Protein AF-0000000076614955 (afdb_homodimer)

Organism: NCBI:txid5963

Foldseek 3Di:
DQAEEEEEEQFVVLVVLCCVQCQVVQVVLRYHYHYDDDDDDFDDDALVVRLVVVVVVVCVVDQGKYKYKFKFKAFVVVVGPPGSVLVVVCVVQNLVRVLVVCVVPPRQKIKMKMKMWMDHPPDDIDIFMFMFIFGFAPFDADPPDRNQRGTDTPPGPHGNRRDDSVVCLCGHGSNRRVVVVSVVCVVPVPVRD/DQAEEEEEEQFPVLVVLCCVQCQVLQVVLRYHYHYDDDDDDFDDDALVVRLVVVVVVVCVVDQGKYKYKFKFKAFVVVVGPPGSVLVVVCVVQNLVRVLVVCVVPPRQKIKMKMKMWMDHPPDDIDIFMFMFIFGFAPFDADPPHRNQRGTDTPPGPHGNRRDDSVVCLCGHGSNRRVVVVSVVCVVPVPVRD

Structure (mmCIF, N/CA/C/O backbone):
data_AF-0000000076614955-model_v1
#
loop_
_entity.id
_entity.type
_entity.pdbx_description
1 polymer 'XTP/dITP diphosphatase'
#
loop_
_atom_site.group_PDB
_atom_site.id
_atom_site.type_symbol
_atom_site.label_atom_id
_atom_site.label_alt_id
_atom_site.label_comp_id
_atom_site.label_asym_id
_atom_site.label_entity_id
_atom_site.label_seq_id
_atom_site.pdbx_PDB_ins_code
_atom_site.Cartn_x
_atom_site.Cartn_y
_atom_site.Cartn_z
_atom_site.occupancy
_atom_site.B_iso_or_equiv
_atom_site.auth_seq_id
_atom_site.auth_comp_id
_atom_site.auth_asym_id
_atom_site.auth_atom_id
_atom_site.pdbx_PDB_model_num
ATOM 1 N N . MET A 1 1 ? 28.641 -27.297 -13.039 1 57.91 1 MET A N 1
ATOM 2 C CA . MET A 1 1 ? 28.281 -27.031 -11.648 1 57.91 1 MET A CA 1
ATOM 3 C C . MET A 1 1 ? 26.812 -26.609 -11.531 1 57.91 1 MET A C 1
ATOM 5 O O . MET A 1 1 ? 26.25 -26.016 -12.461 1 57.91 1 MET A O 1
ATOM 9 N N . LEU A 1 2 ? 25.859 -27.109 -10.555 1 76.44 2 LEU A N 1
ATOM 10 C CA . LEU A 1 2 ? 24.438 -26.844 -10.336 1 76.44 2 LEU A CA 1
ATOM 11 C C . LEU A 1 2 ? 24.188 -25.375 -10.062 1 76.44 2 LEU A C 1
ATOM 13 O O . LEU A 1 2 ? 24.891 -24.75 -9.266 1 76.44 2 LEU A O 1
ATOM 17 N N . LYS A 1 3 ? 23.484 -24.812 -10.992 1 90.44 3 LYS A N 1
ATOM 18 C CA . LYS A 1 3 ? 23.125 -23.406 -10.773 1 90.44 3 LYS A CA 1
ATOM 19 C C . LYS A 1 3 ? 21.984 -23.297 -9.781 1 90.44 3 LYS A C 1
ATOM 21 O O . LYS A 1 3 ? 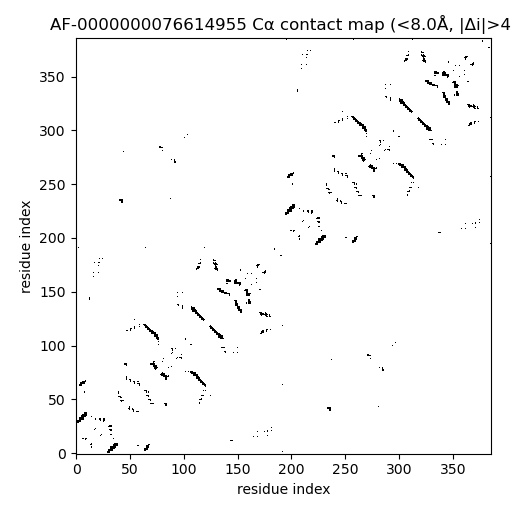21.172 -24.203 -9.648 1 90.44 3 LYS A O 1
ATOM 26 N N . THR A 1 4 ? 21.984 -22.281 -8.992 1 94.81 4 THR A N 1
ATOM 27 C CA . THR A 1 4 ? 20.969 -22.109 -7.965 1 94.81 4 THR A CA 1
ATOM 28 C C . THR A 1 4 ? 20.141 -20.859 -8.234 1 94.81 4 THR A C 1
ATOM 30 O O . THR A 1 4 ? 20.688 -19.781 -8.516 1 94.81 4 THR A O 1
ATOM 33 N N . LEU A 1 5 ? 18.891 -21.016 -8.258 1 95.88 5 LEU A N 1
ATOM 34 C CA . LEU A 1 5 ? 17.922 -19.938 -8.273 1 95.88 5 LEU A CA 1
ATOM 35 C C . LEU A 1 5 ? 17.297 -19.734 -6.898 1 95.88 5 LEU A C 1
ATOM 37 O O . LEU A 1 5 ? 16.656 -20.641 -6.371 1 95.88 5 LEU A O 1
ATOM 41 N N . LYS A 1 6 ? 17.531 -18.578 -6.293 1 96.19 6 LYS A N 1
ATOM 42 C CA . LYS A 1 6 ? 17.047 -18.328 -4.934 1 96.19 6 LYS A CA 1
ATOM 43 C C . LYS A 1 6 ? 15.656 -17.719 -4.941 1 96.19 6 LYS A C 1
ATOM 45 O O . LYS A 1 6 ? 15.453 -16.625 -5.48 1 96.19 6 LYS A O 1
ATOM 50 N N . LEU A 1 7 ? 14.719 -18.422 -4.402 1 95.56 7 LEU A N 1
ATOM 51 C CA . LEU A 1 7 ? 13.359 -17.922 -4.215 1 95.56 7 LEU A CA 1
ATOM 52 C C . LEU A 1 7 ? 13.258 -17.078 -2.953 1 95.56 7 LEU A C 1
ATOM 54 O O . LEU A 1 7 ? 13.367 -17.594 -1.841 1 95.56 7 LEU A O 1
ATOM 58 N N . ILE A 1 8 ? 13.016 -15.812 -3.17 1 95.19 8 ILE A N 1
ATOM 59 C CA . ILE A 1 8 ? 12.945 -14.875 -2.053 1 95.19 8 ILE A CA 1
ATOM 60 C C . ILE A 1 8 ? 11.5 -14.758 -1.571 1 95.19 8 ILE A C 1
ATOM 62 O O . ILE A 1 8 ? 10.711 -13.992 -2.127 1 95.19 8 ILE A O 1
ATOM 66 N N . THR A 1 9 ? 11.18 -15.43 -0.5 1 92.44 9 THR A N 1
ATOM 67 C CA . THR A 1 9 ? 9.836 -15.352 0.063 1 92.44 9 THR A CA 1
ATOM 68 C C . THR A 1 9 ? 9.828 -15.82 1.516 1 92.44 9 THR A C 1
ATOM 70 O O . THR A 1 9 ? 10.602 -16.703 1.894 1 92.44 9 THR A O 1
ATOM 73 N N . SER A 1 10 ? 9.062 -15.195 2.27 1 89.12 10 SER A N 1
ATOM 74 C CA . SER A 1 10 ? 8.805 -15.68 3.623 1 89.12 10 SER A CA 1
ATOM 75 C C . SER A 1 10 ? 7.457 -16.375 3.715 1 89.12 10 SER A C 1
ATOM 77 O O . SER A 1 10 ? 7.066 -16.859 4.785 1 89.12 10 SER A O 1
ATOM 79 N N . ASN A 1 11 ? 6.777 -16.469 2.637 1 88.88 11 ASN A N 1
ATOM 80 C CA . ASN A 1 11 ? 5.465 -17.094 2.578 1 88.88 11 ASN A CA 1
ATOM 81 C C . ASN A 1 11 ? 5.57 -18.578 2.232 1 88.88 11 ASN A C 1
ATOM 83 O O . ASN A 1 11 ? 5.848 -18.938 1.088 1 88.88 11 ASN A O 1
ATOM 87 N N . GLU A 1 12 ? 5.203 -19.422 3.164 1 89.38 12 GLU A N 1
ATOM 88 C CA . GLU A 1 12 ? 5.379 -20.859 3.006 1 89.38 12 GLU A CA 1
ATOM 89 C C . GLU A 1 12 ? 4.457 -21.406 1.921 1 89.38 12 GLU A C 1
ATOM 91 O O . GLU A 1 12 ? 4.797 -22.391 1.247 1 89.38 12 GLU A O 1
ATOM 96 N N . GLY A 1 13 ? 3.297 -20.828 1.773 1 89.62 13 GLY A N 1
ATOM 97 C CA . GLY A 1 13 ? 2.391 -21.25 0.716 1 89.62 13 GLY A CA 1
ATOM 98 C C . GLY A 1 13 ? 2.947 -21.016 -0.675 1 89.62 13 GLY A C 1
ATOM 99 O O . GLY A 1 13 ? 2.934 -21.922 -1.518 1 89.62 13 GLY A O 1
ATOM 100 N N . LYS A 1 14 ? 3.535 -19.797 -0.859 1 91 14 LYS A N 1
ATOM 101 C CA . LYS A 1 14 ? 4.164 -19.484 -2.135 1 91 14 LYS A CA 1
ATOM 102 C C . LYS A 1 14 ? 5.32 -20.438 -2.438 1 91 14 LYS A C 1
ATOM 104 O O . LYS A 1 14 ? 5.438 -20.938 -3.555 1 91 14 LYS A O 1
ATOM 109 N N . LEU A 1 15 ? 6.121 -20.672 -1.424 1 91.31 15 LEU A N 1
ATOM 110 C CA . LEU A 1 15 ? 7.262 -21.562 -1.57 1 91.31 15 LEU A CA 1
ATOM 111 C C . LEU A 1 15 ? 6.812 -22.969 -1.978 1 91.31 15 LEU A C 1
ATOM 113 O O . LEU A 1 15 ? 7.348 -23.547 -2.926 1 91.31 15 LEU A O 1
ATOM 117 N N . ARG A 1 16 ? 5.852 -23.453 -1.334 1 92.06 16 ARG A N 1
ATOM 118 C CA . ARG A 1 16 ? 5.355 -24.797 -1.577 1 92.06 16 ARG A CA 1
ATOM 119 C C . ARG A 1 16 ? 4.84 -24.938 -3.004 1 92.06 16 ARG A C 1
ATOM 121 O O . ARG A 1 16 ? 5.195 -25.891 -3.705 1 92.06 16 ARG A O 1
ATOM 128 N N . GLU A 1 17 ? 4.066 -24.016 -3.41 1 93 17 GLU A N 1
ATOM 129 C CA . GLU A 1 17 ? 3.49 -24.078 -4.75 1 93 17 GLU A CA 1
ATOM 130 C C . GLU A 1 17 ? 4.57 -23.984 -5.82 1 93 17 GLU A C 1
ATOM 132 O O . GLU A 1 17 ? 4.57 -24.75 -6.781 1 93 17 GLU A O 1
ATOM 137 N N . MET A 1 18 ? 5.52 -23.109 -5.676 1 93.75 18 MET A N 1
ATOM 138 C CA . MET A 1 18 ? 6.559 -22.906 -6.684 1 93.75 18 MET A CA 1
ATOM 139 C C . MET A 1 18 ? 7.52 -24.094 -6.723 1 93.75 18 MET A C 1
ATOM 141 O O . MET A 1 18 ? 7.906 -24.547 -7.801 1 93.75 18 MET A O 1
ATOM 145 N N . GLN A 1 19 ? 7.844 -24.547 -5.547 1 93.38 19 GLN A N 1
ATOM 146 C CA . GLN A 1 19 ? 8.719 -25.719 -5.477 1 93.38 19 GLN A CA 1
ATOM 147 C C . GLN A 1 19 ? 8.07 -26.922 -6.125 1 93.38 19 GLN A C 1
ATOM 149 O O . GLN A 1 19 ? 8.727 -27.688 -6.844 1 93.38 19 GLN A O 1
ATOM 154 N N . HIS A 1 2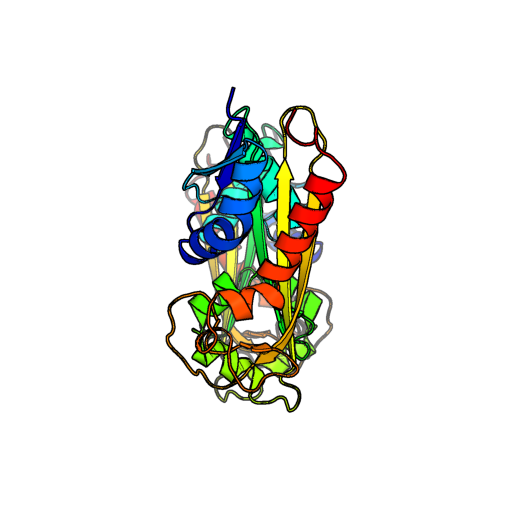0 ? 6.82 -27.062 -5.859 1 93.88 20 HIS A N 1
ATOM 155 C CA . HIS A 1 20 ? 6.078 -28.203 -6.395 1 93.88 20 HIS A CA 1
ATOM 156 C C . HIS A 1 20 ? 6.016 -28.156 -7.918 1 93.88 20 HIS A C 1
ATOM 158 O O . HIS A 1 20 ? 6.215 -29.172 -8.586 1 93.88 20 HIS A O 1
ATOM 164 N N . TYR A 1 21 ? 5.812 -26.984 -8.43 1 93.81 21 TYR A N 1
ATOM 165 C CA . TYR A 1 21 ? 5.566 -26.859 -9.859 1 93.81 21 TYR A CA 1
ATOM 166 C C . TYR A 1 21 ? 6.871 -26.688 -10.625 1 93.81 21 TYR A C 1
ATOM 168 O O . TYR A 1 21 ? 7.102 -27.359 -11.633 1 93.81 21 TYR A O 1
ATOM 176 N N . LEU A 1 22 ? 7.789 -25.875 -10.172 1 94.19 22 LEU A N 1
ATOM 177 C CA . LEU A 1 22 ? 8.992 -25.5 -10.914 1 94.19 22 LEU A CA 1
ATOM 178 C C . LEU A 1 22 ? 10.164 -26.406 -10.539 1 94.19 22 LEU A C 1
ATOM 180 O O . LEU A 1 22 ? 11.055 -26.641 -11.352 1 94.19 22 LEU A O 1
ATOM 184 N N . GLY A 1 23 ? 10.164 -26.875 -9.289 1 93.25 23 GLY A N 1
ATOM 185 C CA . GLY A 1 23 ? 11.305 -27.609 -8.758 1 93.25 23 GLY A CA 1
ATOM 186 C C . GLY A 1 23 ? 11.766 -28.734 -9.672 1 93.25 23 GLY A C 1
ATOM 187 O O . GLY A 1 23 ? 12.906 -28.734 -10.141 1 93.25 23 GLY A O 1
ATOM 188 N N . PRO A 1 24 ? 10.844 -29.641 -9.938 1 94.06 24 PRO A N 1
ATOM 189 C CA . PRO A 1 24 ? 11.219 -30.797 -10.766 1 94.06 24 PRO A CA 1
ATOM 190 C C . PRO A 1 24 ? 11.664 -30.391 -12.164 1 94.06 24 PRO A C 1
ATOM 192 O O . PRO A 1 24 ? 12.602 -30.969 -12.711 1 94.06 24 PRO A O 1
ATOM 195 N N . GLU A 1 25 ? 11.055 -29.391 -12.773 1 92.69 25 GLU A N 1
ATOM 196 C CA . GLU A 1 25 ? 11.375 -28.953 -14.133 1 92.69 25 GLU A CA 1
ATOM 197 C C . GLU A 1 25 ? 12.742 -28.266 -14.18 1 92.69 25 GLU A C 1
ATOM 199 O O . GLU A 1 25 ? 13.5 -28.453 -15.133 1 92.69 25 GLU A O 1
ATOM 204 N N . LEU A 1 26 ? 13.023 -27.531 -13.172 1 93.25 26 LEU A N 1
ATOM 205 C CA . LEU A 1 26 ? 14.312 -26.859 -13.086 1 93.25 26 LEU A CA 1
ATOM 206 C C . LEU A 1 26 ? 15.438 -27.859 -12.867 1 93.25 26 LEU A C 1
ATOM 208 O O . LEU A 1 26 ? 16.516 -27.734 -13.461 1 93.25 26 LEU A O 1
ATOM 212 N N . GLN A 1 27 ? 15.219 -28.812 -12.055 1 92.44 27 GLN A N 1
ATOM 213 C CA . GLN A 1 27 ? 16.219 -29.844 -11.773 1 92.44 27 GLN A CA 1
ATOM 214 C C . GLN A 1 27 ? 16.641 -30.578 -13.047 1 92.44 27 GLN A C 1
ATOM 216 O O . GLN A 1 27 ? 17.797 -30.938 -13.219 1 92.44 27 GLN A O 1
ATOM 221 N N . LYS A 1 28 ? 15.719 -30.75 -13.938 1 93.12 28 LYS A N 1
ATOM 222 C CA . LYS A 1 28 ? 15.977 -31.438 -15.195 1 93.12 28 LYS A CA 1
ATOM 223 C C . LYS A 1 28 ? 17.031 -30.703 -16.016 1 93.12 28 LYS A C 1
ATOM 225 O O . LYS A 1 28 ? 17.734 -31.312 -16.828 1 93.12 28 LYS A O 1
ATOM 230 N N . ILE A 1 29 ? 17.078 -29.453 -15.805 1 90.62 29 ILE A N 1
ATOM 231 C CA . ILE A 1 29 ? 18 -28.672 -16.625 1 90.62 29 ILE A CA 1
ATOM 232 C C . ILE A 1 29 ? 19.172 -28.203 -15.773 1 90.62 29 ILE A C 1
ATOM 234 O O . ILE A 1 29 ? 19.844 -27.219 -16.109 1 90.62 29 ILE A O 1
ATOM 238 N N . GLY A 1 30 ? 19.328 -28.797 -14.586 1 91.12 30 GLY A N 1
ATOM 239 C CA . GLY A 1 30 ? 20.516 -28.562 -13.773 1 91.12 30 GLY A CA 1
ATOM 240 C C . GLY A 1 30 ? 20.406 -27.328 -12.906 1 91.12 30 GLY A C 1
ATOM 241 O O . GLY A 1 30 ? 21.422 -26.734 -12.547 1 91.12 30 GLY A O 1
ATOM 242 N N . VAL A 1 31 ? 19.219 -26.891 -12.688 1 93.5 31 VAL A N 1
ATOM 243 C CA . VAL A 1 31 ? 19 -25.719 -11.828 1 93.5 31 VAL A CA 1
ATOM 244 C C . VAL A 1 31 ? 18.281 -26.141 -10.555 1 93.5 31 VAL A C 1
ATOM 246 O O . VAL A 1 31 ? 17.297 -26.891 -10.617 1 93.5 31 VAL A O 1
ATOM 249 N N . GLN A 1 32 ? 18.766 -25.703 -9.438 1 94.31 32 GLN A N 1
ATOM 250 C CA . GLN A 1 32 ? 18.109 -25.953 -8.148 1 94.31 32 GLN A CA 1
ATOM 251 C C . GLN A 1 32 ? 17.391 -24.703 -7.656 1 94.31 32 GLN A C 1
ATOM 253 O O . GLN A 1 32 ? 17.922 -23.594 -7.738 1 94.31 32 GLN A O 1
ATOM 258 N N . LEU A 1 33 ? 16.156 -24.906 -7.211 1 93.69 33 LEU A N 1
ATOM 259 C CA . LEU A 1 33 ? 15.406 -23.844 -6.57 1 93.69 33 LEU A CA 1
ATOM 260 C C . LEU A 1 33 ? 15.594 -23.875 -5.055 1 93.69 33 LEU A C 1
ATOM 262 O O . LEU A 1 33 ? 15.203 -24.844 -4.398 1 93.69 33 LEU A O 1
ATOM 266 N N . ASP A 1 34 ? 16.234 -22.859 -4.523 1 92.56 34 ASP A N 1
ATOM 267 C CA . ASP A 1 34 ? 16.484 -22.766 -3.088 1 92.56 34 ASP A CA 1
ATOM 268 C C . ASP A 1 34 ? 15.75 -21.594 -2.463 1 92.56 34 ASP A C 1
ATOM 270 O O . ASP A 1 34 ? 15.602 -20.547 -3.09 1 92.56 34 ASP A O 1
ATOM 274 N N . LYS A 1 35 ? 15.375 -21.812 -1.237 1 92 35 LYS A N 1
ATOM 275 C CA . LYS A 1 35 ? 14.656 -20.766 -0.522 1 92 35 LYS A CA 1
ATOM 276 C C . LYS A 1 35 ? 15.633 -19.781 0.144 1 92 35 LYS A C 1
ATOM 278 O O . LYS A 1 35 ? 16.656 -20.203 0.688 1 92 35 LYS A O 1
ATOM 283 N N . LEU A 1 36 ? 15.438 -18.594 0.07 1 92.62 36 LEU A N 1
ATOM 284 C CA . LEU A 1 36 ? 16.047 -17.547 0.895 1 92.62 36 LEU A CA 1
ATOM 285 C C . LEU A 1 36 ? 14.969 -16.75 1.628 1 92.62 36 LEU A C 1
ATOM 287 O O . LEU A 1 36 ? 14.344 -15.859 1.044 1 92.62 36 LEU A O 1
ATOM 291 N N . PRO A 1 37 ? 14.727 -17.156 2.904 1 89.5 37 PRO A N 1
ATOM 292 C CA . PRO A 1 37 ? 13.625 -16.547 3.652 1 89.5 37 PRO A CA 1
ATOM 293 C C . PRO A 1 37 ? 13.898 -15.102 4.047 1 89.5 37 PRO A C 1
ATOM 295 O O . PRO A 1 37 ? 14.57 -14.844 5.051 1 89.5 37 PRO A O 1
ATOM 298 N N . LEU A 1 38 ? 13.617 -14.172 3.234 1 89.88 38 LEU A N 1
ATOM 299 C CA . LEU A 1 38 ? 13.75 -12.742 3.463 1 89.88 38 LEU A CA 1
ATOM 300 C C . LEU A 1 38 ? 12.422 -12.031 3.217 1 89.88 38 LEU A C 1
ATOM 302 O O . LEU A 1 38 ? 11.695 -12.367 2.277 1 89.88 38 LEU A O 1
ATOM 306 N N . GLU A 1 39 ? 12.07 -11.211 4.133 1 88.06 39 GLU A N 1
ATOM 307 C CA . GLU A 1 39 ? 10.93 -10.32 3.92 1 88.06 39 GLU A CA 1
ATOM 308 C C . GLU A 1 39 ? 11.367 -8.992 3.312 1 88.06 39 GLU A C 1
ATOM 310 O O . GLU A 1 39 ? 12.047 -8.203 3.969 1 88.06 39 GLU A O 1
ATOM 315 N N . LEU A 1 40 ? 11.016 -8.836 2.131 1 93.06 40 LEU A N 1
ATOM 316 C CA . LEU A 1 40 ? 11.375 -7.598 1.451 1 93.06 40 LEU A CA 1
ATOM 317 C C . LEU A 1 40 ? 10.312 -6.527 1.684 1 93.06 40 LEU A C 1
ATOM 319 O O . LEU A 1 40 ? 9.109 -6.816 1.644 1 93.06 40 LEU A O 1
ATOM 323 N N . VAL A 1 41 ? 10.773 -5.324 1.967 1 94.12 41 VAL A N 1
ATOM 324 C CA . VAL A 1 41 ? 9.875 -4.172 2.025 1 94.12 41 VAL A CA 1
ATOM 325 C C . VAL A 1 41 ? 9.211 -3.969 0.667 1 94.12 41 VAL A C 1
ATOM 327 O O . VAL A 1 41 ? 9.859 -4.086 -0.375 1 94.12 41 VAL A O 1
ATOM 330 N N . GLU A 1 42 ? 7.93 -3.801 0.687 1 97 42 GLU A N 1
ATOM 331 C CA . GLU A 1 42 ? 7.207 -3.533 -0.553 1 97 42 GLU A CA 1
ATOM 332 C C . GLU A 1 42 ? 6.789 -2.068 -0.643 1 97 42 GLU A C 1
ATOM 334 O O . GLU A 1 42 ? 6.402 -1.464 0.36 1 97 42 GLU A O 1
ATOM 339 N N . ILE A 1 43 ? 6.859 -1.521 -1.829 1 98.25 43 ILE A N 1
ATOM 340 C CA . ILE A 1 43 ? 6.445 -0.139 -2.045 1 98.25 43 ILE A CA 1
ATOM 341 C C . ILE A 1 43 ? 4.957 -0.09 -2.375 1 98.25 43 ILE A C 1
ATOM 343 O O . ILE A 1 43 ? 4.34 -1.124 -2.645 1 98.25 43 ILE A O 1
ATOM 347 N N . GLN A 1 44 ? 4.367 1.085 -2.234 1 98.19 44 GLN A N 1
ATOM 348 C CA . GLN A 1 44 ? 3.037 1.328 -2.783 1 98.19 44 GLN A CA 1
ATOM 349 C C . GLN A 1 44 ? 3.109 1.67 -4.27 1 98.19 44 GLN A C 1
ATOM 351 O O . GLN A 1 44 ? 4.07 2.295 -4.723 1 98.19 44 GLN A O 1
ATOM 356 N N . GLY A 1 45 ? 2.145 1.267 -5.008 1 97.12 45 GLY A N 1
ATOM 357 C CA . GLY A 1 45 ? 2.113 1.51 -6.441 1 97.12 45 GLY A CA 1
ATOM 358 C C . GLY A 1 45 ? 1.41 0.412 -7.219 1 97.12 45 GLY A C 1
ATOM 359 O O . GLY A 1 45 ? 0.625 -0.351 -6.652 1 97.12 45 GLY A O 1
ATOM 360 N N . THR A 1 46 ? 1.701 0.379 -8.5 1 96.56 46 THR A N 1
ATOM 361 C CA . THR A 1 46 ? 1.138 -0.664 -9.352 1 96.56 46 THR A CA 1
ATOM 362 C C . THR A 1 46 ? 1.854 -1.992 -9.125 1 96.56 46 THR A C 1
ATOM 364 O O . THR A 1 46 ? 2.986 -2.018 -8.633 1 96.56 46 THR A O 1
ATOM 367 N N . SER A 1 47 ? 1.174 -3.053 -9.484 1 97.31 47 SER A N 1
ATOM 368 C CA . SER A 1 47 ? 1.779 -4.375 -9.359 1 97.31 47 SER A CA 1
ATOM 369 C C . SER A 1 47 ? 3.104 -4.449 -10.117 1 97.31 47 SER A C 1
ATOM 371 O O . SER A 1 47 ? 4.043 -5.105 -9.664 1 97.31 47 SER A O 1
ATOM 373 N N . ASP A 1 48 ? 3.176 -3.73 -11.266 1 97.06 48 ASP A N 1
ATOM 374 C CA . ASP A 1 48 ? 4.406 -3.721 -12.055 1 97.06 48 ASP A CA 1
ATOM 375 C C . ASP A 1 48 ? 5.527 -2.994 -11.312 1 97.06 48 ASP A C 1
ATOM 377 O O . ASP A 1 48 ? 6.664 -3.467 -11.281 1 97.06 48 ASP A O 1
ATOM 381 N N . GLU A 1 49 ? 5.199 -1.873 -10.719 1 97.62 49 GLU A N 1
ATOM 382 C CA . GLU A 1 49 ? 6.195 -1.137 -9.945 1 97.62 49 GLU A CA 1
ATOM 383 C C . GLU A 1 49 ? 6.66 -1.945 -8.734 1 97.62 49 GLU A C 1
ATOM 385 O O . GLU A 1 49 ? 7.852 -1.947 -8.406 1 97.62 49 GLU A O 1
ATOM 390 N N . ILE A 1 50 ? 5.77 -2.635 -8.117 1 98.19 50 ILE A N 1
ATOM 391 C CA . ILE A 1 50 ? 6.039 -3.365 -6.883 1 98.19 50 ILE A CA 1
ATOM 392 C C . ILE A 1 50 ? 6.977 -4.535 -7.172 1 98.19 50 ILE A C 1
ATOM 394 O O . ILE A 1 50 ? 7.988 -4.715 -6.484 1 98.19 50 ILE A O 1
ATOM 398 N N . ILE A 1 51 ? 6.73 -5.273 -8.219 1 98.19 51 ILE A N 1
ATOM 399 C CA . ILE A 1 51 ? 7.559 -6.438 -8.508 1 98.19 51 ILE A CA 1
ATOM 400 C C . ILE A 1 51 ? 8.945 -5.977 -8.961 1 98.19 51 ILE A C 1
ATOM 402 O O . ILE A 1 51 ? 9.953 -6.613 -8.641 1 98.19 51 ILE A O 1
ATOM 406 N N . LYS A 1 52 ? 9.016 -4.891 -9.727 1 97.81 52 LYS A N 1
ATOM 407 C CA . LYS A 1 52 ? 10.312 -4.367 -10.156 1 97.81 52 LYS A CA 1
ATOM 408 C C . LYS A 1 52 ? 11.156 -3.936 -8.969 1 97.81 52 LYS A C 1
ATOM 410 O O . LYS A 1 52 ? 12.344 -4.258 -8.891 1 97.81 52 LYS A O 1
ATOM 415 N N . ASP A 1 53 ? 10.523 -3.26 -8.086 1 97.88 53 ASP A N 1
ATOM 416 C CA . ASP A 1 53 ? 11.242 -2.826 -6.891 1 97.88 53 ASP A CA 1
ATOM 417 C C . ASP A 1 53 ? 11.688 -4.023 -6.055 1 97.88 53 ASP A C 1
ATOM 419 O O . ASP A 1 53 ? 12.805 -4.039 -5.531 1 97.88 53 ASP A O 1
ATOM 423 N N . LYS A 1 54 ? 10.82 -5.031 -5.906 1 96.94 54 LYS A N 1
ATOM 424 C CA . LYS A 1 54 ? 11.148 -6.25 -5.168 1 96.94 54 LYS A CA 1
ATOM 425 C C . LYS A 1 54 ? 12.383 -6.93 -5.746 1 96.94 54 LYS A C 1
ATOM 427 O O . LYS A 1 54 ? 13.25 -7.398 -5 1 96.94 54 LYS A O 1
ATOM 432 N N . LEU A 1 55 ? 12.445 -6.93 -7.023 1 97.06 55 LEU A N 1
ATOM 433 C CA . LEU A 1 55 ? 13.578 -7.559 -7.695 1 97.06 55 LEU A CA 1
ATOM 434 C C . LEU A 1 55 ? 14.859 -6.777 -7.441 1 97.06 55 LEU A C 1
ATOM 436 O O . LEU A 1 55 ? 15.922 -7.371 -7.25 1 97.06 55 LEU A O 1
ATOM 440 N N . ILE A 1 56 ? 14.719 -5.473 -7.508 1 96.44 56 ILE A N 1
ATOM 441 C CA . ILE A 1 56 ? 15.883 -4.633 -7.234 1 96.44 56 ILE A CA 1
ATOM 442 C C . ILE A 1 56 ? 16.406 -4.906 -5.828 1 96.44 56 ILE A C 1
ATOM 444 O O . ILE A 1 56 ? 17.594 -5.184 -5.641 1 96.44 56 ILE A O 1
ATOM 448 N N . ARG A 1 57 ? 15.555 -4.934 -4.867 1 96.06 57 ARG A N 1
ATOM 449 C CA . ARG A 1 57 ? 15.938 -5.184 -3.484 1 96.06 57 ARG A CA 1
ATOM 450 C C . ARG A 1 57 ? 16.516 -6.59 -3.318 1 96.06 57 ARG A C 1
ATOM 452 O O . ARG A 1 57 ? 17.516 -6.781 -2.625 1 96.06 57 ARG A O 1
ATOM 459 N N . ALA A 1 58 ? 15.859 -7.512 -3.955 1 95.75 58 ALA A N 1
ATOM 460 C CA . ALA A 1 58 ? 16.312 -8.898 -3.873 1 95.75 58 ALA A CA 1
ATOM 461 C C . ALA A 1 58 ? 17.719 -9.047 -4.445 1 95.75 58 ALA A C 1
ATOM 463 O O . ALA A 1 58 ? 18.547 -9.773 -3.891 1 95.75 58 ALA A O 1
ATOM 464 N N . SER A 1 59 ? 17.969 -8.375 -5.504 1 95.38 59 SER A N 1
ATOM 465 C CA . SER A 1 59 ? 19.25 -8.5 -6.199 1 95.38 59 SER A CA 1
ATOM 466 C C . SER A 1 59 ? 20.375 -7.855 -5.398 1 95.38 59 SER A C 1
ATOM 468 O O . SER A 1 59 ? 21.547 -8.141 -5.629 1 95.38 59 SER A O 1
ATOM 470 N N . GLU A 1 60 ? 20.031 -7.008 -4.508 1 95 60 GLU A N 1
ATOM 471 C CA . GLU A 1 60 ? 21.031 -6.324 -3.688 1 95 60 GLU A CA 1
ATOM 472 C C . GLU A 1 60 ? 21.5 -7.211 -2.537 1 95 60 GLU A C 1
ATOM 474 O O . GLU A 1 60 ? 22.516 -6.934 -1.906 1 95 60 GLU A O 1
ATOM 479 N N . VAL A 1 61 ? 20.797 -8.242 -2.289 1 93.44 61 VAL A N 1
ATOM 480 C CA . VAL A 1 61 ? 21.125 -9.148 -1.187 1 93.44 61 VAL A CA 1
ATOM 481 C C . VAL A 1 61 ? 22.406 -9.906 -1.493 1 93.44 61 VAL A C 1
ATOM 483 O O . VAL A 1 61 ? 23.172 -10.227 -0.585 1 93.44 61 VAL A O 1
ATOM 486 N N . GLY A 1 62 ? 22.625 -10.227 -2.723 1 93.62 62 GLY A N 1
ATOM 487 C CA . GLY A 1 62 ? 23.812 -10.961 -3.146 1 93.62 62 GLY A CA 1
ATOM 488 C C . GLY A 1 62 ? 23.922 -11.102 -4.652 1 93.62 62 GLY A C 1
ATOM 489 O O . GLY A 1 62 ? 23 -10.711 -5.387 1 93.62 62 GLY A O 1
ATOM 490 N N . ASP A 1 63 ? 25.109 -11.656 -5.012 1 94.62 63 ASP A N 1
ATOM 491 C CA . ASP A 1 63 ? 25.375 -11.82 -6.434 1 94.62 63 ASP A CA 1
ATOM 492 C C . ASP A 1 63 ? 25 -13.227 -6.906 1 94.62 63 ASP A C 1
ATOM 494 O O . ASP A 1 63 ? 25.859 -14.031 -7.242 1 94.62 63 ASP A O 1
ATOM 498 N N . PHE A 1 64 ? 23.719 -13.516 -6.938 1 95.81 64 PHE A N 1
ATOM 499 C CA . PHE A 1 64 ? 23.172 -14.781 -7.398 1 95.81 64 PHE A CA 1
ATOM 500 C C . PHE A 1 64 ? 21.781 -14.578 -8 1 95.81 64 PHE A C 1
ATOM 502 O O . PHE A 1 64 ? 21.141 -13.555 -7.754 1 95.81 64 PHE A O 1
ATOM 509 N N . PRO A 1 65 ? 21.312 -15.453 -8.906 1 96.94 65 PRO A N 1
ATOM 510 C CA . PRO A 1 65 ? 19.969 -15.352 -9.484 1 96.94 65 PRO A CA 1
ATOM 511 C C . PRO A 1 65 ? 18.859 -15.414 -8.43 1 96.94 65 PRO A C 1
ATOM 513 O O . PRO A 1 65 ? 18.922 -16.25 -7.523 1 96.94 65 PRO A O 1
ATOM 516 N N . VAL A 1 66 ? 17.938 -14.523 -8.586 1 97.5 66 VAL A N 1
ATOM 517 C CA . VAL A 1 66 ? 16.844 -14.484 -7.625 1 97.5 66 VAL A CA 1
ATOM 518 C C . VAL A 1 66 ? 15.508 -14.539 -8.367 1 97.5 66 VAL A C 1
ATOM 520 O O . VAL A 1 66 ? 15.414 -14.117 -9.523 1 97.5 66 VAL A O 1
ATOM 523 N N . VAL A 1 67 ? 14.539 -15.109 -7.742 1 97.19 67 VAL A N 1
ATOM 524 C CA . VAL A 1 67 ? 13.148 -15.078 -8.18 1 97.19 67 VAL A CA 1
ATOM 525 C C . VAL A 1 67 ? 12.258 -14.562 -7.055 1 97.19 67 VAL A C 1
ATOM 527 O O . VAL A 1 67 ? 12.438 -14.938 -5.895 1 97.19 67 VAL A O 1
ATOM 530 N N . CYS A 1 68 ? 11.391 -13.594 -7.379 1 96.44 68 CYS A N 1
ATOM 531 C CA . CYS A 1 68 ? 10.391 -13.023 -6.488 1 96.44 68 CYS A CA 1
ATOM 532 C C . CYS A 1 68 ? 9 -13.102 -7.113 1 96.44 68 CYS A C 1
ATOM 534 O O . CYS A 1 68 ? 8.867 -13.258 -8.328 1 96.44 68 CYS A O 1
ATOM 536 N N . GLU A 1 69 ? 8.07 -13.016 -6.281 1 96.38 69 GLU A N 1
ATOM 537 C CA . GLU A 1 69 ? 6.719 -12.945 -6.82 1 96.38 69 GLU A CA 1
ATOM 538 C C . GLU A 1 69 ? 5.875 -11.922 -6.062 1 96.38 69 GLU A C 1
ATOM 540 O O . GLU A 1 69 ? 6.199 -11.562 -4.93 1 96.38 69 GLU A O 1
ATOM 545 N N . ASP A 1 70 ? 4.969 -11.352 -6.684 1 96.56 70 ASP A N 1
ATOM 546 C CA . ASP A 1 70 ? 3.938 -10.484 -6.121 1 96.56 70 ASP A CA 1
ATOM 547 C C . ASP A 1 70 ? 2.549 -10.898 -6.602 1 96.56 70 ASP A C 1
ATOM 549 O O . ASP A 1 70 ? 2.361 -11.203 -7.781 1 96.56 70 ASP A O 1
ATOM 553 N N . THR A 1 71 ? 1.643 -10.969 -5.645 1 97.5 71 THR A N 1
ATOM 554 C CA . THR A 1 71 ? 0.294 -11.445 -5.934 1 97.5 71 THR A CA 1
ATOM 555 C C . THR A 1 71 ? -0.739 -10.367 -5.617 1 97.5 71 THR A C 1
ATOM 557 O O . THR A 1 71 ? -0.647 -9.695 -4.586 1 97.5 71 THR A O 1
ATOM 560 N N . SER A 1 72 ? -1.68 -10.195 -6.551 1 98.31 72 SER A N 1
ATOM 561 C CA . SER A 1 72 ? -2.803 -9.281 -6.379 1 98.31 72 SER A CA 1
ATOM 562 C C . SER A 1 72 ? -4.137 -10.016 -6.473 1 98.31 72 SER A C 1
ATOM 564 O O . SER A 1 72 ? -4.266 -10.984 -7.227 1 98.31 72 SER A O 1
ATOM 566 N N . LEU A 1 73 ? -5.055 -9.641 -5.727 1 98.81 73 LEU A N 1
ATOM 567 C CA . LEU A 1 73 ? -6.453 -10.016 -5.875 1 98.81 73 LEU A CA 1
ATOM 568 C C . LEU A 1 73 ? -7.316 -8.797 -6.184 1 98.81 73 LEU A C 1
ATOM 570 O O . LEU A 1 73 ? -7.41 -7.875 -5.371 1 98.81 73 LEU A O 1
ATOM 574 N N . CYS A 1 74 ? -7.957 -8.766 -7.336 1 98.81 74 CYS A N 1
ATOM 575 C CA . CYS A 1 74 ? -8.617 -7.578 -7.855 1 98.81 74 CYS A CA 1
ATOM 576 C C . CYS A 1 74 ? -10.125 -7.797 -7.961 1 98.81 74 CYS A C 1
ATOM 578 O O . CYS A 1 74 ? -10.586 -8.633 -8.742 1 98.81 74 CYS A O 1
ATOM 580 N N . PHE A 1 75 ? -10.875 -7.059 -7.172 1 98.62 75 PHE A N 1
ATOM 581 C CA . PHE A 1 75 ? -12.328 -7.062 -7.301 1 98.62 75 PHE A CA 1
ATOM 582 C C . PHE A 1 75 ? -12.781 -6.117 -8.406 1 98.62 75 PHE A C 1
ATOM 584 O O . PHE A 1 75 ? -12.438 -4.934 -8.398 1 98.62 75 PHE A O 1
ATOM 591 N N . TYR A 1 76 ? -13.516 -6.617 -9.336 1 98.31 76 TYR A N 1
ATOM 592 C CA . TYR A 1 76 ? -13.961 -5.754 -10.422 1 98.31 76 TYR A CA 1
ATOM 593 C C . TYR A 1 76 ? -14.875 -4.648 -9.898 1 98.31 76 TYR A C 1
ATOM 595 O O . TYR A 1 76 ? -14.766 -3.496 -10.32 1 98.31 76 TYR A O 1
ATOM 603 N N . SER A 1 77 ? -15.711 -4.949 -8.938 1 97 77 SER A N 1
ATOM 604 C CA . SER A 1 77 ? -16.672 -3.99 -8.391 1 97 77 SER A CA 1
ATOM 605 C C . SER A 1 77 ? -15.969 -2.895 -7.598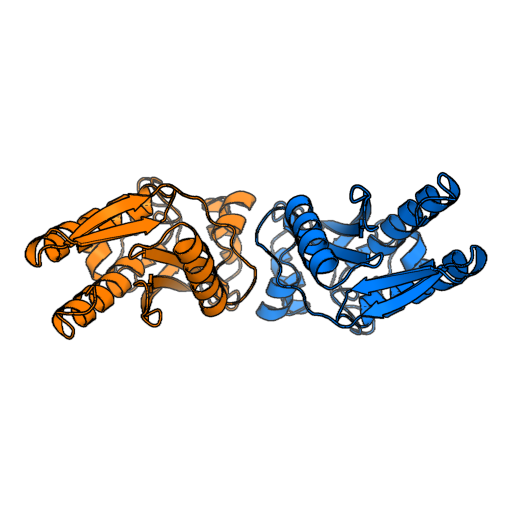 1 97 77 SER A C 1
ATOM 607 O O . SER A 1 77 ? -16.562 -1.855 -7.305 1 97 77 SER A O 1
ATOM 609 N N . TRP A 1 78 ? -14.734 -3.152 -7.254 1 96.38 78 TRP A N 1
ATOM 610 C CA . TRP A 1 78 ? -13.945 -2.156 -6.535 1 96.38 78 TRP A CA 1
ATOM 611 C C . TRP A 1 78 ? -12.844 -1.588 -7.426 1 96.38 78 TRP A C 1
ATOM 613 O O . TRP A 1 78 ? -11.828 -1.105 -6.926 1 96.38 78 TRP A O 1
ATOM 623 N N . ASN A 1 79 ? -13.008 -1.777 -8.672 1 97 79 ASN A N 1
ATOM 624 C CA . ASN A 1 79 ? -12.094 -1.252 -9.672 1 97 79 ASN A CA 1
ATOM 625 C C . ASN A 1 79 ? -10.664 -1.73 -9.43 1 97 79 ASN A C 1
ATOM 627 O O . ASN A 1 79 ? -9.719 -0.946 -9.523 1 97 79 ASN A O 1
ATOM 631 N N . GLY A 1 80 ? -10.586 -2.93 -8.984 1 97.81 80 GLY A N 1
ATOM 632 C CA . GLY A 1 80 ? -9.266 -3.545 -8.898 1 97.81 80 GLY A CA 1
ATOM 633 C C . GLY A 1 80 ? -8.742 -3.635 -7.477 1 97.81 80 GLY A C 1
ATOM 634 O O . GLY A 1 80 ? -7.75 -4.316 -7.219 1 97.81 80 GLY A O 1
ATOM 635 N N . LEU A 1 81 ? -9.422 -2.916 -6.5 1 97.69 81 LEU A N 1
ATOM 636 C CA . LEU A 1 81 ? -9.07 -3.143 -5.105 1 97.69 81 LEU A CA 1
ATOM 637 C C . LEU A 1 81 ? -9.492 -4.539 -4.656 1 97.69 81 LEU A C 1
ATOM 639 O O . LEU A 1 81 ? -10.484 -5.078 -5.145 1 97.69 81 LEU A O 1
ATOM 643 N N . PRO A 1 82 ? -8.656 -5.07 -3.793 1 97.94 82 PRO A N 1
ATOM 644 C CA . PRO A 1 82 ? -7.484 -4.641 -3.029 1 97.94 82 PRO A CA 1
ATOM 645 C C . PRO A 1 82 ? -6.223 -4.566 -3.885 1 97.94 82 PRO A C 1
ATOM 647 O O . PRO A 1 82 ? -5.289 -3.83 -3.551 1 97.94 82 PRO A O 1
ATOM 650 N N . GLY A 1 83 ? -6.227 -5.363 -5.016 1 98.19 83 GLY A N 1
ATOM 651 C CA . GLY A 1 83 ? -5.031 -5.387 -5.848 1 98.19 83 GLY A CA 1
ATOM 652 C C . GLY A 1 83 ? -3.791 -5.828 -5.098 1 98.19 83 GLY A C 1
ATOM 653 O O . GLY A 1 83 ? -3.818 -6.828 -4.375 1 98.19 83 GLY A O 1
ATOM 654 N N . PRO A 1 84 ? -2.695 -5.109 -5.273 1 98.12 84 PRO A N 1
ATOM 655 C CA . PRO A 1 84 ? -1.448 -5.512 -4.617 1 98.12 84 PRO A CA 1
ATOM 656 C C . PRO A 1 84 ? -1.485 -5.309 -3.104 1 98.12 84 PRO A C 1
ATOM 658 O O . PRO A 1 84 ? -0.578 -5.754 -2.396 1 98.12 84 PRO A O 1
ATOM 661 N N . TYR A 1 85 ? -2.545 -4.715 -2.572 1 98 85 TYR A N 1
ATOM 662 C CA . TYR A 1 85 ? -2.648 -4.457 -1.14 1 98 85 TYR A CA 1
ATOM 663 C C . TYR A 1 85 ? -3.467 -5.539 -0.448 1 98 85 TYR A C 1
ATOM 665 O O . TYR A 1 85 ? -3.898 -5.367 0.694 1 98 85 TYR A O 1
ATOM 673 N N . ILE A 1 86 ? -3.652 -6.656 -1.09 1 98.12 86 ILE A N 1
ATOM 674 C CA . ILE A 1 86 ? -4.516 -7.73 -0.616 1 98.12 86 ILE A CA 1
ATOM 675 C C . ILE A 1 86 ? -4.031 -8.227 0.745 1 98.12 86 ILE A C 1
ATOM 677 O O . ILE A 1 86 ? -4.836 -8.594 1.603 1 98.12 86 ILE A O 1
ATOM 681 N N . LYS A 1 87 ? -2.75 -8.242 1.003 1 95.94 87 LYS A N 1
ATOM 682 C CA . LYS A 1 87 ? -2.225 -8.656 2.301 1 95.94 87 LYS A CA 1
ATOM 683 C C . LYS A 1 87 ? -2.77 -7.77 3.42 1 95.94 87 LYS A C 1
ATOM 685 O O . LYS A 1 87 ? -3.213 -8.273 4.453 1 95.94 87 LYS A O 1
ATOM 690 N N . HIS A 1 88 ? -2.799 -6.516 3.227 1 96.75 88 HIS A N 1
ATOM 691 C CA . HIS A 1 88 ? -3.221 -5.562 4.246 1 96.75 88 HIS A CA 1
ATOM 692 C C . HIS A 1 88 ? -4.734 -5.582 4.422 1 96.75 88 HIS A C 1
ATOM 694 O O . HIS A 1 88 ? -5.238 -5.371 5.531 1 96.75 88 HIS A O 1
ATOM 700 N N . PHE A 1 89 ? -5.422 -5.816 3.299 1 97.75 89 PHE A N 1
ATOM 701 C CA . PHE A 1 89 ? -6.867 -6 3.395 1 97.75 89 PHE A CA 1
ATOM 702 C C . PHE A 1 89 ? -7.203 -7.215 4.25 1 97.75 89 PHE A C 1
ATOM 704 O O . PHE A 1 89 ? -8.023 -7.129 5.164 1 97.75 89 PHE A O 1
ATOM 711 N N . LYS A 1 90 ? -6.543 -8.281 3.908 1 97.12 90 LYS A N 1
ATOM 712 C CA . LYS A 1 90 ? -6.805 -9.516 4.652 1 97.12 90 LYS A CA 1
ATOM 713 C C . LYS A 1 90 ? -6.469 -9.344 6.133 1 97.12 90 LYS A C 1
ATOM 715 O O . LYS A 1 90 ? -7.191 -9.836 7 1 97.12 90 LYS A O 1
ATOM 720 N N . GLU A 1 91 ? -5.398 -8.672 6.414 1 96.19 91 GLU A N 1
ATOM 721 C CA . GLU A 1 91 ? -5.004 -8.43 7.801 1 96.19 91 GLU A CA 1
ATOM 722 C C . GLU A 1 91 ? -6.043 -7.59 8.531 1 96.19 91 GLU A C 1
ATOM 724 O O . GLU A 1 91 ? -6.301 -7.805 9.719 1 96.19 91 GLU A O 1
ATOM 729 N N . ALA A 1 92 ? -6.605 -6.664 7.836 1 96.44 92 ALA A N 1
ATOM 730 C CA . ALA A 1 92 ? -7.539 -5.727 8.461 1 96.44 92 ALA A CA 1
ATOM 731 C C . ALA A 1 92 ? -8.906 -6.375 8.68 1 96.44 92 ALA A C 1
ATOM 733 O O . ALA A 1 92 ? -9.469 -6.289 9.773 1 96.44 92 ALA A O 1
ATOM 734 N N . VAL A 1 93 ? -9.422 -7.133 7.648 1 96.56 93 VAL A N 1
ATOM 735 C CA . VAL A 1 93 ? -10.836 -7.488 7.734 1 96.56 93 VAL A CA 1
ATOM 736 C C . VAL A 1 93 ? -10.992 -9.008 7.707 1 96.56 93 VAL A C 1
ATOM 738 O O . VAL A 1 93 ? -12.094 -9.523 7.867 1 96.56 93 VAL A O 1
ATOM 741 N N . GLY A 1 94 ? -9.922 -9.805 7.457 1 96.31 94 GLY A N 1
ATOM 742 C CA . GLY A 1 94 ? -9.992 -11.258 7.371 1 96.31 94 GLY A CA 1
ATOM 743 C C . GLY A 1 94 ? -10.672 -11.75 6.105 1 96.31 94 GLY A C 1
ATOM 744 O O . GLY A 1 94 ? -11.148 -10.945 5.301 1 96.31 94 GLY A O 1
ATOM 745 N N . ILE A 1 95 ? -10.695 -13.055 5.891 1 96.75 95 ILE A N 1
ATOM 746 C CA . ILE A 1 95 ? -11.25 -13.641 4.68 1 96.75 95 ILE A CA 1
ATOM 747 C C . ILE A 1 95 ? -12.75 -13.367 4.609 1 96.75 95 ILE A C 1
ATOM 749 O O . ILE A 1 95 ? -13.289 -13.086 3.533 1 96.75 95 ILE A O 1
ATOM 753 N N . GLU A 1 96 ? -13.438 -13.469 5.762 1 95.88 96 GLU A N 1
ATOM 754 C CA . GLU A 1 96 ? -14.859 -13.156 5.781 1 95.88 96 GLU A CA 1
ATOM 755 C C . GLU A 1 96 ? -15.109 -11.688 5.43 1 95.88 96 GLU A C 1
ATOM 757 O O . GLU A 1 96 ? -16.078 -11.367 4.738 1 95.88 96 GLU A O 1
ATOM 762 N N . GLY A 1 97 ? -14.25 -10.844 5.973 1 95.94 97 GLY A N 1
ATOM 763 C CA . GLY A 1 97 ? -14.352 -9.43 5.652 1 95.94 97 GLY A CA 1
ATOM 764 C C . GLY A 1 97 ? -14.18 -9.148 4.172 1 95.94 97 GLY A C 1
ATOM 765 O O . GLY A 1 97 ? -14.867 -8.281 3.617 1 95.94 97 GLY A O 1
ATOM 766 N N . LEU A 1 98 ? -13.312 -9.883 3.549 1 97.81 98 LEU A N 1
ATOM 767 C CA . LEU A 1 98 ? -13.125 -9.727 2.111 1 97.81 98 LEU A CA 1
ATOM 768 C C . LEU A 1 98 ? -14.406 -10.07 1.354 1 97.81 98 LEU A C 1
ATOM 770 O O . LEU A 1 98 ? -14.789 -9.359 0.422 1 97.81 98 LEU A O 1
ATOM 774 N N . VAL A 1 99 ? -15.008 -11.094 1.81 1 97.88 99 VAL A N 1
ATOM 775 C CA . VAL A 1 99 ? -16.266 -11.492 1.194 1 97.88 99 VAL A CA 1
ATOM 776 C C . VAL A 1 99 ? -17.328 -10.422 1.439 1 97.88 99 VAL A C 1
ATOM 778 O O . VAL A 1 99 ? -18.047 -10.023 0.517 1 97.88 99 VAL A O 1
ATOM 781 N N . ASN A 1 100 ? -17.375 -9.938 2.648 1 95.44 100 ASN A N 1
ATOM 782 C CA . ASN A 1 100 ? -18.375 -8.953 3.043 1 95.44 100 ASN A CA 1
ATOM 783 C C . ASN A 1 100 ? -18.203 -7.648 2.277 1 95.44 100 ASN A C 1
ATOM 785 O O . ASN A 1 100 ? -19.188 -6.93 2.045 1 95.44 100 ASN A O 1
ATOM 789 N N . MET A 1 101 ? -17.047 -7.367 1.852 1 95 101 MET A N 1
ATOM 790 C CA . MET A 1 101 ? -16.781 -6.156 1.084 1 95 101 MET A CA 1
ATOM 791 C C . MET A 1 101 ? -17.594 -6.137 -0.205 1 95 101 MET A C 1
ATOM 793 O O . MET A 1 101 ? -17.922 -5.066 -0.722 1 95 101 MET A O 1
ATOM 797 N N . LEU A 1 102 ? -17.938 -7.309 -0.67 1 96.31 102 LEU A N 1
ATOM 798 C CA . LEU A 1 102 ? -18.609 -7.391 -1.955 1 96.31 102 LEU A CA 1
ATOM 799 C C . LEU A 1 102 ? -20.109 -7.641 -1.761 1 96.31 102 LEU A C 1
ATOM 801 O O . LEU A 1 102 ? -20.844 -7.824 -2.734 1 96.31 102 LEU A O 1
ATOM 805 N N . GLN A 1 103 ? -20.531 -7.645 -0.523 1 92.56 103 GLN A N 1
ATOM 806 C CA . GLN A 1 103 ? -21.891 -8.039 -0.193 1 92.56 103 GLN A CA 1
ATOM 807 C C . GLN A 1 103 ? -22.922 -7.18 -0.935 1 92.56 103 GLN A C 1
ATOM 809 O O . GLN A 1 103 ? -23.953 -7.676 -1.383 1 92.56 103 GLN A O 1
ATOM 814 N N . GLN A 1 104 ? -22.672 -5.953 -1.103 1 90.06 104 GLN A N 1
ATOM 815 C CA . GLN A 1 104 ? -23.641 -5.023 -1.66 1 90.06 104 GLN A CA 1
ATOM 816 C C . GLN A 1 104 ? -23.641 -5.074 -3.186 1 90.06 104 GLN A C 1
ATOM 818 O O . GLN A 1 104 ? -24.453 -4.402 -3.834 1 90.06 104 GLN A O 1
ATOM 823 N N . PHE A 1 105 ? -22.734 -5.793 -3.715 1 94.19 105 PHE A N 1
ATOM 824 C CA . PHE A 1 105 ? -22.609 -5.863 -5.168 1 94.19 105 PHE A CA 1
ATOM 825 C C . PHE A 1 105 ? -23.219 -7.156 -5.695 1 94.19 105 PHE A C 1
ATOM 827 O O . PHE A 1 105 ? -23.078 -8.211 -5.078 1 94.19 105 PHE A O 1
ATOM 834 N N . SER A 1 106 ? -23.859 -7.02 -6.773 1 96.31 106 SER A N 1
ATOM 835 C CA . SER A 1 106 ? -24.297 -8.219 -7.477 1 96.31 106 SER A CA 1
ATOM 836 C C . SER A 1 106 ? -23.125 -8.914 -8.172 1 96.31 106 SER A C 1
ATOM 838 O O . SER A 1 106 ? -23.062 -10.141 -8.219 1 96.31 106 SER A O 1
ATOM 840 N N . ASP A 1 107 ? -22.219 -8.094 -8.656 1 97.69 107 ASP A N 1
ATOM 841 C CA . ASP A 1 107 ? -21.031 -8.617 -9.328 1 97.69 107 ASP A CA 1
ATOM 842 C C . ASP A 1 107 ? -19.938 -8.969 -8.312 1 97.69 107 ASP A C 1
ATOM 844 O O . ASP A 1 107 ? -19.328 -8.086 -7.715 1 97.69 107 ASP A O 1
ATOM 848 N N . LYS A 1 108 ? -19.672 -10.25 -8.188 1 98.31 108 LYS A N 1
ATOM 849 C CA . LYS A 1 108 ? -18.656 -10.727 -7.262 1 98.31 108 LYS A CA 1
ATOM 850 C C . LYS A 1 108 ? -17.391 -11.18 -8 1 98.31 108 LYS A C 1
ATOM 852 O O . LYS A 1 108 ? -16.547 -11.859 -7.426 1 98.31 108 LYS A O 1
ATOM 857 N N . SER A 1 109 ? -17.297 -10.797 -9.273 1 98.75 109 SER A N 1
ATOM 858 C CA . SER A 1 109 ? -16.172 -11.234 -10.102 1 98.75 109 SER A CA 1
ATOM 859 C C . SER A 1 109 ? -14.867 -10.594 -9.648 1 98.75 109 SER A C 1
ATOM 861 O O . SER A 1 109 ? -14.867 -9.492 -9.094 1 98.75 109 SER A O 1
ATOM 863 N N . ALA A 1 110 ? -13.852 -11.367 -9.805 1 98.88 110 ALA A N 1
ATOM 864 C CA . ALA A 1 110 ? -12.508 -10.945 -9.422 1 98.88 110 ALA A CA 1
ATOM 865 C C . ALA A 1 110 ? -11.453 -11.594 -10.312 1 98.88 110 ALA A C 1
ATOM 867 O O . ALA A 1 110 ? -11.75 -12.531 -11.055 1 98.88 110 ALA A O 1
ATOM 868 N N . ARG A 1 111 ? -10.328 -11.055 -10.273 1 98.88 111 ARG A N 1
ATOM 869 C CA . ARG A 1 111 ? -9.172 -11.594 -10.977 1 98.88 111 ARG A CA 1
ATOM 870 C C . ARG A 1 111 ? -7.977 -11.727 -10.039 1 98.88 111 ARG A C 1
ATOM 872 O O . ARG A 1 111 ? -7.605 -10.766 -9.359 1 98.88 111 ARG A O 1
ATOM 879 N N . ALA A 1 112 ? -7.473 -12.922 -9.945 1 98.88 112 ALA A N 1
ATOM 880 C CA . ALA A 1 112 ? -6.188 -13.125 -9.281 1 98.88 112 ALA A CA 1
ATOM 881 C C . ALA A 1 112 ? -5.027 -12.914 -10.25 1 98.88 112 ALA A C 1
ATOM 883 O O . ALA A 1 112 ? -5.098 -13.336 -11.406 1 98.88 112 ALA A O 1
ATOM 884 N N . GLU A 1 113 ? -4.008 -12.211 -9.789 1 98.75 113 GLU A N 1
ATOM 885 C CA . GLU A 1 113 ? -2.836 -11.938 -10.609 1 98.75 113 GLU A CA 1
ATOM 886 C C . GLU A 1 113 ? -1.546 -12.258 -9.859 1 98.75 113 GLU A C 1
ATOM 888 O O . GLU A 1 113 ? -1.432 -11.984 -8.664 1 98.75 113 GLU A O 1
ATOM 893 N N . CYS A 1 114 ? -0.656 -12.867 -10.508 1 98.56 114 CYS A N 1
ATOM 894 C CA . CYS A 1 114 ? 0.669 -13.156 -9.977 1 98.56 114 CYS A CA 1
ATOM 895 C C . CYS A 1 114 ? 1.76 -12.68 -10.93 1 98.56 114 CYS A C 1
ATOM 897 O O . CYS A 1 114 ? 1.709 -12.969 -12.125 1 98.56 114 CYS A O 1
ATOM 899 N N . ARG A 1 115 ? 2.654 -11.93 -10.484 1 98.5 115 ARG A N 1
ATOM 900 C CA . ARG A 1 115 ? 3.867 -11.57 -11.211 1 98.5 115 ARG A CA 1
ATOM 901 C C . ARG A 1 115 ? 5.082 -12.289 -10.641 1 98.5 115 ARG A C 1
ATOM 903 O O . ARG A 1 115 ? 5.352 -12.203 -9.438 1 98.5 115 ARG A O 1
ATOM 910 N N . ILE A 1 116 ? 5.766 -13.016 -11.445 1 98.25 116 ILE A N 1
ATOM 911 C CA . ILE A 1 116 ? 7.035 -13.648 -11.086 1 98.25 116 ILE A CA 1
ATOM 912 C C . ILE A 1 116 ? 8.188 -12.922 -11.781 1 98.25 116 ILE A C 1
ATOM 914 O O . ILE A 1 116 ? 8.195 -12.797 -13.008 1 98.25 116 ILE A O 1
ATOM 918 N N . GLY A 1 117 ? 9.031 -12.398 -11.008 1 98.25 117 GLY A N 1
ATOM 919 C CA . GLY A 1 117 ? 10.227 -11.742 -11.531 1 98.25 117 GLY A CA 1
ATOM 920 C C . GLY A 1 117 ? 11.492 -12.547 -11.305 1 98.25 117 GLY A C 1
ATOM 921 O O . GLY A 1 117 ? 11.664 -13.156 -10.25 1 98.25 117 GLY A O 1
ATOM 922 N N . ILE A 1 118 ? 12.375 -12.547 -12.273 1 98 118 ILE A N 1
ATOM 923 C CA . ILE A 1 118 ? 13.672 -13.211 -12.195 1 98 118 ILE A CA 1
ATOM 924 C C . ILE A 1 118 ? 14.781 -12.227 -12.547 1 98 118 ILE A C 1
ATOM 926 O O . ILE A 1 118 ? 14.672 -11.484 -13.523 1 98 118 ILE A O 1
ATOM 930 N N . LYS A 1 119 ? 15.711 -12.195 -11.727 1 97.94 119 LYS A N 1
ATOM 931 C CA . LYS A 1 119 ? 16.891 -11.367 -11.969 1 97.94 119 LYS A CA 1
ATOM 932 C C . LYS A 1 119 ? 18.172 -12.18 -11.852 1 97.94 119 LYS A C 1
ATOM 934 O O . LYS A 1 119 ? 18.5 -12.703 -10.789 1 97.94 119 LYS A O 1
ATOM 939 N N . VAL A 1 120 ? 18.859 -12.305 -12.93 1 97 120 VAL A N 1
ATOM 940 C CA . VAL A 1 120 ? 20.188 -12.914 -12.992 1 97 120 VAL A CA 1
ATOM 941 C C . VAL A 1 120 ? 21.25 -11.828 -13.031 1 97 120 VAL A C 1
ATOM 943 O O . VAL A 1 120 ? 21.125 -10.852 -13.773 1 97 120 VAL A O 1
ATOM 946 N N . PRO A 1 121 ? 22.297 -11.992 -12.172 1 96.69 121 PRO A N 1
ATOM 947 C CA . PRO A 1 121 ? 23.359 -10.977 -12.18 1 96.69 121 PRO A CA 1
ATOM 948 C C . PRO A 1 121 ? 23.875 -10.672 -13.578 1 96.69 121 PRO A C 1
ATOM 950 O O . PRO A 1 121 ? 24.172 -11.602 -14.344 1 96.69 121 PRO A O 1
ATOM 953 N N . GLY A 1 122 ? 23.906 -9.359 -13.93 1 94.94 122 GLY A N 1
ATOM 954 C CA . GLY A 1 122 ? 24.438 -8.945 -15.211 1 94.94 122 GLY A CA 1
ATOM 955 C C . GLY A 1 122 ? 23.406 -8.953 -16.312 1 94.94 122 GLY A C 1
ATOM 956 O O . GLY A 1 122 ? 23.688 -8.578 -17.453 1 94.94 122 GLY A O 1
ATOM 957 N N . LYS A 1 123 ? 22.188 -9.367 -16.031 1 95.88 123 LYS A N 1
ATOM 958 C CA . LYS A 1 123 ? 21.125 -9.422 -17.031 1 95.88 123 LYS A CA 1
ATOM 959 C C . LYS A 1 123 ? 19.938 -8.555 -16.625 1 95.88 123 LYS A C 1
ATOM 961 O O . LYS A 1 123 ? 19.812 -8.172 -15.453 1 95.88 123 LYS A O 1
ATOM 966 N N . GLU A 1 124 ? 19.141 -8.18 -17.594 1 95.5 124 GLU A N 1
ATOM 967 C CA . GLU A 1 124 ? 17.906 -7.453 -17.312 1 95.5 124 GLU A CA 1
ATOM 968 C C . GLU A 1 124 ? 16.875 -8.359 -16.625 1 95.5 124 GLU A C 1
ATOM 970 O O . GLU A 1 124 ? 16.781 -9.547 -16.938 1 95.5 124 GLU A O 1
ATOM 975 N N . PRO A 1 125 ? 16.156 -7.797 -15.727 1 97.44 125 PRO A N 1
ATOM 976 C CA . PRO A 1 125 ? 15.094 -8.594 -15.109 1 97.44 125 PRO A CA 1
ATOM 977 C C . PRO A 1 125 ? 14.016 -9.023 -16.109 1 97.44 125 PRO A C 1
ATOM 979 O O . PRO A 1 125 ? 13.742 -8.297 -17.062 1 97.44 125 PRO A O 1
ATOM 982 N N . ILE A 1 126 ? 13.469 -10.172 -15.859 1 97.88 126 ILE A N 1
ATOM 983 C CA . ILE A 1 126 ? 12.344 -10.648 -16.641 1 97.88 126 ILE A CA 1
ATOM 984 C C . ILE A 1 126 ? 11.133 -10.852 -15.734 1 97.88 126 ILE A C 1
ATOM 986 O O . ILE A 1 126 ? 11.258 -11.375 -14.625 1 97.88 126 ILE A O 1
ATOM 990 N N . ILE A 1 127 ? 9.977 -10.43 -16.188 1 98.69 127 ILE A N 1
ATOM 991 C CA . ILE A 1 127 ? 8.75 -10.508 -15.398 1 98.69 127 ILE A CA 1
ATOM 992 C C . ILE A 1 127 ? 7.676 -11.258 -16.188 1 98.69 127 ILE A C 1
ATOM 994 O O . ILE A 1 127 ? 7.477 -11 -17.375 1 98.69 127 ILE A O 1
ATOM 998 N N . PHE A 1 128 ? 7.051 -12.195 -15.547 1 98.81 128 PHE A N 1
ATOM 999 C CA . PHE A 1 128 ? 5.949 -12.977 -16.094 1 98.81 128 PHE A CA 1
ATOM 1000 C C . PHE A 1 128 ? 4.664 -12.727 -15.312 1 98.81 128 PHE A C 1
ATOM 1002 O O . PHE A 1 128 ? 4.68 -12.688 -14.078 1 98.81 128 PHE A O 1
ATOM 1009 N N . THR A 1 129 ? 3.59 -12.523 -16.016 1 98.75 129 THR A N 1
ATOM 1010 C CA . THR A 1 129 ? 2.312 -12.258 -15.359 1 98.75 129 THR A CA 1
ATOM 1011 C C . THR A 1 129 ? 1.301 -13.352 -15.68 1 98.75 129 THR A C 1
ATOM 1013 O O . THR A 1 129 ? 1.049 -13.648 -16.844 1 98.75 129 THR A O 1
ATOM 1016 N N . GLY A 1 130 ? 0.856 -14.023 -14.664 1 98.81 130 GLY A N 1
ATOM 1017 C CA . GLY A 1 130 ? -0.259 -14.953 -14.758 1 98.81 130 GLY A CA 1
ATOM 1018 C C . GLY A 1 130 ? -1.53 -14.43 -14.117 1 98.81 130 GLY A C 1
ATOM 1019 O O . GLY A 1 130 ? -1.479 -13.75 -13.094 1 98.81 130 GLY A O 1
ATOM 1020 N N . THR A 1 131 ? -2.635 -14.766 -14.719 1 98.81 131 THR A N 1
ATOM 1021 C CA . THR A 1 131 ? -3.92 -14.328 -14.195 1 98.81 131 THR A CA 1
ATOM 1022 C C . THR A 1 131 ? -4.91 -15.484 -14.133 1 98.81 131 THR A C 1
ATOM 1024 O O . THR A 1 131 ? -4.707 -16.516 -14.781 1 98.81 131 THR A O 1
ATOM 1027 N N . CYS A 1 132 ? -5.852 -15.383 -13.32 1 98.88 132 CYS A N 1
ATOM 1028 C CA . CYS A 1 132 ? -6.977 -16.297 -13.203 1 98.88 132 CYS A CA 1
ATOM 1029 C C . CYS A 1 132 ? -8.266 -15.555 -12.891 1 98.88 132 CYS A C 1
ATOM 1031 O O . CYS A 1 132 ? -8.359 -14.883 -11.859 1 98.88 132 CYS A O 1
ATOM 1033 N N . GLU A 1 133 ? -9.203 -15.625 -13.82 1 98.88 133 GLU A N 1
ATOM 1034 C CA . GLU A 1 133 ? -10.523 -15.031 -13.602 1 98.88 133 GLU A CA 1
ATOM 1035 C C . GLU A 1 133 ? -11.375 -15.898 -12.688 1 98.88 133 GLU A C 1
ATOM 1037 O O . GLU A 1 133 ? -11.297 -17.125 -12.734 1 98.88 133 GLU A O 1
ATOM 1042 N N . GLY A 1 134 ? -12.156 -15.305 -11.844 1 98.88 134 GLY A N 1
ATOM 1043 C CA . GLY A 1 134 ? -13.055 -16.047 -10.969 1 98.88 134 GLY A CA 1
ATOM 1044 C C . GLY A 1 134 ? -14.023 -15.148 -10.219 1 98.88 134 GLY A C 1
ATOM 1045 O O . GLY A 1 134 ? -14.422 -14.094 -10.719 1 98.88 134 GLY A O 1
ATOM 1046 N N . SER A 1 135 ? -14.492 -15.664 -9.117 1 98.81 135 SER A N 1
ATOM 1047 C CA . SER A 1 135 ? -15.43 -14.945 -8.258 1 98.81 135 SER A CA 1
ATOM 1048 C C . SER A 1 135 ? -15.086 -15.141 -6.785 1 98.81 135 SER A C 1
ATOM 1050 O O . SER A 1 135 ? -14.484 -16.156 -6.414 1 98.81 135 SER A O 1
ATOM 1052 N N . ILE A 1 136 ? -15.438 -14.164 -6.055 1 98.88 136 ILE A N 1
ATOM 1053 C CA . ILE A 1 136 ? -15.328 -14.266 -4.602 1 98.88 136 ILE A CA 1
ATOM 1054 C C . ILE A 1 136 ? -16.594 -14.898 -4.031 1 98.88 136 ILE A C 1
ATOM 1056 O O . ILE A 1 136 ? -17.703 -14.453 -4.336 1 98.88 136 ILE A O 1
ATOM 1060 N N . VAL A 1 137 ? -16.422 -15.922 -3.217 1 98.62 137 VAL A N 1
ATOM 1061 C CA . VAL A 1 137 ? -17.547 -16.672 -2.666 1 98.62 137 VAL A CA 1
ATOM 1062 C C . VAL A 1 137 ? -17.375 -16.828 -1.156 1 98.62 137 VAL A C 1
ATOM 1064 O O . VAL A 1 137 ? -16.328 -16.469 -0.606 1 98.62 137 VAL A O 1
ATOM 1067 N N . SER A 1 138 ? -18.453 -17.359 -0.526 1 98.12 138 SER A N 1
ATOM 1068 C CA . SER A 1 138 ? -18.297 -17.719 0.879 1 98.12 138 SER A CA 1
ATOM 1069 C C . SER A 1 138 ? -17.188 -18.75 1.065 1 98.12 138 SER A C 1
ATOM 1071 O O . SER A 1 138 ? -16.969 -19.609 0.205 1 98.12 138 SER A O 1
ATOM 1073 N N .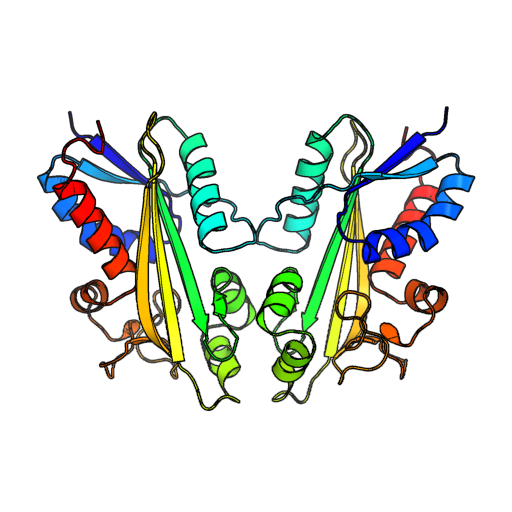 PRO A 1 139 ? -16.516 -18.688 2.16 1 98.25 139 PRO A N 1
ATOM 1074 C CA . PRO A 1 139 ? -15.344 -19.547 2.348 1 98.25 139 PRO A CA 1
ATOM 1075 C C . PRO A 1 139 ? -15.695 -21.031 2.334 1 98.25 139 PRO A C 1
ATOM 1077 O O . PRO A 1 139 ? -16.656 -21.453 2.998 1 98.25 139 PRO A O 1
ATOM 1080 N N . ARG A 1 140 ? -15 -21.781 1.571 1 98.38 140 ARG A N 1
ATOM 1081 C CA . ARG A 1 140 ? -15.07 -23.234 1.517 1 98.38 140 ARG A CA 1
ATOM 1082 C C . ARG A 1 140 ? -13.68 -23.844 1.439 1 98.38 140 ARG A C 1
ATOM 1084 O O . ARG A 1 140 ? -12.797 -23.328 0.753 1 98.38 140 ARG A O 1
ATOM 1091 N N . GLY A 1 141 ? -13.469 -25.016 2.061 1 96.81 141 GLY A N 1
ATOM 1092 C CA . GLY A 1 141 ? -12.172 -25.672 2.117 1 96.81 141 GLY A CA 1
ATOM 1093 C C . GLY A 1 141 ? -11.32 -25.203 3.285 1 96.81 141 GLY A C 1
ATOM 1094 O O . GLY A 1 141 ? -11.734 -24.344 4.059 1 96.81 141 GLY A O 1
ATOM 1095 N N . GLN A 1 142 ? -10.141 -25.797 3.451 1 91.38 142 GLN A N 1
ATOM 1096 C CA . GLN A 1 142 ? -9.25 -25.453 4.551 1 91.38 142 GLN A CA 1
ATOM 1097 C C . GLN A 1 142 ? -8.516 -24.141 4.27 1 91.38 142 GLN A C 1
ATOM 1099 O O . GLN A 1 142 ? -8.055 -23.906 3.15 1 91.38 142 GLN A O 1
ATOM 1104 N N . ASN A 1 143 ? -8.547 -23.266 5.223 1 85.25 143 ASN A N 1
ATOM 1105 C CA . ASN A 1 143 ? -7.848 -22 5.102 1 85.25 143 ASN A CA 1
ATOM 1106 C C . ASN A 1 143 ? -6.367 -22.141 5.438 1 85.25 143 ASN A C 1
ATOM 1108 O O . ASN A 1 143 ? -5.922 -21.688 6.496 1 85.25 143 ASN A O 1
ATOM 1112 N N . LEU A 1 144 ? -5.582 -22.578 4.527 1 80.5 144 LEU A N 1
ATOM 1113 C CA . LEU A 1 144 ? -4.176 -22.875 4.781 1 80.5 144 LEU A CA 1
ATOM 1114 C C . LEU A 1 144 ? -3.281 -21.766 4.242 1 80.5 144 LEU A C 1
ATOM 1116 O O . LEU A 1 144 ? -2.148 -21.609 4.703 1 80.5 144 LEU A O 1
ATOM 1120 N N . PHE A 1 145 ? -3.904 -21.047 3.338 1 88.5 145 PHE A N 1
ATOM 1121 C CA . PHE A 1 145 ? -3.018 -20.125 2.641 1 88.5 145 PHE A CA 1
ATOM 1122 C C . PHE A 1 145 ? -3.816 -19.031 1.936 1 88.5 145 PHE A C 1
ATOM 1124 O O . PHE A 1 145 ? -4.836 -19.312 1.3 1 88.5 145 PHE A O 1
ATOM 1131 N N . GLY A 1 146 ? -3.412 -17.828 2.238 1 93.75 146 GLY A N 1
ATOM 1132 C CA . GLY A 1 146 ? -3.904 -16.703 1.474 1 93.75 146 GLY A CA 1
ATOM 1133 C C . GLY A 1 146 ? -5.406 -16.516 1.576 1 93.75 146 GLY A C 1
ATOM 1134 O O . GLY A 1 146 ? -5.953 -16.438 2.678 1 93.75 146 GLY A O 1
ATOM 1135 N N . TRP A 1 147 ? -6.02 -16.531 0.461 1 98.12 147 TRP A N 1
ATOM 1136 C CA . TRP A 1 147 ? -7.453 -16.328 0.304 1 98.12 147 TRP A CA 1
ATOM 1137 C C . TRP A 1 147 ? -8.07 -17.422 -0.552 1 98.12 147 TRP A C 1
ATOM 1139 O O . TRP A 1 147 ? -9.078 -17.203 -1.23 1 98.12 147 TRP A O 1
ATOM 1149 N N . ASP A 1 148 ? -7.418 -18.531 -0.556 1 97.69 148 ASP A N 1
ATOM 1150 C CA . ASP A 1 148 ? -7.812 -19.688 -1.362 1 97.69 148 ASP A CA 1
ATOM 1151 C C . ASP A 1 148 ? -9.258 -20.078 -1.09 1 97.69 148 ASP A C 1
ATOM 1153 O O . ASP A 1 148 ? -10 -20.422 -2.014 1 97.69 148 ASP A O 1
ATOM 1157 N N . PRO A 1 149 ? -9.742 -19.984 0.124 1 98.56 149 PRO A N 1
ATOM 1158 C CA . PRO A 1 149 ? -11.078 -20.484 0.426 1 98.56 149 PRO A CA 1
ATOM 1159 C C . PRO A 1 149 ? -12.188 -19.641 -0.194 1 98.56 149 PRO A C 1
ATOM 1161 O O . PRO A 1 149 ? -13.336 -20.078 -0.266 1 98.56 149 PRO A O 1
ATOM 1164 N N . ILE A 1 150 ? -11.844 -18.422 -0.625 1 98.75 150 ILE A N 1
ATOM 1165 C CA . ILE A 1 150 ? -12.93 -17.547 -1.054 1 98.75 150 ILE A CA 1
ATOM 1166 C C . ILE A 1 150 ? -12.828 -17.297 -2.557 1 98.75 150 ILE A C 1
ATOM 1168 O O . ILE A 1 150 ? -13.641 -16.562 -3.125 1 98.75 150 ILE A O 1
ATOM 1172 N N . PHE A 1 151 ? -11.844 -17.859 -3.225 1 98.88 151 PHE A N 1
ATOM 1173 C CA . PHE A 1 151 ? -11.711 -17.641 -4.66 1 98.88 151 PHE A CA 1
ATOM 1174 C C . PHE A 1 151 ? -12.172 -18.875 -5.438 1 98.88 151 PHE A C 1
ATOM 1176 O O . PHE A 1 151 ? -11.578 -19.938 -5.316 1 98.88 151 PHE A O 1
ATOM 1183 N N . GLN A 1 152 ? -13.141 -18.672 -6.242 1 98.88 152 GLN A N 1
ATOM 1184 C CA . GLN A 1 152 ? -13.656 -19.703 -7.141 1 98.88 152 GLN A CA 1
ATOM 1185 C C . GLN A 1 152 ? -13.32 -19.375 -8.594 1 98.88 152 GLN A C 1
ATOM 1187 O O . GLN A 1 152 ? -13.922 -18.469 -9.188 1 98.88 152 GLN A O 1
ATOM 1192 N N . PRO A 1 153 ? -12.383 -20.141 -9.188 1 98.88 153 PRO A N 1
ATOM 1193 C CA . PRO A 1 153 ? -12.016 -19.859 -10.578 1 98.88 153 PRO A CA 1
ATOM 1194 C C . PRO A 1 153 ? -13.172 -20.047 -11.547 1 98.88 153 PRO A C 1
ATOM 1196 O O . PRO A 1 153 ? -14.008 -20.938 -11.352 1 98.88 153 PRO A O 1
ATOM 1199 N N . ARG A 1 154 ? -13.164 -19.234 -12.562 1 98.5 154 ARG A N 1
ATOM 1200 C CA . ARG A 1 154 ? -14.195 -19.344 -13.594 1 98.5 154 ARG A CA 1
ATOM 1201 C C . ARG A 1 154 ? -14.227 -20.734 -14.195 1 98.5 154 ARG A C 1
ATOM 1203 O O . ARG A 1 154 ? -13.18 -21.297 -14.547 1 98.5 154 ARG A O 1
ATOM 1210 N N . GLY A 1 155 ? -15.398 -21.297 -14.32 1 97.69 155 GLY A N 1
ATOM 1211 C CA . GLY A 1 155 ? -15.555 -22.594 -14.93 1 97.69 155 GLY A CA 1
ATOM 1212 C C . GLY A 1 155 ? -15.492 -23.734 -13.93 1 97.69 155 GLY A C 1
ATOM 1213 O O . GLY A 1 155 ? -15.633 -24.906 -14.305 1 97.69 155 GLY A O 1
ATOM 1214 N N . PHE A 1 156 ? -15.281 -23.469 -12.648 1 98.12 156 PHE A N 1
ATOM 1215 C CA . PHE A 1 156 ? -15.211 -24.469 -11.602 1 98.12 156 PHE A CA 1
ATOM 1216 C C . PHE A 1 156 ? -16.234 -24.188 -10.508 1 98.12 156 PHE A C 1
ATOM 1218 O O . PHE A 1 156 ? -16.656 -23.047 -10.336 1 98.12 156 PHE A O 1
ATOM 1225 N N . ASP A 1 157 ? -16.594 -25.188 -9.766 1 97.75 157 ASP A N 1
ATOM 1226 C CA . ASP A 1 157 ? -17.516 -25.016 -8.641 1 97.75 157 ASP A CA 1
ATOM 1227 C C . ASP A 1 157 ? -16.766 -25.062 -7.312 1 97.75 157 ASP A C 1
ATOM 1229 O O . ASP A 1 157 ? -17.344 -24.812 -6.258 1 97.75 157 ASP A O 1
ATOM 1233 N N . GLN A 1 158 ? -15.453 -25.281 -7.406 1 98.31 158 GLN A N 1
ATOM 1234 C CA . GLN A 1 158 ? -14.609 -25.391 -6.223 1 98.31 158 GLN A CA 1
ATOM 1235 C C . GLN A 1 158 ? -13.797 -24.109 -6.02 1 98.31 158 GLN A C 1
ATOM 1237 O O . GLN A 1 158 ? -13.445 -23.422 -6.984 1 98.31 158 GLN A O 1
ATOM 1242 N N . THR A 1 159 ? -13.57 -23.844 -4.75 1 98.69 159 THR A N 1
ATOM 1243 C CA . THR A 1 159 ? -12.578 -22.812 -4.441 1 98.69 159 THR A CA 1
ATOM 1244 C C . THR A 1 159 ? -11.164 -23.359 -4.609 1 98.69 159 THR A C 1
ATOM 1246 O O . THR A 1 159 ? -10.977 -24.578 -4.707 1 98.69 159 THR A O 1
ATOM 1249 N N . PHE A 1 160 ? -10.188 -22.469 -4.617 1 98.12 160 PHE A N 1
ATOM 1250 C CA . PHE A 1 160 ? -8.789 -22.891 -4.656 1 98.12 160 PHE A CA 1
ATOM 1251 C C . PHE A 1 160 ? -8.484 -23.844 -3.504 1 98.12 160 PHE A C 1
ATOM 1253 O O . PHE A 1 160 ? -7.695 -24.781 -3.658 1 98.12 160 PHE A O 1
ATOM 1260 N N . ALA A 1 161 ? -9.109 -23.641 -2.332 1 97.56 161 ALA A N 1
ATOM 1261 C CA . ALA A 1 161 ? -8.805 -24.422 -1.133 1 97.56 161 ALA A CA 1
ATOM 1262 C C . ALA A 1 161 ? -9.383 -25.828 -1.236 1 97.56 161 ALA A C 1
ATOM 1264 O O . ALA A 1 161 ? -8.977 -26.734 -0.491 1 97.56 161 ALA A O 1
ATOM 1265 N N . GLU A 1 162 ? -10.305 -25.969 -2.123 1 98 162 GLU A N 1
ATOM 1266 C CA . GLU A 1 162 ? -10.969 -27.266 -2.273 1 98 162 GLU A CA 1
ATOM 1267 C C . GLU A 1 162 ? -10.32 -28.094 -3.379 1 98 162 GLU A C 1
ATOM 1269 O O . GLU A 1 162 ? -10.648 -29.266 -3.557 1 98 162 GLU A O 1
ATOM 1274 N N . MET A 1 163 ? -9.352 -27.531 -4.105 1 95.75 163 MET A N 1
ATOM 1275 C CA . MET A 1 163 ? -8.734 -28.188 -5.254 1 95.75 163 MET A CA 1
ATOM 1276 C C . MET A 1 163 ? -7.406 -28.828 -4.867 1 95.75 163 MET A C 1
ATOM 1278 O O . MET A 1 163 ? -6.652 -28.266 -4.066 1 95.75 163 MET A O 1
ATOM 1282 N N . PRO A 1 164 ? -7.176 -29.969 -5.504 1 95 164 PRO A N 1
ATOM 1283 C CA . PRO A 1 164 ? -5.797 -30.453 -5.379 1 95 164 PRO A CA 1
ATOM 1284 C C . PRO A 1 164 ? -4.781 -29.469 -5.969 1 95 164 PRO A C 1
ATOM 1286 O O . PRO A 1 164 ? -5.086 -28.766 -6.941 1 95 164 PRO A O 1
ATOM 1289 N N . MET A 1 165 ? -3.641 -29.406 -5.414 1 93.56 165 MET A N 1
ATOM 1290 C CA . MET A 1 165 ? -2.6 -28.469 -5.836 1 93.56 165 MET A CA 1
ATOM 1291 C C . MET A 1 165 ? -2.305 -28.625 -7.324 1 93.56 165 MET A C 1
ATOM 1293 O O . MET A 1 165 ? -2.105 -27.625 -8.023 1 93.56 165 MET A O 1
ATOM 1297 N N . ASP A 1 166 ? -2.293 -29.859 -7.836 1 95.56 166 ASP A N 1
ATOM 1298 C CA . ASP A 1 166 ? -1.996 -30.109 -9.242 1 95.56 166 ASP A CA 1
ATOM 1299 C C . ASP A 1 166 ? -3.043 -29.453 -10.148 1 95.56 166 ASP A C 1
ATOM 1301 O O . ASP A 1 166 ? -2.705 -28.875 -11.18 1 95.56 166 ASP A O 1
ATOM 1305 N N . THR A 1 167 ? -4.266 -29.594 -9.781 1 96 167 THR A N 1
ATOM 1306 C CA . THR A 1 167 ? -5.344 -28.969 -10.531 1 96 167 THR A CA 1
ATOM 1307 C C . THR A 1 167 ? -5.25 -27.453 -10.453 1 96 167 THR A C 1
ATOM 1309 O O . THR A 1 167 ? -5.293 -26.766 -11.477 1 96 167 THR A O 1
ATOM 1312 N N . LYS A 1 168 ? -5.078 -26.906 -9.242 1 95.81 168 LYS A N 1
ATOM 1313 C CA . LYS A 1 168 ? -4.977 -25.469 -9.023 1 95.81 168 LYS A CA 1
ATOM 1314 C C . LYS A 1 168 ? -3.854 -24.875 -9.867 1 95.81 168 LYS A C 1
ATOM 1316 O O . LYS A 1 168 ? -4.039 -23.828 -10.5 1 95.81 168 LYS A O 1
ATOM 1321 N N . ASN A 1 169 ? -2.746 -25.547 -9.961 1 95.25 169 ASN A N 1
ATOM 1322 C CA . ASN A 1 169 ? -1.571 -25.031 -10.656 1 95.25 169 ASN A CA 1
ATOM 1323 C C . ASN A 1 169 ? -1.794 -24.953 -12.164 1 95.25 169 ASN A C 1
ATOM 1325 O O . ASN A 1 169 ? -1.041 -24.297 -12.875 1 95.25 169 ASN A O 1
ATOM 1329 N N . THR A 1 170 ? -2.77 -25.641 -12.672 1 96.12 170 THR A N 1
ATOM 1330 C CA . THR A 1 170 ? -3.027 -25.609 -14.109 1 96.12 170 THR A CA 1
ATOM 1331 C C . THR A 1 170 ? -3.828 -24.359 -14.484 1 96.12 170 THR A C 1
ATOM 1333 O O . THR A 1 170 ? -3.877 -23.984 -15.656 1 96.12 170 THR A O 1
ATOM 1336 N N . ILE A 1 171 ? -4.453 -23.672 -13.492 1 97.81 171 ILE A N 1
ATOM 1337 C CA . ILE A 1 171 ? -5.387 -22.625 -13.883 1 97.81 171 ILE A CA 1
ATOM 1338 C C . ILE A 1 171 ? -5.121 -21.359 -13.055 1 97.81 171 ILE A C 1
ATOM 1340 O O . ILE A 1 171 ? -5.59 -20.281 -13.398 1 97.81 171 ILE A O 1
ATOM 1344 N N . SER A 1 172 ? -4.441 -21.5 -11.922 1 98.19 172 SER A N 1
ATOM 1345 C CA . SER A 1 172 ? -4.293 -20.391 -10.984 1 98.19 172 SER A CA 1
ATOM 1346 C C . SER A 1 172 ? -3.408 -19.297 -11.562 1 98.19 172 SER A C 1
ATOM 1348 O O . SER A 1 172 ? -2.701 -19.516 -12.547 1 98.19 172 SER A O 1
ATOM 1350 N N . HIS A 1 173 ? -3.484 -18.156 -10.969 1 98.75 173 HIS A N 1
ATOM 1351 C CA . HIS A 1 173 ? -2.615 -17.031 -11.297 1 98.75 173 HIS A CA 1
ATOM 1352 C C . HIS A 1 173 ? -1.145 -17.422 -11.172 1 98.75 173 HIS A C 1
ATOM 1354 O O . HIS A 1 173 ? -0.355 -17.172 -12.086 1 98.75 173 HIS A O 1
ATOM 1360 N N . ARG A 1 174 ? -0.808 -18.031 -10.102 1 98 174 ARG A N 1
ATOM 1361 C CA . ARG A 1 174 ? 0.577 -18.438 -9.891 1 98 174 ARG A CA 1
ATOM 1362 C C . ARG A 1 174 ? 0.975 -19.562 -10.852 1 98 174 ARG A C 1
ATOM 1364 O O . ARG A 1 174 ? 2.062 -19.531 -11.43 1 98 174 ARG A O 1
ATOM 1371 N N . GLY A 1 175 ? 0.089 -20.547 -11.008 1 97.75 175 GLY A N 1
ATOM 1372 C CA . GLY A 1 175 ? 0.339 -21.594 -11.984 1 97.75 175 GLY A CA 1
ATOM 1373 C C . GLY A 1 175 ? 0.576 -21.062 -13.383 1 97.75 175 GLY A C 1
ATOM 1374 O O . GLY A 1 175 ? 1.534 -21.453 -14.055 1 97.75 175 GLY A O 1
ATOM 1375 N N . ASN A 1 176 ? -0.286 -20.156 -13.773 1 98.69 176 ASN A N 1
ATOM 1376 C CA . ASN A 1 176 ? -0.174 -19.578 -15.109 1 98.69 176 ASN A CA 1
ATOM 1377 C C . ASN A 1 176 ? 1.115 -18.781 -15.258 1 98.69 176 ASN A C 1
ATOM 1379 O O . ASN A 1 176 ? 1.725 -18.766 -16.328 1 98.69 176 ASN A O 1
ATOM 1383 N N . ALA A 1 177 ? 1.523 -18.062 -14.219 1 98.62 177 ALA A N 1
ATOM 1384 C CA . ALA A 1 177 ? 2.799 -17.344 -14.242 1 98.62 177 ALA A CA 1
ATOM 1385 C C . ALA A 1 177 ? 3.969 -18.328 -14.359 1 98.62 177 ALA A C 1
ATOM 1387 O O . ALA A 1 177 ? 4.898 -18.094 -15.133 1 98.62 177 ALA A O 1
ATOM 1388 N N . MET A 1 178 ? 3.926 -19.438 -13.641 1 98 178 MET A N 1
ATOM 1389 C CA . MET A 1 178 ? 5 -20.422 -13.656 1 98 178 MET A CA 1
ATOM 1390 C C . MET A 1 178 ? 5.109 -21.094 -15.023 1 98 178 MET A C 1
ATOM 1392 O O . MET A 1 178 ? 6.207 -21.406 -15.477 1 98 178 MET A O 1
ATOM 1396 N N . LYS A 1 179 ? 3.984 -21.281 -15.609 1 97.88 179 LYS A N 1
ATOM 1397 C CA . LYS A 1 179 ? 4.004 -21.828 -16.969 1 97.88 179 LYS A CA 1
ATOM 1398 C C . LYS A 1 179 ? 4.797 -20.938 -17.906 1 97.88 179 LYS A C 1
ATOM 1400 O O . LYS A 1 179 ? 5.59 -21.438 -18.719 1 97.88 179 LYS A O 1
ATOM 1405 N N . LEU A 1 180 ? 4.562 -19.656 -17.812 1 98.5 180 LEU A N 1
ATOM 1406 C CA . LEU A 1 180 ? 5.297 -18.719 -18.641 1 98.5 180 LEU A CA 1
ATOM 1407 C C . LEU A 1 180 ? 6.789 -18.75 -18.328 1 98.5 180 LEU A C 1
ATOM 1409 O O . LEU A 1 180 ? 7.621 -18.609 -19.219 1 98.5 180 LEU A O 1
ATOM 1413 N N . VAL A 1 181 ? 7.156 -18.906 -17.078 1 97.75 181 VAL A N 1
ATOM 1414 C CA . VAL A 1 181 ? 8.547 -19.031 -16.672 1 97.75 181 VAL A CA 1
ATOM 1415 C C . VAL A 1 181 ? 9.18 -20.25 -17.375 1 97.75 181 VAL A C 1
ATOM 1417 O O . VAL A 1 181 ? 10.242 -20.141 -17.969 1 97.75 181 VAL A O 1
ATOM 1420 N N . LEU A 1 182 ? 8.508 -21.359 -17.297 1 96.25 182 LEU A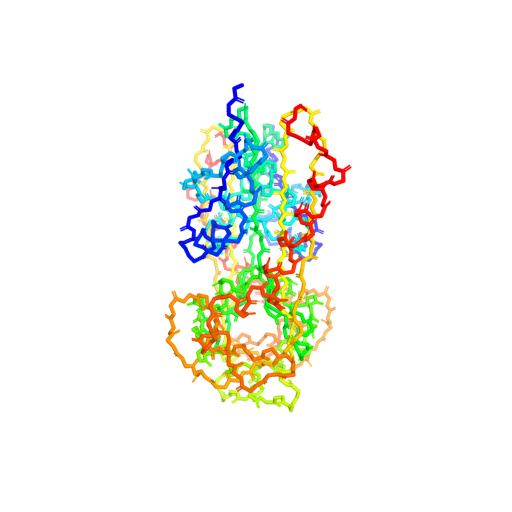 N 1
ATOM 1421 C CA . LEU A 1 182 ? 9.023 -22.594 -17.891 1 96.25 182 LEU A CA 1
ATOM 1422 C C . LEU A 1 182 ? 9.172 -22.453 -19.391 1 96.25 182 LEU A C 1
ATOM 1424 O O . LEU A 1 182 ? 10.172 -22.891 -19.969 1 96.25 182 LEU A O 1
ATOM 1428 N N . ASP A 1 183 ? 8.125 -21.828 -20.016 1 97.19 183 ASP A N 1
ATOM 1429 C CA . ASP A 1 183 ? 8.203 -21.594 -21.453 1 97.19 183 ASP A CA 1
ATOM 1430 C C . ASP A 1 183 ? 9.43 -20.766 -21.812 1 97.19 183 ASP A C 1
ATOM 1432 O O . ASP A 1 183 ? 10.117 -21.062 -22.797 1 97.19 183 ASP A O 1
ATOM 1436 N N . TYR A 1 184 ? 9.703 -19.75 -21.047 1 97.56 184 TYR A N 1
ATOM 1437 C CA . TYR A 1 184 ? 10.859 -18.891 -21.281 1 97.56 184 TYR A CA 1
ATOM 1438 C C . TYR A 1 184 ? 12.164 -19.672 -21.125 1 97.56 184 TYR A C 1
ATOM 1440 O O . TYR A 1 184 ? 13.07 -19.531 -21.953 1 97.56 184 TYR A O 1
ATOM 1448 N N . PHE A 1 185 ? 12.266 -20.516 -20.078 1 94.19 185 PHE A N 1
ATOM 1449 C CA . PHE A 1 185 ? 13.477 -21.297 -19.828 1 94.19 185 PHE A CA 1
ATOM 1450 C C . PHE A 1 185 ? 13.742 -22.25 -20.969 1 94.19 185 PHE A C 1
ATOM 1452 O O . PHE A 1 185 ? 14.891 -22.453 -21.375 1 94.19 185 PHE A O 1
ATOM 1459 N N . GLN A 1 186 ? 12.688 -22.812 -21.5 1 93.75 186 GLN A N 1
ATOM 1460 C CA . GLN A 1 186 ? 12.805 -23.75 -22.609 1 93.75 186 GLN A CA 1
ATOM 1461 C C . GLN A 1 186 ? 13.266 -23.031 -23.875 1 93.75 186 GLN A C 1
ATOM 1463 O O . GLN A 1 186 ? 14.078 -23.562 -24.641 1 93.75 186 GLN A O 1
ATOM 1468 N N . ALA A 1 187 ? 12.797 -21.812 -24.031 1 96.38 187 ALA A N 1
ATOM 1469 C CA . ALA A 1 187 ? 13.141 -21.047 -25.234 1 96.38 187 ALA A CA 1
ATOM 1470 C C . ALA A 1 187 ? 14.523 -20.406 -25.094 1 96.38 187 ALA A C 1
ATOM 1472 O O . ALA A 1 187 ? 15.133 -20.031 -26.094 1 96.38 187 ALA A O 1
ATOM 1473 N N . ASN A 1 188 ? 14.953 -20.328 -23.859 1 95.62 188 ASN A N 1
ATOM 1474 C CA . ASN A 1 188 ? 16.234 -19.703 -23.562 1 95.62 188 ASN A CA 1
ATOM 1475 C C . ASN A 1 188 ? 17.094 -20.594 -22.641 1 95.62 188 ASN A C 1
ATOM 1477 O O . ASN A 1 188 ? 17.312 -20.234 -21.484 1 95.62 188 ASN A O 1
ATOM 1481 N N . PRO A 1 189 ? 17.719 -21.609 -23.172 1 90.81 189 PRO A N 1
ATOM 1482 C CA . PRO A 1 189 ? 18.422 -22.578 -22.312 1 90.81 189 PRO A CA 1
ATOM 1483 C C . PRO A 1 189 ? 19.594 -21.969 -21.562 1 90.81 189 PRO A C 1
ATOM 1485 O O . PRO A 1 189 ? 20.062 -22.531 -20.562 1 90.81 189 PRO A O 1
ATOM 1488 N N . ASN A 1 190 ? 20.062 -20.781 -22 1 91.25 190 ASN A N 1
ATOM 1489 C CA . ASN A 1 190 ? 21.188 -20.156 -21.344 1 91.25 190 ASN A CA 1
ATOM 1490 C C . ASN A 1 190 ? 20.75 -19 -20.438 1 91.25 190 ASN A C 1
ATOM 1492 O O . ASN A 1 190 ? 21.547 -18.109 -20.125 1 91.25 190 ASN A O 1
ATOM 1496 N N . TRP A 1 191 ? 19.469 -19.031 -20 1 92.56 191 TRP A N 1
ATOM 1497 C CA . TRP A 1 191 ? 18.875 -17.906 -19.266 1 92.56 191 TRP A CA 1
ATOM 1498 C C . TRP A 1 191 ? 19.641 -17.656 -17.969 1 92.56 191 TRP A C 1
ATOM 1500 O O . TRP A 1 191 ? 19.719 -16.516 -17.516 1 92.56 191 TRP A O 1
ATOM 1510 N N . ILE A 1 192 ? 20.266 -18.656 -17.375 1 93.06 192 ILE A N 1
ATOM 1511 C CA . ILE A 1 192 ? 20.812 -18.516 -16.031 1 93.06 192 ILE A CA 1
ATOM 1512 C C . ILE A 1 192 ? 22.328 -18.359 -16.125 1 93.06 192 ILE A C 1
ATOM 1514 O O . ILE A 1 192 ? 23 -18.156 -15.102 1 93.06 192 ILE A O 1
ATOM 1518 N N . SER A 1 193 ? 22.938 -18.469 -17.312 1 87.12 193 SER A N 1
ATOM 1519 C CA . SER A 1 193 ? 24.375 -18.359 -17.516 1 87.12 193 SER A CA 1
ATOM 1520 C C . SER A 1 193 ? 24.797 -16.906 -17.703 1 87.12 193 SER A C 1
ATOM 1522 O O . SER A 1 193 ? 24.031 -16.094 -18.203 1 87.12 193 SER A O 1
ATOM 1524 N N . MET B 1 1 ? 22.062 33.469 10.602 1 59.75 1 MET B N 1
ATOM 1525 C CA . MET B 1 1 ? 21.656 33.125 9.242 1 59.75 1 MET B CA 1
ATOM 1526 C C . MET B 1 1 ? 20.344 32.344 9.234 1 59.75 1 MET B C 1
ATOM 1528 O O . MET B 1 1 ? 20.031 31.641 10.195 1 59.75 1 MET B O 1
ATOM 1532 N N . LEU B 1 2 ? 19.297 32.656 8.344 1 78.25 2 LEU B N 1
ATOM 1533 C CA . LEU B 1 2 ? 17.969 32.062 8.234 1 78.25 2 LEU B CA 1
ATOM 1534 C C . LEU B 1 2 ? 18.062 30.562 7.957 1 78.25 2 LEU B C 1
ATOM 1536 O O . LEU B 1 2 ? 18.812 30.125 7.07 1 78.25 2 LEU B O 1
ATOM 1540 N N . LYS B 1 3 ? 17.578 29.797 8.977 1 90.88 3 LYS B N 1
ATOM 1541 C CA . LYS B 1 3 ? 17.562 28.359 8.758 1 90.88 3 LYS B CA 1
ATOM 1542 C C . LYS B 1 3 ? 16.375 27.953 7.867 1 90.88 3 LYS B C 1
ATOM 1544 O O . LYS B 1 3 ? 15.359 28.641 7.832 1 90.88 3 LYS B O 1
ATOM 1549 N N . THR B 1 4 ? 16.578 26.969 7.047 1 94.88 4 THR B N 1
ATOM 1550 C CA . THR B 1 4 ? 15.547 26.531 6.109 1 94.88 4 THR B CA 1
ATOM 1551 C C . THR B 1 4 ? 15.086 25.125 6.441 1 94.88 4 THR B C 1
ATOM 1553 O O . THR B 1 4 ? 15.906 24.219 6.664 1 94.88 4 THR B O 1
ATOM 1556 N N . LEU B 1 5 ? 13.859 24.953 6.602 1 96 5 LEU B N 1
ATOM 1557 C CA . LEU B 1 5 ? 13.195 23.656 6.691 1 96 5 LEU B CA 1
ATOM 1558 C C . LEU B 1 5 ? 12.516 23.312 5.371 1 96 5 LEU B C 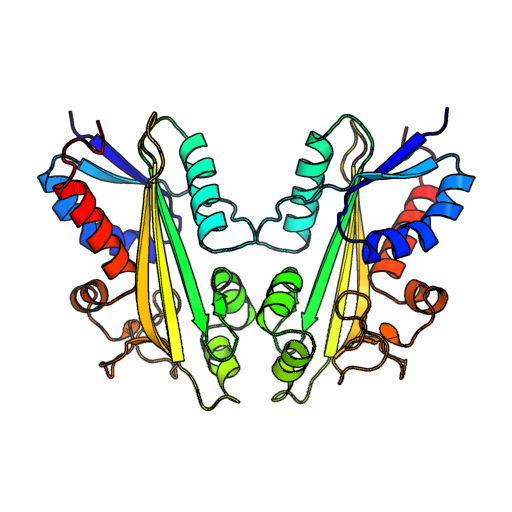1
ATOM 1560 O O . LEU B 1 5 ? 11.617 24.016 4.918 1 96 5 LEU B O 1
ATOM 1564 N N . LYS B 1 6 ? 12.945 22.234 4.723 1 96.31 6 LYS B N 1
ATOM 1565 C CA . LYS B 1 6 ? 12.414 21.859 3.412 1 96.31 6 LYS B CA 1
ATOM 1566 C C . LYS B 1 6 ? 11.219 20.938 3.543 1 96.31 6 LYS B C 1
ATOM 1568 O O . LYS B 1 6 ? 11.336 19.828 4.082 1 96.31 6 LYS B O 1
ATOM 1573 N N . LEU B 1 7 ? 10.086 21.375 3.102 1 95.69 7 LEU B N 1
ATOM 1574 C CA . LEU B 1 7 ? 8.875 20.562 3.039 1 95.69 7 LEU B CA 1
ATOM 1575 C C . LEU B 1 7 ? 8.867 19.703 1.783 1 95.69 7 LEU B C 1
ATOM 1577 O O . LEU B 1 7 ? 8.75 20.219 0.669 1 95.69 7 LEU B O 1
ATOM 1581 N N . ILE B 1 8 ? 8.969 18.422 2.002 1 95.38 8 ILE B N 1
ATOM 1582 C CA . ILE B 1 8 ? 9.023 17.469 0.889 1 95.38 8 ILE B CA 1
ATOM 1583 C C . ILE B 1 8 ? 7.613 17 0.539 1 95.38 8 ILE B C 1
ATOM 1585 O O . ILE B 1 8 ? 7.09 16.078 1.154 1 95.38 8 ILE B O 1
ATOM 1589 N N . THR B 1 9 ? 7.02 17.578 -0.499 1 92.62 9 THR B N 1
ATOM 1590 C CA . THR B 1 9 ? 5.691 17.156 -0.938 1 92.62 9 THR B CA 1
ATOM 1591 C C . THR B 1 9 ? 5.434 17.609 -2.377 1 92.62 9 THR B C 1
ATOM 1593 O O . THR B 1 9 ? 5.93 18.641 -2.811 1 92.62 9 THR B O 1
ATOM 1596 N N . SER B 1 10 ? 4.797 16.797 -3.064 1 89.38 10 SER B N 1
ATOM 1597 C CA . SER B 1 10 ? 4.301 17.188 -4.383 1 89.38 10 SER B CA 1
ATOM 1598 C C . SER B 1 10 ? 2.816 17.531 -4.336 1 89.38 10 SER B C 1
ATOM 1600 O O . SER B 1 10 ? 2.223 17.891 -5.355 1 89.38 10 SER B O 1
ATOM 1602 N N . ASN B 1 11 ? 2.24 17.438 -3.193 1 88.81 11 ASN B N 1
ATOM 1603 C CA . ASN B 1 11 ? 0.821 17.719 -3.002 1 88.81 11 ASN B CA 1
ATOM 1604 C C . ASN B 1 11 ? 0.583 19.188 -2.65 1 88.81 11 ASN B C 1
ATOM 1606 O O . ASN B 1 11 ? 0.877 19.625 -1.533 1 88.81 11 ASN B O 1
ATOM 1610 N N . GLU B 1 12 ? -0.073 19.891 -3.529 1 89.38 12 GLU B N 1
ATOM 1611 C CA . GLU B 1 12 ? -0.252 21.328 -3.369 1 89.38 12 GLU B CA 1
ATOM 1612 C C . GLU B 1 12 ? -1.169 21.641 -2.189 1 89.38 12 GLU B C 1
ATOM 1614 O O . GLU B 1 12 ? -1.017 22.688 -1.536 1 89.38 12 GLU B O 1
ATOM 1619 N N . GLY B 1 13 ? -2.135 20.797 -1.938 1 89.69 13 GLY B N 1
ATOM 1620 C CA . GLY B 1 13 ? -3.008 20.984 -0.791 1 89.69 13 GLY B CA 1
ATOM 1621 C C . GLY B 1 13 ? -2.275 20.922 0.535 1 89.69 13 GLY B C 1
ATOM 1622 O O . GLY B 1 13 ? -2.434 21.797 1.388 1 89.69 13 GLY B O 1
ATOM 1623 N N . LYS B 1 14 ? -1.401 19.891 0.642 1 90.94 14 LYS B N 1
ATOM 1624 C CA . LYS B 1 14 ? -0.587 19.75 1.845 1 90.94 14 LYS B CA 1
ATOM 1625 C C . LYS B 1 14 ? 0.317 20.953 2.045 1 90.94 14 LYS B C 1
ATOM 1627 O O . LYS B 1 14 ? 0.417 21.484 3.152 1 90.94 14 LYS B O 1
ATOM 1632 N N . LEU B 1 15 ? 0.932 21.375 0.958 1 91.31 15 LEU B N 1
ATOM 1633 C CA . LEU B 1 15 ? 1.825 22.531 1.007 1 91.31 15 LEU B CA 1
ATOM 1634 C C . LEU B 1 15 ? 1.08 23.781 1.476 1 91.31 15 LEU B C 1
ATOM 1636 O O . LEU B 1 15 ? 1.546 24.484 2.373 1 91.31 15 LEU B O 1
ATOM 1640 N N . ARG B 1 16 ? -0.03 24.016 0.945 1 91.94 16 ARG B N 1
ATOM 1641 C CA . ARG B 1 16 ? -0.821 25.203 1.256 1 91.94 16 ARG B CA 1
ATOM 1642 C C . ARG B 1 16 ? -1.212 25.219 2.729 1 91.94 16 ARG B C 1
ATOM 1644 O O . ARG B 1 16 ? -1.038 26.234 3.404 1 91.94 16 ARG B O 1
ATOM 1651 N N . GLU B 1 17 ? -1.684 24.125 3.191 1 92.81 17 GLU B N 1
ATOM 1652 C CA . GLU B 1 17 ? -2.123 24.062 4.582 1 92.81 17 GLU B CA 1
ATOM 1653 C C . GLU B 1 17 ? -0.951 24.25 5.539 1 92.81 17 GLU B C 1
ATOM 1655 O O . GLU B 1 17 ? -1.049 25 6.504 1 92.81 17 GLU B O 1
ATOM 1660 N N . MET B 1 18 ? 0.16 23.641 5.293 1 93.62 18 MET B N 1
ATOM 1661 C CA . MET B 1 18 ? 1.311 23.719 6.188 1 93.62 18 MET B CA 1
ATOM 1662 C C . MET B 1 18 ? 1.947 25.094 6.145 1 93.62 18 MET B C 1
ATOM 1664 O O . MET B 1 18 ? 2.314 25.641 7.188 1 93.62 18 MET B O 1
ATOM 1668 N N . GLN B 1 19 ? 2.035 25.609 4.953 1 93.19 19 GLN B N 1
ATOM 1669 C CA . GLN B 1 19 ? 2.586 26.953 4.816 1 93.19 19 GLN B CA 1
ATOM 1670 C C . GLN B 1 19 ? 1.717 27.984 5.539 1 93.19 19 GLN B C 1
ATOM 1672 O O . GLN B 1 19 ? 2.234 28.875 6.199 1 93.19 19 GLN B O 1
ATOM 1677 N N . HIS B 1 20 ? 0.458 27.797 5.395 1 93.5 20 HIS B N 1
ATOM 1678 C CA . HIS B 1 20 ? -0.487 28.719 6.012 1 93.5 20 HIS B CA 1
ATOM 1679 C C . HIS B 1 20 ? -0.389 28.672 7.535 1 93.5 20 HIS B C 1
ATOM 1681 O O . HIS B 1 20 ? -0.379 29.719 8.188 1 93.5 20 HIS B O 1
ATOM 1687 N N . TYR B 1 21 ? -0.242 27.5 8.047 1 93.5 21 TYR B N 1
ATOM 1688 C CA . TYR B 1 21 ? -0.31 27.344 9.5 1 93.5 21 TYR B CA 1
ATOM 1689 C C . TYR B 1 21 ? 1.068 27.5 10.125 1 93.5 21 TYR B C 1
ATOM 1691 O O . TYR B 1 21 ? 1.223 28.219 11.117 1 93.5 21 TYR B O 1
ATOM 1699 N N . LEU B 1 22 ? 2.102 26.953 9.57 1 94 22 LEU B N 1
ATOM 1700 C CA . LEU B 1 22 ? 3.422 26.891 10.188 1 94 22 LEU B CA 1
ATOM 1701 C C . LEU B 1 22 ? 4.293 28.047 9.719 1 94 22 LEU B C 1
ATOM 1703 O O . LEU B 1 22 ? 5.176 28.5 10.445 1 94 22 LEU B O 1
ATOM 1707 N N . GLY B 1 23 ? 4.062 28.5 8.484 1 93.19 23 GLY B N 1
ATOM 1708 C CA . GLY B 1 23 ? 4.93 29.484 7.855 1 93.19 23 GLY B CA 1
ATOM 1709 C C . GLY B 1 23 ? 5.184 30.688 8.734 1 93.19 23 GLY B C 1
ATOM 1710 O O . GLY B 1 23 ? 6.328 30.969 9.094 1 93.19 23 GLY B O 1
ATOM 1711 N N . PRO B 1 24 ? 4.102 31.344 9.094 1 94 24 PRO B N 1
ATOM 1712 C CA . PRO B 1 24 ? 4.254 32.562 9.898 1 94 24 PRO B CA 1
ATOM 1713 C C . PRO B 1 24 ? 4.918 32.312 11.25 1 94 24 PRO B C 1
ATOM 1715 O O . PRO B 1 24 ? 5.73 33.094 11.711 1 94 24 PRO B O 1
ATOM 1718 N N . GLU B 1 25 ? 4.625 31.188 11.906 1 92.69 25 GLU B N 1
ATOM 1719 C CA . GLU B 1 25 ? 5.168 30.875 13.219 1 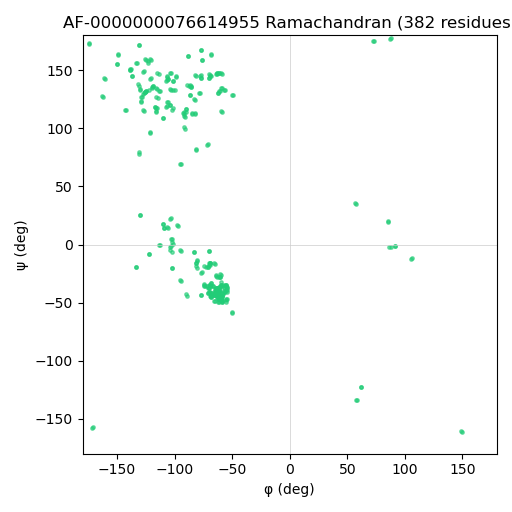92.69 25 GLU B CA 1
ATOM 1720 C C . GLU B 1 25 ? 6.656 30.531 13.141 1 92.69 25 GLU B C 1
ATOM 1722 O O . GLU B 1 25 ? 7.43 30.906 14.023 1 92.69 25 GLU B O 1
ATOM 1727 N N . LEU B 1 26 ? 7.016 29.891 12.102 1 93.25 26 LEU B N 1
ATOM 1728 C CA . LEU B 1 26 ? 8.414 29.547 11.891 1 93.25 26 LEU B CA 1
ATOM 1729 C C . LEU B 1 26 ? 9.242 30.781 11.578 1 93.25 26 LEU B C 1
ATOM 1731 O O . LEU B 1 26 ? 10.367 30.922 12.07 1 93.25 26 LEU B O 1
ATOM 1735 N N . GLN B 1 27 ? 8.727 31.656 10.805 1 92.38 27 GLN B N 1
ATOM 1736 C CA . GLN B 1 27 ? 9.414 32.875 10.438 1 92.38 27 GLN B CA 1
ATOM 1737 C C . GLN B 1 27 ? 9.742 33.719 11.672 1 92.38 27 GLN B C 1
ATOM 1739 O O . GLN B 1 27 ? 10.805 34.344 11.742 1 92.38 27 GLN B O 1
ATOM 1744 N N . LYS B 1 28 ? 8.914 33.656 12.656 1 93.06 28 LYS B N 1
ATOM 1745 C CA . LYS B 1 28 ? 9.117 34.406 13.891 1 93.06 28 LYS B CA 1
ATOM 1746 C C . LYS B 1 28 ? 10.383 33.969 14.609 1 93.06 28 LYS B C 1
ATOM 1748 O O . LYS B 1 28 ? 10.984 34.75 15.359 1 93.06 28 LYS B O 1
ATOM 1753 N N . ILE B 1 29 ? 10.703 32.781 14.383 1 90.56 29 ILE B N 1
ATOM 1754 C CA . ILE B 1 29 ? 11.852 32.25 15.109 1 90.56 29 ILE B CA 1
ATOM 1755 C C . ILE B 1 29 ? 13.031 32.062 14.156 1 90.56 29 ILE B C 1
ATOM 1757 O O . ILE B 1 29 ? 13.938 31.281 14.422 1 90.56 29 ILE B O 1
ATOM 1761 N N . GLY B 1 30 ? 12.938 32.656 12.953 1 91.06 30 GLY B N 1
ATOM 1762 C CA . GLY B 1 30 ? 14.062 32.719 12.039 1 91.06 30 GLY B CA 1
ATOM 1763 C C . GLY B 1 30 ? 14.188 31.484 11.172 1 91.06 30 GLY B C 1
ATOM 1764 O O . GLY B 1 30 ? 15.281 31.141 10.711 1 91.06 30 GLY B O 1
ATOM 1765 N N . VAL B 1 31 ? 13.109 30.75 11.039 1 93.5 31 VAL B N 1
ATOM 1766 C CA . VAL B 1 31 ? 13.109 29.562 10.195 1 93.5 31 VAL B CA 1
ATOM 1767 C C . VAL B 1 31 ? 12.188 29.781 9 1 93.5 31 VAL B C 1
ATOM 1769 O O . VAL B 1 31 ? 11.062 30.266 9.156 1 93.5 31 VAL B O 1
ATOM 1772 N N . GLN B 1 32 ? 12.664 29.469 7.836 1 94.38 32 GLN B N 1
ATOM 1773 C CA . GLN B 1 32 ? 11.859 29.531 6.621 1 94.38 32 GLN B CA 1
ATOM 1774 C C . GLN B 1 32 ? 11.422 28.141 6.172 1 94.38 32 GLN B C 1
ATOM 1776 O O . GLN B 1 32 ? 12.219 27.203 6.184 1 94.38 32 GLN B O 1
ATOM 1781 N N . LEU B 1 33 ? 10.141 28.031 5.852 1 93.75 33 LEU B N 1
ATOM 1782 C CA . LEU B 1 33 ? 9.617 26.797 5.27 1 93.75 33 LEU B CA 1
ATOM 1783 C C . LEU B 1 33 ? 9.656 26.859 3.746 1 93.75 33 LEU B C 1
ATOM 1785 O O . LEU B 1 33 ? 8.969 27.688 3.139 1 93.75 33 LEU B O 1
ATOM 1789 N N . ASP B 1 34 ? 10.484 26.047 3.141 1 92.62 34 ASP B N 1
ATOM 1790 C CA . ASP B 1 34 ? 10.617 26.016 1.688 1 92.62 34 ASP B CA 1
ATOM 1791 C C . ASP B 1 34 ? 10.133 24.688 1.117 1 92.62 34 ASP B C 1
ATOM 1793 O O . ASP B 1 34 ? 10.297 23.641 1.742 1 92.62 34 ASP B O 1
ATOM 1797 N N . LYS B 1 35 ? 9.586 24.781 -0.068 1 91.94 35 LYS B N 1
ATOM 1798 C CA . LYS B 1 35 ? 9.086 23.578 -0.726 1 91.94 35 LYS B CA 1
ATOM 1799 C C . LYS B 1 35 ? 10.203 22.875 -1.493 1 91.94 35 LYS B C 1
ATOM 1801 O O . LYS B 1 35 ? 11.039 23.531 -2.127 1 91.94 35 LYS B O 1
ATOM 1806 N N . LEU B 1 36 ? 10.32 21.672 -1.42 1 92.69 36 LEU B N 1
ATOM 1807 C CA . LEU B 1 36 ? 11.07 20.797 -2.312 1 92.69 36 LEU B CA 1
ATOM 1808 C C . LEU B 1 36 ? 10.164 19.75 -2.943 1 92.69 36 LEU B C 1
ATOM 1810 O O . LEU B 1 36 ? 9.828 18.75 -2.309 1 92.69 36 LEU B O 1
ATOM 1814 N N . PRO B 1 37 ? 9.703 20.047 -4.184 1 89.75 37 PRO B N 1
ATOM 1815 C CA . PRO B 1 37 ? 8.711 19.188 -4.824 1 89.75 37 PRO B CA 1
ATOM 1816 C C . PRO B 1 37 ? 9.289 17.844 -5.266 1 89.75 37 PRO B C 1
ATOM 1818 O O . PRO B 1 37 ? 9.859 17.75 -6.355 1 89.75 37 PRO B O 1
ATOM 1821 N N . LEU B 1 38 ? 9.344 16.906 -4.434 1 90.19 38 LEU B N 1
ATOM 1822 C CA . LEU B 1 38 ? 9.789 15.539 -4.695 1 90.19 38 LEU B CA 1
ATOM 1823 C C . LEU B 1 38 ? 8.711 14.531 -4.34 1 90.19 38 LEU B C 1
ATOM 1825 O O . LEU B 1 38 ? 8.008 14.688 -3.336 1 90.19 38 LEU B O 1
ATOM 1829 N N . GLU B 1 39 ? 8.5 13.625 -5.23 1 88.19 39 GLU B N 1
ATOM 1830 C CA . GLU B 1 39 ? 7.637 12.484 -4.926 1 88.19 39 GLU B CA 1
ATOM 1831 C C . GLU B 1 39 ? 8.445 11.312 -4.387 1 88.19 39 GLU B C 1
ATOM 1833 O O . GLU B 1 39 ? 9.242 10.711 -5.113 1 88.19 39 GLU B O 1
ATOM 1838 N N . LEU B 1 40 ? 8.25 11.078 -3.186 1 93.19 40 LEU B N 1
ATOM 1839 C CA . LEU B 1 40 ? 8.969 9.969 -2.562 1 93.19 40 LEU B CA 1
ATOM 1840 C C . LEU B 1 40 ? 8.18 8.672 -2.699 1 93.19 40 LEU B C 1
ATOM 1842 O O . LEU B 1 40 ? 6.961 8.664 -2.543 1 93.19 40 LEU B O 1
ATOM 1846 N N . VAL B 1 41 ? 8.898 7.613 -3.029 1 94.25 41 VAL B N 1
ATOM 1847 C CA . VAL B 1 41 ? 8.312 6.277 -3.014 1 94.25 41 VAL B CA 1
ATOM 1848 C C . VAL B 1 41 ? 7.844 5.934 -1.602 1 94.25 41 VAL B C 1
ATOM 1850 O O . VAL B 1 41 ? 8.539 6.223 -0.624 1 94.25 41 VAL B O 1
ATOM 1853 N N . GLU B 1 42 ? 6.652 5.453 -1.505 1 97.06 42 GLU B N 1
ATOM 1854 C CA . GLU B 1 42 ? 6.141 5.031 -0.206 1 97.06 42 GLU B CA 1
ATOM 1855 C C . GLU B 1 42 ? 6.109 3.508 -0.096 1 97.06 42 GLU B C 1
ATOM 1857 O O . GLU B 1 42 ? 5.789 2.816 -1.064 1 97.06 42 GLU B O 1
ATOM 1862 N N . ILE B 1 43 ? 6.43 3.008 1.077 1 98.25 43 ILE B N 1
ATOM 1863 C CA . ILE B 1 43 ? 6.395 1.567 1.312 1 98.25 43 ILE B CA 1
ATOM 1864 C C . ILE B 1 43 ? 5 1.154 1.781 1 98.25 43 ILE B C 1
ATOM 1866 O O . ILE B 1 43 ? 4.18 2.004 2.127 1 98.25 43 ILE B O 1
ATOM 1870 N N . GLN B 1 44 ? 4.707 -0.137 1.676 1 98.19 44 GLN B N 1
ATOM 1871 C CA . GLN B 1 44 ? 3.537 -0.695 2.346 1 98.19 44 GLN B CA 1
ATOM 1872 C C . GLN B 1 44 ? 3.832 -0.986 3.814 1 98.19 44 GLN B C 1
ATOM 1874 O O . GLN B 1 44 ? 4.953 -1.353 4.168 1 98.19 44 GLN B O 1
ATOM 1879 N N . GLY B 1 45 ? 2.875 -0.81 4.652 1 97.12 45 GLY B N 1
ATOM 1880 C CA . GLY B 1 45 ? 3.041 -1.03 6.078 1 97.12 45 GLY B CA 1
ATOM 1881 C C . GLY B 1 45 ? 2.16 -0.133 6.93 1 97.12 45 GLY B C 1
ATOM 1882 O O . GLY B 1 45 ? 1.161 0.403 6.445 1 97.12 45 GLY B O 1
ATOM 1883 N N . THR B 1 46 ? 2.545 -0.018 8.172 1 96.56 46 THR B N 1
ATOM 1884 C CA . THR B 1 46 ? 1.825 0.865 9.078 1 96.56 46 THR B CA 1
ATOM 1885 C C . THR B 1 46 ? 2.174 2.326 8.805 1 96.56 46 THR B C 1
ATOM 1887 O O . THR B 1 46 ? 3.213 2.621 8.211 1 96.56 46 THR B O 1
ATOM 1890 N N . SER B 1 47 ? 1.289 3.195 9.242 1 97.25 47 SER B N 1
ATOM 1891 C CA . SER B 1 47 ? 1.542 4.621 9.078 1 97.25 47 SER B CA 1
ATOM 1892 C C . SER B 1 47 ? 2.877 5.02 9.703 1 97.25 47 SER B C 1
ATOM 1894 O O . SER B 1 47 ? 3.584 5.879 9.172 1 97.25 47 SER B O 1
ATOM 1896 N N . ASP B 1 48 ? 3.234 4.355 10.836 1 97.06 48 ASP B N 1
ATOM 1897 C CA . ASP B 1 48 ? 4.496 4.648 11.508 1 97.06 48 ASP B CA 1
ATOM 1898 C C . ASP B 1 48 ? 5.688 4.211 10.656 1 97.06 48 ASP B C 1
ATOM 1900 O O . ASP B 1 48 ? 6.664 4.945 10.516 1 97.06 48 ASP B O 1
ATOM 1904 N N . GLU B 1 49 ? 5.594 3.035 10.078 1 97.62 49 GLU B N 1
ATOM 1905 C CA . GLU B 1 49 ? 6.656 2.555 9.195 1 97.62 49 GLU B CA 1
ATOM 1906 C C . GLU B 1 49 ? 6.797 3.441 7.965 1 97.62 49 GLU B C 1
ATOM 1908 O O . GLU B 1 49 ? 7.914 3.73 7.523 1 97.62 49 GLU B O 1
ATOM 1913 N N . ILE B 1 50 ? 5.707 3.885 7.441 1 98.19 50 ILE B N 1
ATOM 1914 C CA . ILE B 1 50 ? 5.672 4.648 6.199 1 98.19 50 ILE B CA 1
ATOM 1915 C C . ILE B 1 50 ? 6.316 6.016 6.414 1 98.19 50 ILE B C 1
ATOM 1917 O O . ILE B 1 50 ? 7.184 6.43 5.641 1 98.19 50 ILE B O 1
ATOM 1921 N N . ILE B 1 51 ? 5.996 6.684 7.488 1 98.12 51 ILE B N 1
ATOM 1922 C CA . ILE B 1 51 ? 6.539 8.016 7.719 1 98.12 51 ILE B CA 1
ATOM 1923 C C . ILE B 1 51 ? 8.031 7.922 8.031 1 98.12 51 ILE B C 1
ATOM 1925 O O . ILE B 1 51 ? 8.812 8.781 7.629 1 98.12 51 ILE B O 1
ATOM 1929 N N . LYS B 1 52 ? 8.438 6.898 8.766 1 97.81 52 LYS B N 1
ATOM 1930 C CA . LYS B 1 52 ? 9.859 6.711 9.07 1 97.81 52 LYS B CA 1
ATOM 1931 C C . LYS B 1 52 ? 10.664 6.492 7.797 1 97.81 52 LYS B C 1
ATOM 1933 O O . LYS B 1 52 ? 11.727 7.098 7.613 1 97.81 52 LYS B O 1
ATOM 1938 N N . ASP B 1 53 ? 10.141 5.672 6.969 1 97.88 53 ASP B N 1
ATOM 1939 C CA . ASP B 1 53 ? 10.828 5.414 5.707 1 97.88 53 ASP B CA 1
ATOM 1940 C C . ASP B 1 53 ? 10.875 6.676 4.844 1 97.88 53 ASP B C 1
ATOM 1942 O O . ASP B 1 53 ? 11.898 6.961 4.215 1 97.88 53 ASP B O 1
ATOM 1946 N N . LYS B 1 54 ? 9.789 7.434 4.793 1 97 54 LYS B N 1
ATOM 1947 C CA . LYS B 1 54 ? 9.727 8.688 4.047 1 97 54 LYS B CA 1
ATOM 1948 C C . LYS B 1 54 ? 10.805 9.656 4.508 1 97 54 LYS B C 1
ATOM 1950 O O . LYS B 1 54 ? 11.445 10.32 3.689 1 97 54 LYS B O 1
ATOM 1955 N N . LEU B 1 55 ? 10.984 9.688 5.773 1 97.06 55 LEU B N 1
ATOM 1956 C CA . LEU B 1 55 ? 11.984 10.586 6.34 1 97.06 55 LEU B CA 1
ATOM 1957 C C . LEU B 1 55 ? 13.391 10.141 5.953 1 97.06 55 LEU B C 1
ATOM 1959 O O . LEU B 1 55 ? 14.258 10.977 5.672 1 97.06 55 LEU B O 1
ATOM 1963 N N . ILE B 1 56 ? 13.594 8.852 6.012 1 96.44 56 ILE B N 1
ATOM 1964 C CA . ILE B 1 56 ? 14.891 8.32 5.617 1 96.44 56 ILE B CA 1
ATOM 1965 C C . ILE B 1 56 ? 15.188 8.703 4.168 1 96.44 56 ILE B C 1
ATOM 1967 O O . ILE B 1 56 ? 16.25 9.258 3.873 1 96.44 56 ILE B O 1
ATOM 1971 N N . ARG B 1 57 ? 14.266 8.5 3.301 1 96.12 57 ARG B N 1
ATOM 1972 C CA . ARG B 1 57 ? 14.438 8.828 1.89 1 96.12 57 ARG B CA 1
ATOM 1973 C C . ARG B 1 57 ? 14.625 10.328 1.69 1 96.12 57 ARG B C 1
ATOM 1975 O O . ARG B 1 57 ? 15.477 10.75 0.902 1 96.12 57 ARG B O 1
ATOM 1982 N N . ALA B 1 58 ? 13.828 11.07 2.4 1 95.88 58 ALA B N 1
ATOM 1983 C CA . ALA B 1 58 ? 13.922 12.523 2.295 1 95.88 58 ALA B CA 1
ATOM 1984 C C . ALA B 1 58 ? 15.297 13.023 2.73 1 95.88 58 ALA B C 1
ATOM 1986 O O . ALA B 1 58 ? 15.859 13.922 2.109 1 95.88 58 ALA B O 1
ATOM 1987 N N . SER B 1 59 ? 15.805 12.445 3.752 1 95.38 59 SER B N 1
ATOM 1988 C CA . SER B 1 59 ? 17.078 12.883 4.324 1 95.38 59 SER B CA 1
ATOM 1989 C C . SER B 1 59 ? 18.25 12.531 3.412 1 95.38 59 SER B C 1
ATOM 1991 O O . SER B 1 59 ? 19.328 13.102 3.533 1 95.38 59 SER B O 1
ATOM 1993 N N . GLU B 1 60 ? 18.031 11.617 2.549 1 95.06 60 GLU B N 1
ATOM 1994 C CA . GLU B 1 60 ? 19.078 11.188 1.629 1 95.06 60 GLU B CA 1
ATOM 1995 C C . GLU B 1 60 ? 19.203 12.156 0.452 1 95.06 60 GLU B C 1
ATOM 1997 O O . GLU B 1 60 ? 20.203 12.125 -0.276 1 95.06 60 GLU B O 1
ATOM 2002 N N . VAL B 1 61 ? 18.266 12.992 0.283 1 93.5 61 VAL B N 1
ATOM 2003 C CA . VAL B 1 61 ? 18.234 13.93 -0.835 1 93.5 61 VAL B CA 1
ATOM 2004 C C . VAL B 1 61 ? 19.328 14.984 -0.646 1 93.5 61 VAL B C 1
ATOM 2006 O O . VAL B 1 61 ? 19.906 15.469 -1.621 1 93.5 61 VAL B O 1
ATOM 2009 N N . GLY B 1 62 ? 19.578 15.352 0.562 1 93.56 62 GLY B N 1
ATOM 2010 C CA . GLY B 1 62 ? 20.578 16.359 0.879 1 93.56 62 GLY B CA 1
ATOM 2011 C C . GLY B 1 62 ? 20.797 16.547 2.369 1 93.56 62 GLY B C 1
ATOM 2012 O O . GLY B 1 62 ? 20.078 15.961 3.182 1 93.56 62 GLY B O 1
ATOM 2013 N N . ASP B 1 63 ? 21.844 17.375 2.609 1 94.69 63 ASP B N 1
ATOM 2014 C CA . ASP B 1 63 ? 22.203 17.625 4.004 1 94.69 63 ASP B CA 1
ATOM 2015 C C . ASP B 1 63 ? 21.531 18.891 4.531 1 94.69 63 ASP B C 1
ATOM 2017 O O . ASP B 1 63 ? 22.203 19.891 4.793 1 94.69 63 ASP B O 1
ATOM 2021 N N . PHE B 1 64 ? 20.25 18.859 4.691 1 95.88 64 PHE B N 1
ATOM 2022 C CA . PHE B 1 64 ? 19.453 19.953 5.219 1 95.88 64 PHE B CA 1
ATOM 2023 C C . PHE B 1 64 ? 18.219 19.422 5.945 1 95.88 64 PHE B C 1
ATOM 2025 O O . PHE B 1 64 ? 17.828 18.281 5.75 1 95.88 64 PHE B O 1
ATOM 2032 N N . PRO B 1 65 ? 17.641 20.172 6.91 1 97 65 PRO B N 1
ATOM 2033 C CA . PRO B 1 65 ? 16.422 19.75 7.613 1 97 65 PRO B CA 1
ATOM 2034 C C . PRO B 1 65 ? 15.242 19.531 6.672 1 97 65 PRO B C 1
ATOM 2036 O O . PRO B 1 65 ? 15 20.344 5.777 1 97 65 PRO B O 1
ATOM 2039 N N . VAL B 1 66 ? 14.562 18.438 6.898 1 97.5 66 VAL B N 1
ATOM 2040 C CA . VAL B 1 66 ? 13.422 18.109 6.051 1 97.5 66 VAL B CA 1
ATOM 2041 C C . VAL B 1 66 ? 12.195 17.844 6.918 1 97.5 66 VAL B C 1
ATOM 2043 O O . VAL B 1 66 ? 12.32 17.438 8.07 1 97.5 66 VAL B O 1
ATOM 2046 N N . VAL B 1 67 ? 11.055 18.156 6.391 1 97.19 67 VAL B N 1
ATOM 2047 C CA . VAL B 1 67 ? 9.766 17.797 6.965 1 97.19 67 VAL B CA 1
ATOM 2048 C C . VAL B 1 67 ? 8.93 17.062 5.922 1 97.19 67 VAL B C 1
ATOM 2050 O O . VAL B 1 67 ? 8.891 17.453 4.754 1 97.19 67 VAL B O 1
ATOM 2053 N N . CYS B 1 68 ? 8.359 15.906 6.316 1 96.38 68 CYS B N 1
ATOM 2054 C CA . CYS B 1 68 ? 7.449 15.086 5.523 1 96.38 68 CYS B CA 1
ATOM 2055 C C . CYS B 1 68 ? 6.148 14.836 6.273 1 96.38 68 CYS B C 1
ATOM 2057 O O . CYS B 1 68 ? 6.098 14.969 7.5 1 96.38 68 CYS B O 1
ATOM 2059 N N . GLU B 1 69 ? 5.195 14.516 5.531 1 96.44 69 GLU B N 1
ATOM 2060 C CA . GLU B 1 69 ? 3.961 14.117 6.199 1 96.44 69 GLU B CA 1
ATOM 2061 C C . GLU B 1 69 ? 3.324 12.914 5.508 1 96.44 69 GLU B C 1
ATOM 2063 O O . GLU B 1 69 ? 3.611 12.641 4.344 1 96.44 69 GLU B O 1
ATOM 2068 N N . ASP B 1 70 ? 2.654 12.141 6.195 1 96.56 70 ASP B N 1
ATOM 2069 C CA . ASP B 1 70 ? 1.822 11.039 5.723 1 96.56 70 ASP B CA 1
ATOM 2070 C C . ASP B 1 70 ? 0.428 11.102 6.34 1 96.56 70 ASP B C 1
ATOM 2072 O O . ASP B 1 70 ? 0.283 11.383 7.531 1 96.56 70 ASP B O 1
ATOM 2076 N N . THR B 1 71 ? -0.55 10.93 5.488 1 97.44 71 THR B N 1
ATOM 2077 C CA . THR B 1 71 ? -1.94 11.055 5.91 1 97.44 71 THR B CA 1
ATOM 2078 C C . THR B 1 71 ? -2.691 9.742 5.691 1 97.44 71 THR B C 1
ATOM 2080 O O . THR B 1 71 ? -2.529 9.102 4.652 1 97.44 71 THR B O 1
ATOM 2083 N N . SER B 1 72 ? -3.475 9.352 6.703 1 98.31 72 SER B N 1
ATOM 2084 C CA . SER B 1 72 ? -4.348 8.188 6.633 1 98.31 72 SER B CA 1
ATOM 2085 C C . SER B 1 72 ? -5.805 8.57 6.863 1 98.31 72 SER B C 1
ATOM 2087 O O . SER B 1 72 ? -6.098 9.484 7.641 1 98.31 72 SER B O 1
ATOM 2089 N N . LEU B 1 73 ? -6.672 7.977 6.203 1 98.81 73 LEU B N 1
ATOM 2090 C CA . LEU B 1 73 ? -8.102 7.996 6.484 1 98.81 73 LEU B CA 1
ATOM 2091 C C . LEU B 1 73 ? -8.602 6.609 6.863 1 98.81 73 LEU B C 1
ATOM 2093 O O . LEU B 1 73 ? -8.555 5.684 6.051 1 98.81 73 LEU B O 1
ATOM 2097 N N . CYS B 1 74 ? -9.102 6.434 8.062 1 98.81 74 CYS B N 1
ATOM 2098 C CA . CYS B 1 74 ? -9.398 5.125 8.633 1 98.81 74 CYS B CA 1
ATOM 2099 C C . CYS B 1 74 ? -10.891 4.965 8.883 1 98.81 74 CYS B C 1
ATOM 2101 O O . CYS B 1 74 ? -11.469 5.676 9.703 1 98.81 74 CYS B O 1
ATOM 2103 N N . PHE B 1 75 ? -11.5 4.051 8.172 1 98.62 75 PHE B N 1
ATOM 2104 C CA . PHE B 1 75 ? -12.891 3.697 8.438 1 98.62 75 PHE B CA 1
ATOM 2105 C C . PHE B 1 75 ? -12.977 2.682 9.57 1 98.62 75 PHE B C 1
ATOM 2107 O O . PHE B 1 75 ? -12.359 1.617 9.508 1 98.62 75 PHE B O 1
ATOM 2114 N N . TYR B 1 76 ? -13.727 2.996 10.57 1 98.38 76 TYR B N 1
ATOM 2115 C CA . TYR B 1 76 ? -13.836 2.061 11.68 1 98.38 76 TYR B CA 1
ATOM 2116 C C . TYR B 1 76 ? -14.492 0.758 11.242 1 98.38 76 TYR B C 1
ATOM 2118 O O . TYR B 1 76 ? -14.055 -0.328 11.633 1 98.38 76 TYR B O 1
ATOM 2126 N N . SER B 1 77 ? -15.469 0.828 10.367 1 97 77 SER B N 1
ATOM 2127 C CA . SER B 1 77 ? -16.203 -0.344 9.906 1 97 77 SER B CA 1
ATOM 2128 C C . SER B 1 77 ? -15.336 -1.241 9.031 1 97 77 SER B C 1
ATOM 2130 O O . SER B 1 77 ? -15.68 -2.396 8.781 1 97 77 SER B O 1
ATOM 2132 N N . TRP B 1 78 ? -14.242 -0.69 8.578 1 96.31 78 TRP B N 1
ATOM 2133 C CA . TRP B 1 78 ? -13.305 -1.472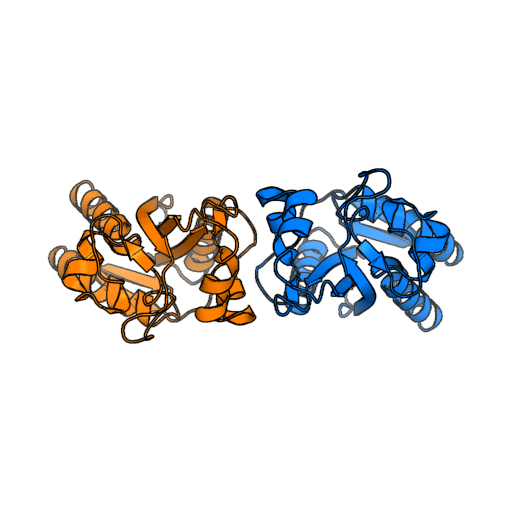 7.777 1 96.31 78 TRP B CA 1
ATOM 2134 C C . TRP B 1 78 ? -12.023 -1.734 8.555 1 96.31 78 TRP B C 1
ATOM 2136 O O . TRP B 1 78 ? -10.961 -1.949 7.961 1 96.31 78 TRP B O 1
ATOM 2146 N N . ASN B 1 79 ? -12.109 -1.567 9.812 1 97.06 79 ASN B N 1
ATOM 2147 C CA . ASN B 1 79 ? -11 -1.834 10.719 1 97.06 79 ASN B CA 1
ATOM 2148 C C . ASN B 1 79 ? -9.766 -1.021 10.352 1 97.06 79 ASN B C 1
ATOM 2150 O O . ASN B 1 79 ? -8.648 -1.545 10.352 1 97.06 79 ASN B O 1
ATOM 2154 N N . GLY B 1 80 ? -10.023 0.144 9.898 1 97.88 80 GLY B N 1
ATOM 2155 C CA . GLY B 1 80 ? -8.922 1.064 9.695 1 97.88 80 GLY B CA 1
ATOM 2156 C C . GLY B 1 80 ? -8.57 1.266 8.234 1 97.88 80 GLY B C 1
ATOM 2157 O O . GLY B 1 80 ? -7.812 2.174 7.887 1 97.88 80 GLY B O 1
ATOM 2158 N N . LEU B 1 81 ? -9.141 0.391 7.316 1 97.69 81 LEU B N 1
ATOM 2159 C CA . LEU B 1 81 ? -8.992 0.677 5.895 1 97.69 81 LEU B CA 1
ATOM 2160 C C . LEU B 1 81 ? -9.797 1.912 5.5 1 97.69 81 LEU B C 1
ATOM 2162 O O . LEU B 1 81 ? -10.844 2.189 6.086 1 97.69 81 LEU B O 1
ATOM 2166 N N . PRO B 1 82 ? -9.203 2.625 4.566 1 98 82 PRO B N 1
ATOM 2167 C CA . PRO B 1 82 ? -8.031 2.498 3.689 1 98 82 PRO B CA 1
ATOM 2168 C C . PRO B 1 82 ? -6.719 2.752 4.418 1 98 82 PRO B C 1
ATOM 2170 O O . PRO B 1 82 ? -5.668 2.27 3.99 1 98 82 PRO B O 1
ATOM 2173 N N . GLY B 1 83 ? -6.82 3.529 5.555 1 98.19 83 GLY B N 1
ATOM 2174 C CA . GLY B 1 83 ? -5.598 3.863 6.27 1 98.19 83 GLY B CA 1
ATOM 2175 C C . GLY B 1 83 ? -4.582 4.59 5.41 1 98.19 83 GLY B C 1
ATOM 2176 O O . GLY B 1 83 ? -4.926 5.539 4.703 1 98.19 83 GLY B O 1
ATOM 2177 N N . PRO B 1 84 ? -3.334 4.172 5.473 1 98.12 84 PRO B N 1
ATOM 2178 C CA . PRO B 1 84 ? -2.291 4.859 4.707 1 98.12 84 PRO B CA 1
ATOM 2179 C C . PRO B 1 84 ? -2.42 4.637 3.201 1 98.12 84 PRO B C 1
ATOM 2181 O O . PRO B 1 84 ? -1.719 5.277 2.414 1 98.12 84 PRO B O 1
ATOM 2184 N N . TYR B 1 85 ? -3.344 3.795 2.76 1 98 85 TYR B N 1
ATOM 2185 C CA . TYR B 1 85 ? -3.514 3.5 1.342 1 98 85 TYR B CA 1
ATOM 2186 C C . TYR B 1 85 ? -4.633 4.344 0.74 1 98 85 TYR B C 1
ATOM 2188 O O . TYR B 1 85 ? -5.102 4.062 -0.366 1 98 85 TYR B O 1
ATOM 2196 N N . ILE B 1 86 ? -5.031 5.379 1.414 1 98.12 86 ILE B N 1
ATOM 2197 C CA . ILE B 1 86 ? -6.18 6.199 1.039 1 98.12 86 ILE B CA 1
ATOM 2198 C C . ILE B 1 86 ? -5.961 6.785 -0.354 1 98.12 86 ILE B C 1
ATOM 2200 O O . ILE B 1 86 ? -6.91 6.934 -1.128 1 98.12 86 ILE B O 1
ATOM 2204 N N . LYS B 1 87 ? -4.754 7.121 -0.73 1 96 87 LYS B N 1
ATOM 2205 C CA . LYS B 1 87 ? -4.473 7.633 -2.066 1 96 87 LYS B CA 1
ATOM 2206 C C . LYS B 1 87 ? -4.883 6.629 -3.141 1 96 87 LYS B C 1
ATOM 2208 O O . LYS B 1 87 ? -5.531 6.996 -4.125 1 96 87 LYS B O 1
ATOM 2213 N N . HIS B 1 88 ? -4.578 5.414 -2.963 1 96.75 88 HIS B N 1
ATOM 2214 C CA . HIS B 1 88 ? -4.844 4.371 -3.947 1 96.75 88 HIS B CA 1
ATOM 2215 C C . HIS B 1 88 ? -6.324 4.012 -3.984 1 96.75 88 HIS B C 1
ATOM 2217 O O . HIS B 1 88 ? -6.859 3.67 -5.039 1 96.75 88 HIS B O 1
ATOM 2223 N N . PHE B 1 89 ? -6.941 4.078 -2.797 1 97.81 89 PHE B N 1
ATOM 2224 C CA . PHE B 1 89 ? -8.383 3.893 -2.752 1 97.81 89 PHE B CA 1
ATOM 2225 C C . PHE B 1 89 ? -9.094 4.98 -3.551 1 97.81 89 PHE B C 1
ATOM 2227 O O . PHE B 1 89 ? -9.953 4.684 -4.383 1 97.81 89 PHE B O 1
ATOM 2234 N N . LYS B 1 90 ? -8.695 6.18 -3.268 1 97.19 90 LYS B N 1
ATOM 2235 C CA . LYS B 1 90 ? -9.32 7.297 -3.967 1 97.19 90 LYS B CA 1
ATOM 2236 C C . LYS B 1 90 ? -9.094 7.199 -5.473 1 97.19 90 LYS B C 1
ATOM 2238 O O . LYS B 1 90 ? -9.992 7.492 -6.262 1 97.19 90 LYS B O 1
ATOM 2243 N N . GLU B 1 91 ? -7.914 6.812 -5.867 1 96.25 91 GLU B N 1
ATOM 2244 C CA . GLU B 1 91 ? -7.605 6.66 -7.289 1 96.25 91 GLU B CA 1
ATOM 2245 C C . GLU B 1 91 ? -8.469 5.578 -7.93 1 96.25 91 GLU B C 1
ATOM 2247 O O . GLU B 1 91 ? -8.891 5.711 -9.078 1 96.25 91 GLU B O 1
ATOM 2252 N N . ALA B 1 92 ? -8.719 4.543 -7.191 1 96.44 92 ALA B N 1
ATOM 2253 C CA . ALA B 1 92 ? -9.445 3.395 -7.734 1 96.44 92 ALA B CA 1
ATOM 2254 C C . ALA B 1 92 ? -10.938 3.68 -7.82 1 96.44 92 ALA B C 1
ATOM 2256 O O . ALA B 1 92 ? -11.57 3.426 -8.852 1 96.44 92 ALA B O 1
ATOM 2257 N N . VAL B 1 93 ? -11.523 4.309 -6.73 1 96.69 93 VAL B N 1
ATOM 2258 C CA . VAL B 1 93 ? -12.984 4.301 -6.676 1 96.69 93 VAL B CA 1
ATOM 2259 C C . VAL B 1 93 ? -13.508 5.734 -6.617 1 96.69 93 VAL B C 1
ATOM 2261 O O . VAL B 1 93 ? -14.719 5.961 -6.672 1 96.69 93 VAL B O 1
ATOM 2264 N N . GLY B 1 94 ? -12.656 6.773 -6.449 1 96.38 94 GLY B N 1
ATOM 2265 C CA . GLY B 1 94 ? -13.078 8.164 -6.336 1 96.38 94 GLY B CA 1
ATOM 2266 C C . GLY B 1 94 ? -13.734 8.477 -5.004 1 96.38 94 GLY B C 1
ATOM 2267 O O . GLY B 1 94 ? -13.922 7.59 -4.172 1 96.38 94 GLY B O 1
ATOM 2268 N N . ILE B 1 95 ? -14.07 9.734 -4.762 1 96.81 95 ILE B N 1
ATOM 2269 C CA . ILE B 1 95 ? -14.633 10.172 -3.488 1 96.81 95 ILE B CA 1
ATOM 2270 C C . ILE B 1 95 ? -16 9.531 -3.283 1 96.81 95 ILE B C 1
ATOM 2272 O O . ILE B 1 95 ? -16.344 9.141 -2.168 1 96.81 95 ILE B O 1
ATOM 2276 N N . GLU B 1 96 ? -16.797 9.453 -4.363 1 95.94 96 GLU B N 1
ATOM 2277 C CA . GLU B 1 96 ? -18.094 8.797 -4.254 1 95.94 96 GLU B CA 1
ATOM 2278 C C . GLU B 1 96 ? -17.938 7.316 -3.906 1 95.94 96 GLU B C 1
ATOM 2280 O O . GLU B 1 96 ? -18.719 6.77 -3.127 1 95.94 96 GLU B O 1
ATOM 2285 N N . GLY B 1 97 ? -16.953 6.711 -4.543 1 96 97 GLY B N 1
ATOM 2286 C CA . GLY B 1 97 ? -16.672 5.32 -4.23 1 96 97 GLY B CA 1
ATOM 2287 C C . GLY B 1 97 ? -16.281 5.098 -2.779 1 96 97 GLY B C 1
ATOM 2288 O O . GLY B 1 97 ? -16.672 4.094 -2.176 1 96 97 GLY B O 1
ATOM 2289 N N . LEU B 1 98 ? -15.57 6.035 -2.238 1 97.81 98 LEU B N 1
ATOM 2290 C CA . LEU B 1 98 ? -15.211 5.949 -0.828 1 97.81 98 LEU B CA 1
ATOM 2291 C C . LEU B 1 98 ? -16.453 5.969 0.054 1 97.81 98 LEU B C 1
ATOM 2293 O O . LEU B 1 98 ? -16.562 5.199 1.012 1 97.81 98 LEU B O 1
ATOM 2297 N N . VAL B 1 99 ? -17.344 6.801 -0.323 1 97.88 99 VAL B N 1
ATOM 2298 C CA . VAL B 1 99 ? -18.594 6.875 0.416 1 97.88 99 VAL B CA 1
ATOM 2299 C C . VAL B 1 99 ? -19.375 5.57 0.259 1 97.88 99 VAL B C 1
ATOM 2301 O O . VAL B 1 99 ? -19.875 5.016 1.24 1 97.88 99 VAL B O 1
ATOM 2304 N N . ASN B 1 100 ? -19.406 5.078 -0.936 1 95.44 100 ASN B N 1
ATOM 2305 C CA . ASN B 1 100 ? -20.156 3.865 -1.246 1 95.44 100 ASN B CA 1
ATOM 2306 C C . ASN B 1 100 ? -19.594 2.652 -0.511 1 95.44 100 ASN B C 1
ATOM 2308 O O . ASN B 1 100 ? -20.328 1.717 -0.193 1 95.44 100 ASN B O 1
ATOM 2312 N N . MET B 1 101 ? -18.359 2.682 -0.213 1 94.94 101 MET B N 1
ATOM 2313 C CA . MET B 1 101 ? -17.734 1.586 0.513 1 94.94 101 MET B CA 1
ATOM 2314 C C . MET B 1 101 ? -18.391 1.381 1.873 1 94.94 101 MET B C 1
ATOM 2316 O O . MET B 1 101 ? -18.375 0.271 2.408 1 94.94 101 MET B O 1
ATOM 2320 N N . LEU B 1 102 ? -18.953 2.441 2.383 1 96.31 102 LEU B N 1
ATOM 2321 C CA . LEU B 1 102 ? -19.516 2.363 3.727 1 96.31 102 LEU B CA 1
ATOM 2322 C C . LEU B 1 102 ? -21.047 2.225 3.676 1 96.31 102 LEU B C 1
ATOM 2324 O O . LEU B 1 102 ? -21.703 2.229 4.715 1 96.31 102 LEU B O 1
ATOM 2328 N N . GLN B 1 103 ? -21.562 2.105 2.488 1 92.62 103 GLN B N 1
ATOM 2329 C CA . GLN B 1 103 ? -23.016 2.139 2.291 1 92.62 103 GLN B CA 1
ATOM 2330 C C . GLN B 1 103 ? -23.703 1.061 3.117 1 92.62 103 GLN B C 1
ATOM 2332 O O . GLN B 1 103 ? -24.781 1.29 3.666 1 92.62 103 GLN B O 1
ATOM 2337 N N . GLN B 1 104 ? -23.141 -0.063 3.258 1 90.12 104 GLN B N 1
ATOM 2338 C CA . GLN B 1 104 ? -23.812 -1.197 3.898 1 90.12 104 GLN B CA 1
ATOM 2339 C C . GLN B 1 104 ? -23.688 -1.116 5.418 1 90.12 104 GLN B C 1
ATOM 2341 O O . GLN B 1 104 ? -24.25 -1.943 6.133 1 90.12 104 GLN B O 1
ATOM 2346 N N . PHE B 1 105 ? -22.938 -0.185 5.859 1 94.19 105 PHE B N 1
ATOM 2347 C CA . PHE B 1 105 ? -22.703 -0.067 7.293 1 94.19 105 PHE B CA 1
ATOM 2348 C C . PHE B 1 105 ? -23.562 1.046 7.891 1 94.19 105 PHE B C 1
ATOM 2350 O O . PHE B 1 105 ? -23.75 2.096 7.27 1 94.19 105 PHE B O 1
ATOM 2357 N N . SER B 1 106 ? -24.047 0.771 9.016 1 96.31 106 SER B N 1
ATOM 2358 C CA . SER B 1 106 ? -24.703 1.835 9.773 1 96.31 106 SER B CA 1
ATOM 2359 C C . SER B 1 106 ? -23.672 2.805 10.359 1 96.31 106 SER B C 1
ATOM 2361 O O . SER B 1 106 ? -23.922 4.012 10.414 1 96.31 106 SER B O 1
ATOM 2363 N N . ASP B 1 107 ? -22.547 2.244 10.75 1 97.75 107 ASP B N 1
ATOM 2364 C CA . ASP B 1 107 ? -21.484 3.061 11.312 1 97.75 107 ASP B CA 1
ATOM 2365 C C . ASP B 1 107 ? -20.609 3.658 10.203 1 97.75 107 ASP B C 1
ATOM 2367 O O . ASP B 1 107 ? -19.859 2.939 9.531 1 97.75 107 ASP B O 1
ATOM 2371 N N . LYS B 1 108 ? -20.672 4.965 10.07 1 98.31 108 LYS B N 1
ATOM 2372 C CA . LYS B 1 108 ? -19.906 5.676 9.047 1 98.31 108 LYS B CA 1
ATOM 2373 C C . LYS B 1 108 ? -18.734 6.434 9.672 1 98.31 108 LYS B C 1
ATOM 2375 O O . LYS B 1 108 ? -18.125 7.289 9.023 1 98.31 108 LYS B O 1
ATOM 2380 N N . SER B 1 109 ? -18.406 6.102 10.922 1 98.81 109 SER B N 1
ATOM 2381 C CA . SER B 1 109 ? -17.359 6.816 11.641 1 98.81 109 SER B CA 1
ATOM 2382 C C . SER B 1 109 ? -15.984 6.508 11.055 1 98.81 109 SER B C 1
ATOM 2384 O O . SER B 1 109 ? -15.766 5.43 10.5 1 98.81 109 SER B O 1
ATOM 2386 N N . ALA B 1 110 ? -15.188 7.516 11.133 1 98.88 110 ALA B N 1
ATOM 2387 C CA . ALA B 1 110 ? -13.82 7.438 10.609 1 98.88 110 ALA B CA 1
ATOM 2388 C C . ALA B 1 110 ? -12.883 8.336 11.406 1 98.88 110 ALA B C 1
ATOM 2390 O O . ALA B 1 110 ? -13.328 9.18 12.188 1 98.88 110 ALA B O 1
ATOM 2391 N N . ARG B 1 111 ? -11.68 8.102 11.25 1 98.88 111 ARG B N 1
ATOM 2392 C CA . ARG B 1 111 ? -10.625 8.922 11.844 1 98.88 111 ARG B CA 1
ATOM 2393 C C . ARG B 1 111 ? -9.594 9.336 10.789 1 98.88 111 ARG B C 1
ATOM 2395 O O . ARG B 1 111 ? -9.062 8.492 10.07 1 98.88 111 ARG B O 1
ATOM 2402 N N . ALA B 1 112 ? -9.414 10.602 10.664 1 98.88 112 ALA B N 1
ATOM 2403 C CA . ALA B 1 112 ? -8.289 11.109 9.875 1 98.88 112 ALA B CA 1
ATOM 2404 C C . ALA B 1 112 ? -7.027 11.211 10.727 1 98.88 112 ALA B C 1
ATOM 2406 O O . ALA B 1 112 ? -7.086 11.617 11.891 1 98.88 112 ALA B O 1
ATOM 2407 N N . GLU B 1 113 ? -5.914 10.789 10.156 1 98.75 113 GLU B N 1
ATOM 2408 C CA . GLU B 1 113 ? -4.637 10.828 10.859 1 98.75 113 GLU B CA 1
ATOM 2409 C C . GLU B 1 113 ? -3.547 11.453 9.992 1 98.75 113 GLU B C 1
ATOM 2411 O O . GLU B 1 113 ? -3.486 11.203 8.789 1 98.75 113 GLU B O 1
ATOM 2416 N N . CYS B 1 114 ? -2.773 12.258 10.578 1 98.56 114 CYS B N 1
ATOM 2417 C CA . CYS B 1 114 ? -1.618 12.859 9.922 1 98.56 114 CYS B CA 1
ATOM 2418 C C . CYS B 1 114 ? -0.36 12.68 10.766 1 98.56 114 CYS B C 1
ATOM 2420 O O . CYS B 1 114 ? -0.365 12.953 11.961 1 98.56 114 CYS B O 1
ATOM 2422 N N . ARG B 1 115 ? 0.644 12.164 10.219 1 98.44 115 ARG B N 1
ATOM 2423 C CA . ARG B 1 115 ? 1.975 12.125 10.812 1 98.44 115 ARG B CA 1
ATOM 2424 C C . ARG B 1 115 ? 2.912 13.117 10.133 1 98.44 115 ARG B C 1
ATOM 2426 O O . ARG B 1 115 ? 3.078 13.086 8.914 1 98.44 115 ARG B O 1
ATOM 2433 N N . ILE B 1 116 ? 3.463 14 10.891 1 98.25 116 ILE B N 1
ATOM 2434 C CA . ILE B 1 116 ? 4.496 14.922 10.422 1 98.25 116 ILE B CA 1
ATOM 2435 C C . ILE B 1 116 ? 5.848 14.508 10.992 1 98.25 116 ILE B C 1
ATOM 2437 O O . ILE B 1 116 ? 6.008 14.406 12.211 1 98.25 116 ILE B O 1
ATOM 2441 N N . GLY B 1 117 ? 6.73 14.203 10.133 1 98.19 117 GLY B N 1
ATOM 2442 C CA . GLY B 1 117 ? 8.086 13.867 10.531 1 98.19 117 GLY B CA 1
ATOM 2443 C C . GLY B 1 117 ? 9.094 14.953 10.195 1 98.19 117 GLY B C 1
ATOM 2444 O O . GLY B 1 117 ? 9.008 15.578 9.133 1 98.19 117 GLY B O 1
ATOM 2445 N N . ILE B 1 118 ? 10.031 15.18 11.07 1 98 118 ILE B N 1
ATOM 2446 C CA . ILE B 1 118 ? 11.117 16.141 10.883 1 98 118 ILE B CA 1
ATOM 2447 C C . ILE B 1 118 ? 12.461 15.461 11.109 1 98 118 ILE B C 1
ATOM 2449 O O . ILE B 1 118 ? 12.633 14.727 12.086 1 98 118 ILE B O 1
ATOM 2453 N N . LYS B 1 119 ? 13.297 15.656 10.211 1 97.94 119 LYS B N 1
ATOM 2454 C CA . LYS B 1 119 ? 14.656 15.141 10.328 1 97.94 119 LYS B CA 1
ATOM 2455 C C . LYS B 1 119 ? 15.68 16.25 10.102 1 97.94 119 LYS B C 1
ATOM 2457 O O . LYS B 1 119 ? 15.758 16.828 9.016 1 97.94 119 LYS B O 1
ATOM 2462 N N . VAL B 1 120 ? 16.438 16.547 11.109 1 97 120 VAL B N 1
ATOM 2463 C CA . VAL B 1 120 ? 17.562 17.469 11.055 1 97 120 VAL B CA 1
ATOM 2464 C C . VAL B 1 120 ? 18.859 16.672 10.977 1 97 120 VAL B C 1
ATOM 2466 O O . VAL B 1 120 ? 19.062 15.703 11.711 1 97 120 VAL B O 1
ATOM 2469 N N . PRO B 1 121 ? 19.734 17.094 10.023 1 96.62 121 PRO B N 1
ATOM 2470 C CA . PRO B 1 121 ? 21.016 16.375 9.914 1 96.62 121 PRO B CA 1
ATOM 2471 C C . PRO B 1 121 ? 21.719 16.219 11.258 1 96.62 121 PRO B C 1
ATOM 2473 O O . PRO B 1 121 ? 21.844 17.188 12.008 1 96.62 121 PRO B O 1
ATOM 2476 N N . GLY B 1 122 ? 22.109 14.969 11.57 1 94.88 122 GLY B N 1
ATOM 2477 C CA . GLY B 1 122 ? 22.844 14.703 12.797 1 94.88 122 GLY B CA 1
ATOM 2478 C C . GLY B 1 122 ? 21.953 14.469 13.992 1 94.88 122 GLY B C 1
ATOM 2479 O O . GLY B 1 122 ? 22.438 14.18 15.094 1 94.88 122 GLY B O 1
ATOM 2480 N N . LYS B 1 123 ? 20.656 14.562 13.836 1 95.75 123 LYS B N 1
ATOM 2481 C CA . LYS B 1 123 ? 19.719 14.367 14.938 1 95.75 123 LYS B CA 1
ATOM 2482 C C . LYS B 1 123 ? 18.75 13.227 14.633 1 95.75 123 LYS B C 1
ATOM 2484 O O . LYS B 1 123 ? 18.609 12.812 13.477 1 95.75 123 LYS B O 1
ATOM 2489 N N . GLU B 1 124 ? 18.141 12.672 15.68 1 95.44 124 GLU B N 1
ATOM 2490 C CA . GLU B 1 124 ? 17.109 11.672 15.5 1 95.44 124 GLU B CA 1
ATOM 2491 C C . GLU B 1 124 ? 15.828 12.289 14.93 1 95.44 124 GLU B C 1
ATOM 2493 O O . GLU B 1 124 ? 15.477 13.422 15.266 1 95.44 124 GLU B O 1
ATOM 2498 N N . PRO B 1 125 ? 15.18 11.547 14.086 1 97.38 125 PRO B N 1
ATOM 2499 C CA . PRO B 1 125 ? 13.898 12.055 13.586 1 97.38 125 PRO B CA 1
ATOM 2500 C C . PRO B 1 125 ? 12.852 12.211 14.688 1 97.38 125 PRO B C 1
ATOM 2502 O O . PRO B 1 125 ? 12.859 11.461 15.664 1 97.38 125 PRO B O 1
ATOM 2505 N N . ILE B 1 126 ? 12.023 13.188 14.508 1 97.88 126 ILE B N 1
ATOM 2506 C CA . ILE B 1 126 ? 10.891 13.383 15.406 1 97.88 126 ILE B CA 1
ATOM 2507 C C . ILE B 1 126 ? 9.586 13.273 14.625 1 97.88 126 ILE B C 1
ATOM 2509 O O . ILE B 1 126 ? 9.469 13.797 13.516 1 97.88 126 ILE B O 1
ATOM 2513 N N . ILE B 1 127 ? 8.609 12.586 15.172 1 98.69 127 ILE B N 1
ATOM 2514 C CA . ILE B 1 127 ? 7.34 12.352 14.5 1 98.69 127 ILE B CA 1
ATOM 2515 C C . ILE B 1 127 ? 6.191 12.82 15.391 1 98.69 127 ILE B C 1
ATOM 2517 O O . ILE B 1 127 ? 6.172 12.539 16.594 1 98.69 127 ILE B O 1
ATOM 2521 N N . PHE B 1 128 ? 5.305 13.57 14.836 1 98.81 128 PHE B N 1
ATOM 2522 C CA . PHE B 1 128 ? 4.102 14.07 15.492 1 98.81 128 PHE B CA 1
ATOM 2523 C C . PHE B 1 128 ? 2.85 13.5 14.836 1 98.81 128 PHE B C 1
ATOM 2525 O O . PHE B 1 128 ? 2.752 13.453 13.609 1 98.81 128 PHE B O 1
ATOM 2532 N N . THR B 1 129 ? 1.926 13.039 15.641 1 98.75 129 THR B N 1
ATOM 2533 C CA . THR B 1 129 ? 0.699 12.453 15.109 1 98.75 129 THR B CA 1
ATOM 2534 C C . THR B 1 129 ? -0.517 13.273 15.531 1 98.75 129 THR B C 1
ATOM 2536 O O . THR B 1 129 ? -0.726 13.516 16.719 1 98.75 129 THR B O 1
ATOM 2539 N N . GLY B 1 130 ? -1.212 13.805 14.578 1 98.81 130 GLY B N 1
ATOM 2540 C CA . GLY B 1 130 ? -2.508 14.43 14.789 1 98.81 130 GLY B CA 1
ATOM 2541 C C . GLY B 1 130 ? -3.664 13.594 14.273 1 98.81 130 GLY B C 1
ATOM 2542 O O . GLY B 1 130 ? -3.545 12.93 13.234 1 98.81 130 GLY B O 1
ATOM 2543 N N . THR B 1 131 ? -4.754 13.664 14.977 1 98.81 131 THR B N 1
ATOM 2544 C CA . THR B 1 131 ? -5.938 12.914 14.57 1 98.81 131 THR B CA 1
ATOM 2545 C C . THR B 1 131 ? -7.184 13.789 14.617 1 98.81 131 THR B C 1
ATOM 2547 O O . THR B 1 131 ? -7.18 14.844 15.258 1 98.81 131 THR B O 1
ATOM 2550 N N . CYS B 1 132 ? -8.141 13.445 13.898 1 98.88 132 CYS B N 1
ATOM 2551 C CA . CYS B 1 132 ? -9.469 14.062 13.898 1 98.88 132 CYS B CA 1
ATOM 2552 C C . CYS B 1 132 ? -10.555 13.008 13.703 1 98.88 132 CYS B C 1
ATOM 2554 O O . CYS B 1 132 ? -10.578 12.32 12.68 1 98.88 132 CYS B O 1
ATOM 2556 N N . GLU B 1 133 ? -11.391 12.852 14.719 1 98.88 133 GLU B N 1
ATOM 2557 C CA . GLU B 1 133 ? -12.523 11.945 14.625 1 98.88 133 GLU B CA 1
ATOM 2558 C C . GLU B 1 133 ? -13.656 12.555 13.805 1 98.88 133 GLU B C 1
ATOM 2560 O O . GLU B 1 133 ? -13.883 13.766 13.859 1 98.88 133 GLU B O 1
ATOM 2565 N N . GLY B 1 134 ? -14.344 11.773 13.039 1 98.88 134 GLY B N 1
ATOM 2566 C CA . GLY B 1 134 ? -15.469 12.25 12.258 1 98.88 134 GLY B CA 1
ATOM 2567 C C . GLY B 1 134 ? -16.25 11.133 11.594 1 98.88 134 GLY B C 1
ATOM 2568 O O . GLY B 1 134 ? -16.328 10.016 12.117 1 98.88 134 GLY B O 1
ATOM 2569 N N . SER B 1 135 ? -16.953 11.5 10.555 1 98.81 135 SER B N 1
ATOM 2570 C CA . SER B 1 135 ? -17.75 10.562 9.781 1 98.81 135 SER B CA 1
ATOM 2571 C C . SER B 1 135 ? -17.609 10.82 8.281 1 98.81 135 SER B C 1
ATOM 2573 O O . SER B 1 135 ? -17.312 11.945 7.867 1 98.81 135 SER B O 1
ATOM 2575 N N . ILE B 1 136 ? -17.766 9.773 7.574 1 98.88 136 ILE B N 1
ATOM 2576 C CA . ILE B 1 136 ? -17.828 9.883 6.121 1 98.88 136 ILE B CA 1
ATOM 2577 C C . ILE B 1 136 ? -19.266 10.172 5.684 1 98.88 136 ILE B C 1
ATOM 2579 O O . ILE B 1 136 ? -20.188 9.461 6.082 1 98.88 136 ILE B O 1
ATOM 2583 N N . VAL B 1 137 ? -19.438 11.203 4.863 1 98.62 137 VAL B N 1
ATOM 2584 C CA . VAL B 1 137 ? -20.766 11.648 4.43 1 98.62 137 VAL B CA 1
ATOM 2585 C C . VAL B 1 137 ? -20.781 11.82 2.914 1 98.62 137 VAL B C 1
ATOM 2587 O O . VAL B 1 137 ? -19.734 11.734 2.26 1 98.62 137 VAL B O 1
ATOM 2590 N N . SER B 1 138 ? -22 12.055 2.393 1 98.12 138 SER B N 1
ATOM 2591 C CA . SER B 1 138 ? -22.078 12.43 0.985 1 98.12 138 SER B CA 1
ATOM 2592 C C . SER B 1 138 ? -21.281 13.695 0.705 1 98.12 138 SER B C 1
ATOM 2594 O O . SER B 1 138 ? -21.219 14.594 1.55 1 98.12 138 SER B O 1
ATOM 2596 N N . PRO B 1 139 ? -20.719 13.781 -0.442 1 98.25 139 PRO B N 1
ATOM 2597 C CA . PRO B 1 139 ? -19.828 14.898 -0.731 1 98.25 139 PRO B CA 1
ATOM 2598 C C . PRO B 1 139 ? -20.531 16.25 -0.667 1 98.25 139 PRO B C 1
ATOM 2600 O O . PRO B 1 139 ? -21.625 16.406 -1.229 1 98.25 139 PRO B O 1
ATOM 2603 N N . ARG B 1 140 ? -19.984 17.172 0.028 1 98.38 140 ARG B N 1
ATOM 2604 C CA . ARG B 1 140 ? -20.406 18.562 0.106 1 98.38 140 ARG B CA 1
ATOM 2605 C C . ARG B 1 140 ? -19.219 19.5 0.051 1 98.38 140 ARG B C 1
ATOM 2607 O O . ARG B 1 140 ? -18.172 19.234 0.641 1 98.38 140 ARG B O 1
ATOM 2614 N N . GLY B 1 141 ? -19.359 20.672 -0.581 1 96.81 141 GLY B N 1
ATOM 2615 C CA . GLY B 1 141 ? -18.281 21.625 -0.756 1 96.81 141 GLY B CA 1
ATOM 2616 C C . GLY B 1 141 ? -17.469 21.375 -2.008 1 96.81 141 GLY B C 1
ATOM 2617 O O . GLY B 1 141 ? -17.719 20.422 -2.748 1 96.81 141 GLY B O 1
ATOM 2618 N N . GLN B 1 142 ? -16.484 22.234 -2.27 1 91.31 142 GLN B N 1
ATOM 2619 C CA . GLN B 1 142 ? -15.648 22.109 -3.453 1 91.31 142 GLN B CA 1
ATOM 2620 C C . GLN B 1 142 ? -14.586 21.031 -3.256 1 91.31 142 GLN B C 1
ATOM 2622 O O . GLN B 1 142 ? -13.977 20.938 -2.189 1 91.31 142 GLN B O 1
ATOM 2627 N N . ASN B 1 143 ? -14.492 20.156 -4.211 1 85.38 143 ASN B N 1
ATOM 2628 C CA . ASN B 1 143 ? -13.484 19.094 -4.168 1 85.38 143 ASN B CA 1
ATOM 2629 C C . ASN B 1 143 ? -12.125 19.594 -4.648 1 85.38 143 ASN B C 1
ATOM 2631 O O . ASN B 1 143 ? -11.695 19.266 -5.754 1 85.38 143 ASN B O 1
ATOM 2635 N N . LEU B 1 144 ? -11.398 20.234 -3.809 1 80.56 144 LEU B N 1
ATOM 2636 C CA . LEU B 1 144 ? -10.148 20.875 -4.199 1 80.56 144 LEU B CA 1
ATOM 2637 C C . LEU B 1 144 ? -8.953 20.031 -3.766 1 80.56 144 LEU B C 1
ATOM 2639 O O . LEU B 1 144 ? -7.871 20.141 -4.348 1 80.56 144 LEU B O 1
ATOM 2643 N N . PHE B 1 145 ? -9.273 19.188 -2.814 1 88.44 145 PHE B N 1
ATOM 2644 C CA . PHE B 1 145 ? -8.117 18.531 -2.223 1 88.44 145 PHE B CA 1
ATOM 2645 C C . PHE B 1 145 ? -8.547 17.281 -1.449 1 88.44 145 PHE B C 1
ATOM 2647 O O . PHE B 1 145 ? -9.539 17.312 -0.712 1 88.44 145 PHE B O 1
ATOM 2654 N N . GLY B 1 146 ? -7.891 16.219 -1.798 1 93.75 146 GLY B N 1
ATOM 2655 C CA . GLY B 1 146 ? -8.008 15.008 -0.999 1 93.75 146 GLY B CA 1
ATOM 2656 C C . GLY B 1 146 ? -9.422 14.453 -0.959 1 93.75 146 GLY B C 1
ATOM 2657 O O . GLY B 1 146 ? -10.031 14.219 -2.006 1 93.75 146 GLY B O 1
ATOM 2658 N N . TRP B 1 147 ? -9.906 14.336 0.203 1 98.06 147 TRP B N 1
ATOM 2659 C CA . TRP B 1 147 ? -11.227 13.781 0.495 1 98.06 147 TRP B CA 1
ATOM 2660 C C . TRP B 1 147 ? -12.008 14.711 1.419 1 98.06 147 TRP B C 1
ATOM 2662 O O . TRP B 1 147 ? -12.859 14.25 2.189 1 98.06 147 TRP B O 1
ATOM 2672 N N . ASP B 1 148 ? -11.664 15.938 1.369 1 97.62 148 ASP B N 1
ATOM 2673 C CA . ASP B 1 148 ? -12.25 16.969 2.225 1 97.62 148 ASP B CA 1
ATOM 2674 C C . ASP B 1 148 ? -13.773 16.984 2.104 1 97.62 148 ASP B C 1
ATOM 2676 O O . ASP B 1 148 ? -14.477 17.156 3.098 1 97.62 148 ASP B O 1
ATOM 2680 N N . PRO B 1 149 ? -14.328 16.766 0.939 1 98.56 149 PRO B N 1
ATOM 2681 C CA . PRO B 1 149 ? -15.773 16.906 0.777 1 98.56 149 PRO B CA 1
ATOM 2682 C C . PRO B 1 149 ? -16.562 15.82 1.491 1 98.56 149 PRO B C 1
ATOM 2684 O O . PRO B 1 149 ? -17.781 15.953 1.685 1 98.56 149 PRO B O 1
ATOM 2687 N N . ILE B 1 150 ? -15.883 14.727 1.873 1 98.75 150 ILE B N 1
ATOM 2688 C CA . ILE B 1 150 ? -16.672 13.617 2.395 1 98.75 150 ILE B CA 1
ATOM 2689 C C . ILE B 1 150 ? -16.375 13.414 3.877 1 98.75 150 ILE B C 1
ATOM 2691 O O . ILE B 1 150 ? -16.906 12.508 4.512 1 98.75 150 ILE B O 1
ATOM 2695 N N . PHE B 1 151 ? -15.5 14.211 4.449 1 98.88 151 PHE B N 1
ATOM 2696 C CA . PHE B 1 151 ? -15.18 14.055 5.863 1 98.88 151 PHE B CA 1
ATOM 2697 C C . PHE B 1 151 ? -15.852 15.141 6.695 1 98.88 151 PHE B C 1
ATOM 2699 O O . PHE B 1 151 ? -15.562 16.328 6.527 1 98.88 151 PHE B O 1
ATOM 2706 N N . GLN B 1 152 ? -16.672 14.711 7.59 1 98.88 152 GLN B N 1
ATOM 2707 C CA . GLN B 1 152 ? -17.328 15.594 8.547 1 98.88 152 GLN B CA 1
ATOM 2708 C C . GLN B 1 152 ? -16.781 15.383 9.953 1 98.88 152 GLN B C 1
ATOM 2710 O O . GLN B 1 152 ? -17.078 14.367 10.594 1 98.88 152 GLN B O 1
ATOM 2715 N N . PRO B 1 153 ? -16.016 16.375 10.461 1 98.88 153 PRO B N 1
ATOM 2716 C CA . PRO B 1 153 ? -15.453 16.203 11.797 1 98.88 153 PRO B CA 1
ATOM 2717 C C . PRO B 1 153 ? -16.531 16.125 12.883 1 98.88 153 PRO B C 1
ATOM 2719 O O . PRO B 1 153 ? -17.578 16.766 12.773 1 98.88 153 PRO B O 1
ATOM 2722 N N . ARG B 1 154 ? -16.219 15.336 13.891 1 98.5 154 ARG B N 1
ATOM 2723 C CA . ARG B 1 154 ? -17.141 15.195 15.008 1 98.5 154 ARG B CA 1
ATOM 2724 C C . ARG B 1 154 ? -17.453 16.547 15.633 1 98.5 154 ARG B C 1
ATOM 2726 O O . ARG B 1 154 ? -16.562 17.344 15.891 1 98.5 154 ARG B O 1
ATOM 2733 N N . GLY B 1 155 ? -18.734 16.797 15.867 1 97.69 155 GLY B N 1
ATOM 2734 C CA . GLY B 1 155 ? -19.156 18.031 16.516 1 97.69 155 GLY B CA 1
ATOM 2735 C C . GLY B 1 155 ? -19.469 19.141 15.523 1 97.69 155 GLY B C 1
ATOM 2736 O O . GLY B 1 155 ? -19.875 20.234 15.922 1 97.69 155 GLY B O 1
ATOM 2737 N N . PHE B 1 156 ? -19.312 18.906 14.227 1 98.19 156 PHE B N 1
ATOM 2738 C CA . PHE B 1 156 ? -19.594 19.875 13.18 1 98.19 156 PHE B CA 1
ATOM 2739 C C . PHE B 1 156 ? -20.609 19.328 12.188 1 98.19 156 PHE B C 1
ATOM 2741 O O . PHE B 1 156 ? -20.75 18.125 12.047 1 98.19 156 PHE B O 1
ATOM 2748 N N . ASP B 1 157 ? -21.297 20.203 11.508 1 97.75 157 ASP B N 1
ATOM 2749 C CA . ASP B 1 157 ? -22.234 19.797 10.477 1 97.75 157 ASP B CA 1
ATOM 2750 C C . ASP B 1 157 ? -21.656 20.016 9.078 1 97.75 157 ASP B C 1
ATOM 2752 O O . ASP B 1 157 ? -22.25 19.625 8.078 1 97.75 157 ASP B O 1
ATOM 2756 N N . GLN B 1 158 ? -20.422 20.562 9.047 1 98.31 158 GLN B N 1
ATOM 2757 C CA . GLN B 1 158 ? -19.75 20.859 7.789 1 98.31 158 GLN B CA 1
ATOM 2758 C C . GLN B 1 158 ? -18.672 19.812 7.492 1 98.31 158 GLN B C 1
ATOM 2760 O O . GLN B 1 158 ? -18.062 19.266 8.414 1 98.31 158 GLN B O 1
ATOM 2765 N N . THR B 1 159 ? -18.516 19.594 6.207 1 98.69 159 THR B N 1
ATOM 2766 C CA . THR B 1 159 ? -17.328 18.844 5.793 1 98.69 159 THR B CA 1
ATOM 2767 C C . THR B 1 159 ? -16.094 19.734 5.824 1 98.69 159 THR B C 1
ATOM 2769 O O . THR B 1 159 ? -16.188 20.953 5.922 1 98.69 159 THR B O 1
ATOM 2772 N N . PHE B 1 160 ? -14.922 19.109 5.73 1 98.12 160 PHE B N 1
ATOM 2773 C CA . PHE B 1 160 ? -13.68 19.859 5.637 1 98.12 160 PHE B CA 1
ATOM 2774 C C . PHE B 1 160 ? -13.734 20.844 4.469 1 98.12 160 PHE B C 1
ATOM 2776 O O . PHE B 1 160 ? -13.188 21.938 4.555 1 98.12 160 PHE B O 1
ATOM 2783 N N . ALA B 1 161 ? -14.398 20.469 3.355 1 97.5 161 ALA B N 1
ATOM 2784 C CA . ALA B 1 161 ? -14.422 21.281 2.141 1 97.5 161 ALA B CA 1
ATOM 2785 C C . ALA B 1 161 ? -15.312 22.516 2.312 1 97.5 161 ALA B C 1
ATOM 2787 O O . ALA B 1 161 ? -15.227 23.469 1.54 1 97.5 161 ALA B O 1
ATOM 2788 N N . GLU B 1 162 ? -16.156 22.422 3.293 1 98 162 GLU B N 1
ATOM 2789 C CA . GLU B 1 162 ? -17.109 23.516 3.52 1 98 162 GLU B CA 1
ATOM 2790 C C . GLU B 1 162 ? -16.578 24.5 4.562 1 98 162 GLU B C 1
ATOM 2792 O O . GLU B 1 162 ? -17.172 25.562 4.77 1 98 162 GLU B O 1
ATOM 2797 N N . MET B 1 163 ? -15.438 24.203 5.184 1 95.75 163 MET B N 1
ATOM 2798 C CA . MET B 1 163 ? -14.906 25.016 6.277 1 95.75 163 MET B CA 1
ATOM 2799 C C . MET B 1 163 ? -13.828 25.953 5.773 1 95.75 163 MET B C 1
ATOM 2801 O O . MET B 1 163 ? -13.031 25.594 4.898 1 95.75 163 MET B O 1
ATOM 2805 N N . PRO B 1 164 ? -13.836 27.125 6.41 1 94.81 164 PRO B N 1
ATOM 2806 C CA . PRO B 1 164 ? -12.641 27.938 6.16 1 94.81 164 PRO B CA 1
ATOM 2807 C C . PRO B 1 164 ? -11.359 27.25 6.637 1 94.81 164 PRO B C 1
ATOM 2809 O O . PRO B 1 164 ? -11.383 26.5 7.617 1 94.81 164 PRO B O 1
ATOM 2812 N N . MET B 1 165 ? -10.289 27.469 5.973 1 93.38 165 MET B N 1
ATOM 2813 C CA . MET B 1 165 ? -9.016 26.828 6.277 1 93.38 165 MET B CA 1
ATOM 2814 C C . MET B 1 165 ? -8.625 27.078 7.73 1 93.38 165 MET B C 1
ATOM 2816 O O . MET B 1 165 ? -8.109 26.172 8.398 1 93.38 165 MET B O 1
ATOM 2820 N N . ASP B 1 166 ? -8.867 28.266 8.258 1 95.31 166 ASP B N 1
ATOM 2821 C CA . ASP B 1 166 ? -8.508 28.609 9.633 1 95.31 166 ASP B CA 1
ATOM 2822 C C . ASP B 1 166 ? -9.266 27.719 10.625 1 95.31 166 ASP B C 1
ATOM 2824 O O . ASP B 1 166 ? -8.688 27.266 11.617 1 95.31 166 ASP B O 1
ATOM 2828 N N . THR B 1 167 ? -10.516 27.547 10.383 1 95.94 167 THR B N 1
ATOM 2829 C CA . THR B 1 167 ? -11.32 26.672 11.234 1 95.94 167 THR B CA 1
ATOM 2830 C C . THR B 1 167 ? -10.859 25.219 11.117 1 95.94 167 THR B C 1
ATOM 2832 O O . THR B 1 167 ? -10.625 24.562 12.125 1 95.94 167 THR B O 1
ATOM 2835 N N . LYS B 1 168 ? -10.688 24.719 9.891 1 95.69 168 LYS B N 1
ATOM 2836 C CA . LYS B 1 168 ? -10.242 23.359 9.641 1 95.69 168 LYS B CA 1
ATOM 2837 C C . LYS B 1 168 ? -8.93 23.062 10.359 1 95.69 168 LYS B C 1
ATOM 2839 O O . LYS B 1 168 ? -8.789 22.016 10.992 1 95.69 168 LYS B O 1
ATOM 2844 N N . ASN B 1 169 ? -8.016 24 10.352 1 95.06 169 ASN B N 1
ATOM 2845 C CA . ASN B 1 169 ? -6.688 23.797 10.922 1 95.06 169 ASN B CA 1
ATOM 2846 C C . ASN B 1 169 ? -6.738 23.703 12.445 1 95.06 169 ASN B C 1
ATOM 2848 O O . ASN B 1 169 ? -5.781 23.25 13.078 1 95.06 169 ASN B O 1
ATOM 2852 N N . THR B 1 170 ? -7.805 24.141 13.062 1 96 170 THR B N 1
ATOM 2853 C CA . THR B 1 170 ? -7.906 24.062 14.516 1 96 170 THR B CA 1
ATOM 2854 C C . THR B 1 170 ? -8.328 22.672 14.953 1 96 170 THR B C 1
ATOM 2856 O O . THR B 1 170 ? -8.164 22.297 16.125 1 96 170 THR B O 1
ATOM 2859 N N . ILE B 1 171 ? -8.852 21.828 14.023 1 97.81 171 ILE B N 1
ATOM 2860 C CA . ILE B 1 171 ? -9.445 20.578 14.492 1 97.81 171 ILE B CA 1
ATOM 2861 C C . ILE B 1 171 ? -8.953 19.422 13.625 1 97.81 171 ILE B C 1
ATOM 2863 O O . ILE B 1 171 ? -9.094 18.25 14 1 97.81 171 ILE B O 1
ATOM 2867 N N . SER B 1 172 ? -8.445 19.703 12.438 1 98.19 172 SER B N 1
ATOM 2868 C CA . SER B 1 172 ? -8.117 18.656 11.477 1 98.19 172 SER B CA 1
ATOM 2869 C C . SER B 1 172 ? -6.938 17.812 11.953 1 98.19 172 SER B C 1
ATOM 2871 O O . SER B 1 172 ? -6.215 18.219 12.867 1 98.19 172 SER B O 1
ATOM 2873 N N . HIS B 1 173 ? -6.781 16.688 11.352 1 98.69 173 HIS B N 1
ATOM 2874 C CA . HIS B 1 173 ? -5.633 15.82 11.578 1 98.69 173 HIS B CA 1
ATOM 2875 C C . HIS B 1 173 ? -4.32 16.562 11.328 1 98.69 173 HIS B C 1
ATOM 2877 O O . HIS B 1 173 ? -3.412 16.516 12.156 1 98.69 173 HIS B O 1
ATOM 2883 N N . ARG B 1 174 ? -4.238 17.219 10.227 1 98 174 ARG B N 1
ATOM 2884 C CA . ARG B 1 174 ? -3.023 17.953 9.891 1 98 174 ARG B CA 1
ATOM 2885 C C . ARG B 1 174 ? -2.828 19.141 10.828 1 98 174 ARG B C 1
ATOM 2887 O O . ARG B 1 174 ? -1.717 19.391 11.305 1 98 174 ARG B O 1
ATOM 2894 N N . GLY B 1 175 ? -3.914 19.891 11.078 1 97.69 175 GLY B N 1
ATOM 2895 C CA . GLY B 1 175 ? -3.842 20.969 12.039 1 97.69 175 GLY B CA 1
ATOM 2896 C C . GLY B 1 175 ? -3.348 20.531 13.406 1 97.69 175 GLY B C 1
ATOM 2897 O O . GLY B 1 175 ? -2.457 21.156 13.984 1 97.69 175 GLY B O 1
ATOM 2898 N N . ASN B 1 176 ? -3.922 19.453 13.867 1 98.62 176 ASN B N 1
ATOM 2899 C CA . ASN B 1 176 ? -3.541 18.938 15.18 1 98.62 176 ASN B CA 1
ATOM 2900 C C . ASN B 1 176 ? -2.086 18.484 15.195 1 98.62 176 ASN B C 1
ATOM 2902 O O . ASN B 1 176 ? -1.396 18.641 16.203 1 98.62 176 ASN B O 1
ATOM 2906 N N . ALA B 1 177 ? -1.619 17.875 14.109 1 98.62 177 ALA B N 1
ATOM 2907 C CA . ALA B 1 177 ? -0.211 17.5 14.008 1 98.62 177 ALA B CA 1
ATOM 2908 C C . ALA B 1 177 ? 0.688 18.734 14.016 1 98.62 177 ALA B C 1
ATOM 2910 O O . ALA B 1 177 ? 1.716 18.766 14.695 1 98.62 177 ALA B O 1
ATOM 2911 N N . MET B 1 178 ? 0.305 19.797 13.32 1 97.94 178 MET B N 1
ATOM 2912 C CA . MET B 1 178 ? 1.101 21.016 13.242 1 97.94 178 MET B CA 1
ATOM 2913 C C . MET B 1 178 ? 1.172 21.703 14.594 1 97.94 178 MET B C 1
ATOM 2915 O O . MET B 1 178 ? 2.195 22.297 14.945 1 97.94 178 MET B O 1
ATOM 2919 N N . LYS B 1 179 ? 0.104 21.625 15.297 1 97.81 179 LYS B N 1
ATOM 2920 C CA . LYS B 1 179 ? 0.117 22.188 16.641 1 97.81 179 LYS B CA 1
ATOM 2921 C C . LYS B 1 179 ? 1.196 21.531 17.5 1 97.81 179 LYS B C 1
ATOM 2923 O O . LYS B 1 179 ? 1.915 22.203 18.234 1 97.81 179 LYS B O 1
ATOM 2928 N N . LEU B 1 180 ? 1.271 20.234 17.406 1 98.5 180 LEU B N 1
ATOM 2929 C CA . LEU B 1 180 ? 2.293 19.5 18.156 1 98.5 180 LEU B CA 1
ATOM 2930 C C . LEU B 1 180 ? 3.689 19.906 17.703 1 98.5 180 LEU B C 1
ATOM 2932 O O . LEU B 1 180 ? 4.613 20 18.516 1 98.5 180 LEU B O 1
ATOM 2936 N N . VAL B 1 181 ? 3.891 20.125 16.438 1 97.69 181 VAL B N 1
ATOM 2937 C CA . VAL B 1 181 ? 5.164 20.594 15.891 1 97.69 181 VAL B CA 1
ATOM 2938 C C . VAL B 1 181 ? 5.539 21.922 16.531 1 97.69 181 VAL B C 1
ATOM 2940 O O . VAL B 1 181 ? 6.652 22.094 17.031 1 97.69 181 VAL B O 1
ATOM 2943 N N . LEU B 1 182 ? 4.602 22.828 16.547 1 96.12 182 LEU B N 1
ATOM 2944 C CA . LEU B 1 182 ? 4.852 24.172 17.078 1 96.12 182 LEU B CA 1
ATOM 2945 C C . LEU B 1 182 ? 5.176 24.094 18.578 1 96.12 182 LEU B C 1
ATOM 2947 O O . LEU B 1 182 ? 6.09 24.766 19.047 1 96.12 182 LEU B O 1
ATOM 2951 N N . ASP B 1 183 ? 4.391 23.234 19.297 1 97.12 183 ASP B N 1
ATOM 2952 C CA . ASP B 1 183 ? 4.656 23.047 20.719 1 97.12 183 ASP B CA 1
ATOM 2953 C C . ASP B 1 183 ? 6.082 22.547 20.953 1 97.12 183 ASP B C 1
ATOM 2955 O O . ASP B 1 183 ? 6.77 23.016 21.859 1 97.12 183 ASP B O 1
ATOM 2959 N N . TYR B 1 184 ? 6.512 21.625 20.156 1 97.44 184 TYR B N 1
ATOM 2960 C CA . TYR B 1 184 ? 7.855 21.062 20.266 1 97.44 184 TYR B CA 1
ATOM 2961 C C . TYR B 1 184 ? 8.906 22.141 20.016 1 97.44 184 TYR B C 1
ATOM 2963 O O . TYR B 1 184 ? 9.898 22.234 20.734 1 97.44 184 TYR B O 1
ATOM 2971 N N . PHE B 1 185 ? 8.711 22.969 18.938 1 94 185 PHE B N 1
ATOM 2972 C CA . PHE B 1 185 ? 9.672 24.016 18.594 1 94 185 PHE B CA 1
ATOM 2973 C C . PHE B 1 185 ? 9.797 25.031 19.719 1 94 185 PHE B C 1
ATOM 2975 O O . PHE B 1 185 ? 10.891 25.516 20 1 94 185 PHE B O 1
ATOM 2982 N N . GLN B 1 186 ? 8.688 25.297 20.344 1 93.5 186 GLN B N 1
ATOM 2983 C CA . GLN B 1 186 ? 8.688 26.25 21.453 1 93.5 186 GLN B CA 1
ATOM 2984 C C . GLN B 1 186 ? 9.422 25.688 22.672 1 93.5 186 GLN B C 1
ATOM 2986 O O . GLN B 1 186 ? 10.156 26.406 23.344 1 93.5 186 GLN B O 1
ATOM 2991 N N . ALA B 1 187 ? 9.289 24.391 22.859 1 96.31 187 ALA B N 1
ATOM 2992 C CA . ALA B 1 187 ? 9.922 23.734 24 1 96.31 187 ALA B CA 1
ATOM 2993 C C . ALA B 1 187 ? 11.398 23.469 23.734 1 96.31 187 ALA B C 1
ATOM 2995 O O . ALA B 1 187 ? 12.18 23.25 24.656 1 96.31 187 ALA B O 1
ATOM 2996 N N . ASN B 1 188 ? 11.703 23.484 22.453 1 95.56 188 ASN B N 1
ATOM 2997 C CA . ASN B 1 188 ? 13.07 23.203 22.031 1 95.56 188 ASN B CA 1
ATOM 2998 C C . ASN B 1 188 ? 13.578 24.25 21.047 1 95.56 188 ASN B C 1
ATOM 3000 O O . ASN B 1 188 ? 13.773 23.953 19.875 1 95.56 188 ASN B O 1
ATOM 3004 N N . PRO B 1 189 ? 14.008 25.406 21.516 1 90.62 189 PRO B N 1
ATOM 3005 C CA . PRO B 1 189 ? 14.359 26.5 20.625 1 90.62 189 PRO B CA 1
ATOM 3006 C C . PRO B 1 189 ? 15.578 26.203 19.75 1 90.62 189 PRO B C 1
ATOM 3008 O O . PRO B 1 189 ? 15.781 26.844 18.719 1 90.62 189 PRO B O 1
ATOM 3011 N N . ASN B 1 190 ? 16.344 25.172 20.109 1 91.19 190 ASN B N 1
ATOM 3012 C CA . ASN B 1 190 ? 17.531 24.828 19.344 1 91.19 190 ASN B CA 1
ATOM 3013 C C . ASN B 1 190 ? 17.297 23.594 18.469 1 91.19 190 ASN B C 1
ATOM 3015 O O . ASN B 1 190 ? 18.25 22.906 18.078 1 91.19 190 ASN B O 1
ATOM 3019 N N . TRP B 1 191 ? 16.016 23.312 18.172 1 92.5 191 TRP B N 1
ATOM 3020 C CA . TRP B 1 191 ? 15.656 22.062 17.484 1 92.5 191 TRP B CA 1
ATOM 3021 C C . TRP B 1 191 ? 16.312 21.984 16.125 1 92.5 191 TRP B C 1
ATOM 3023 O O . TRP B 1 191 ? 16.625 20.891 15.641 1 92.5 191 TRP B O 1
ATOM 3033 N N . ILE B 1 192 ? 16.609 23.094 15.477 1 93.06 192 ILE B N 1
ATOM 3034 C CA . ILE B 1 192 ? 17.062 23.078 14.094 1 93.06 192 ILE B CA 1
ATOM 3035 C C . ILE B 1 192 ? 18.562 23.281 14.023 1 93.06 192 ILE B C 1
ATOM 3037 O O . ILE B 1 192 ? 19.172 23.203 12.945 1 93.06 192 ILE B O 1
ATOM 3041 N N . SER B 1 193 ? 19.25 23.578 15.156 1 87.31 193 SER B N 1
ATOM 3042 C CA . SER B 1 193 ? 20.688 23.812 15.219 1 87.31 193 SER B CA 1
ATOM 3043 C C . SER B 1 193 ? 21.453 22.516 15.422 1 87.31 193 SER B C 1
ATOM 3045 O O . SER B 1 193 ? 20.953 21.578 16.047 1 87.31 193 SER B O 1
#

Secondary structure (DSSP, 8-state):
--EEEEEE-S-HHHHHHHHHHHHHHHHHTTEEEEEE------BSS-HHHHHHHHHHHHHHS-SS-EEEEEEEEEEGGGTT-EETTHHHHHHHHHHHHHHHTTTT-S--EEEEEEEEEEE-TTS--EEEEEEEEEEE-S--S---STTGGGEEETT-SS-GGGS-HHHHHHHSHHHHHHHHHHHHHHH-TTTT-/--EEEEEE-S-HHHHHHHHHHHHHHHHHTTEEEEEE------BSS-HHHHHHHHHHHHHTS-SS-EEEEEEEEEEGGGTT-EETTHHHHHHHHHHHHHHHTTTT-S--EEEEEEEEEEE-TTS--EEEEEEEEEEE-S--S---STTGGGEEETT-SS-GGGS-HHHHHHHSHHHHHHHHHHHHHHH-TTTT-

InterPro domains:
  IPR002637 RdgB/HAM1 [PF01725] (7-183)
  IPR002637 RdgB/HAM1 [PTHR11067] (5-188)
  IPR002637 RdgB/HAM1 [cd00515] (5-184)
  IPR029001 Inosine triphosphate pyrophosphatase-like [G3DSA:3.90.950.10] (1-188)
  IPR029001 Inosine triphosphate pyrophosphatase-like [SSF52972] (2-186)

Solvent-accessible surface area (backbone atoms only — not comparable to full-atom values): 20419 Å² total; per-residue (Å²): 132,80,43,62,38,32,36,50,43,70,49,65,59,60,51,51,54,47,46,66,66,47,33,66,63,35,47,75,73,47,28,43,74,41,81,39,79,43,84,74,82,43,51,61,73,52,65,68,56,32,43,53,51,44,48,53,57,56,49,67,73,44,95,51,32,36,34,39,69,43,62,26,42,20,26,58,81,46,56,35,44,55,18,67,44,35,67,59,49,39,70,47,45,34,72,67,38,58,46,54,71,41,62,89,43,88,60,42,42,27,36,35,34,18,36,39,34,38,37,37,77,96,52,78,69,46,78,31,75,10,57,25,56,26,29,58,44,78,77,39,60,62,81,82,45,94,60,28,18,27,33,27,41,67,95,53,93,47,24,51,34,59,43,56,67,73,60,41,39,72,54,30,15,57,28,40,15,49,50,50,48,51,53,49,46,70,76,32,82,61,69,85,110,132,80,42,61,37,32,36,49,43,69,49,65,60,61,50,51,54,47,45,67,65,45,33,65,61,33,47,75,73,48,29,43,75,38,82,40,78,44,83,73,82,44,52,61,72,52,66,68,56,33,42,53,50,44,48,54,56,56,49,68,74,45,95,52,32,37,35,39,69,44,61,25,43,21,26,58,80,44,57,34,42,54,18,66,46,35,67,59,48,39,70,46,43,32,70,68,38,57,44,55,72,40,63,89,44,89,60,41,42,27,35,34,34,18,36,40,34,38,38,38,77,96,51,77,70,45,77,32,78,10,55,24,55,26,29,59,44,78,75,40,60,60,82,83,45,96,59,28,18,28,34,26,42,66,96,52,94,48,24,51,34,62,42,56,69,73,63,41,39,71,53,30,15,59,28,40,16,49,49,50,50,52,53,49,45,70,75,30,82,62,68,86,108

Nearest PDB structures (foldseek):
  2j4e-assembly1_A  TM=9.633E-01  e=9.054E-24  Homo sapiens
  4f95-assembly1_A-2  TM=8.848E-01  e=4.909E-23  Homo sapiens
  2e5x-assembly1_A-2  TM=9.334E-01  e=2.427E-21  Pyrococcus horikoshii OT3
  2dvn-assembly1_A  TM=9.437E-01  e=7.330E-21  Pyrococcus horikoshii
  2car-assembly1_A  TM=8.657E-01  e=2.190E-22  Homo sapiens

Sequence (386 aa):
MLKTLKLITSNEGKLREMQHYLGPELQKIGVQLDKLPLELVEIQGTSDEIIKDKLIRASEVGDFPVVCEDTSLCFYSWNGLPGPYIKHFKEAVGIEGLVNMLQQFSDKSARAECRIGIKVPGKEPIIFTGTCEGSIVSPRGQNLFGWDPIFQPRGFDQTFAEMPMDTKNTISHRGNAMKLVLDYFQANPNWISMLKTLKLITSNEGKLREMQHYLGPELQKIGVQLDKLPLELVEIQGTSDEIIKDKLIRASEVGDFPVVCEDTSLCFYSWNGLPGPYIKHFKEAVGIEGLVNMLQQFSDKSARAECRIGIKVPGKEPIIFTGTCEGSIVSPRGQNLFGWDPIFQPRGFDQTFAEMPMDTKNTISHRGNAMKLVLDYFQANPNWIS

pLDDT: mean 95.56, std 4.23, range [57.91, 98.88]

Radius of gyration: 23.8 Å; Cα contacts (8 Å, |Δi|>4): 785; chains: 2; bounding box: 53×66×49 Å